Protein AF-A0A9D6RKV5-F1 (afdb_monomer_lite)

Radius of gyration: 23.24 Å; chains: 1; bounding box: 64×44×68 Å

Secondary structure (DSSP, 8-state):
---EEEEESB-SSHHHHHHHTHHHHT----SSHHHHHHT-EEEE-GGGGGGTT--HHHHHHHHHHTPPP-EETTEESSEEE--HHHHHHHHHHH-HHHHHHHHHHHHHHHHHHHHHHHHHHHHHHHHHHHHHHHHHHHSS--HHHHHH----S-SS--SS--HHHHHHHHHHHHHHHHHHHHHHHHHHHHHHHHHHHHHHHHHH-GGG-HHHHHHHHHHHHHHHH-SEEEE--S-HHHHHHHHHHTTTHHHHHHHHHHTPEEEEETHHHHHHBSEEEEEESS-BTTB--EEEEEEEE---SB-SEEEEETHHHHS-TT-HHHHHHHHHHTTTSEEEEE-BT-EEEEEESSSEEEEE--SSS-EEEE-TT--EEEE-TTPEE-

Sequence (382 aa):
MRGRILFNGNIRAESDFVFAARDRLLSSRHQDPDVREKLQVLLVTAGWMEKEHEEEHLKKALREIGIPSRMENGFERNIQNLSAYHAYLEFGRREPELATMWKAREELIEAARALYLEKNGFYAALLRRSLEGTQQRFGRVQLARVMTDVTRKFPHAPSHFDGDRLLEYFVGQDIRDTIACLIDNDDRMIELLHELDEHFVSGTGLHFHSTWLELHRDLVGRILSANSIFIFGGHLGMLLRCLNFFRLRDALLEALRRGASFYTVSAGSLLLCERIIIYNDFATEFAPRREFQLFDRGFGLVRHLQLFPHCMDRIQTDDPDNLAYLAVRFQNRTCVGLNEDSFLLMEADPELRFTSVGSRDGVYVFDPSGAKIRYDRGQTIR

pLDDT: mean 92.09, std 7.39, range [51.31, 98.75]

Foldseek 3Di:
DQAKEKEFLAAPDPLVLCVLCLVVLLQFSFQDPVLRVQSAEEEEQLLVQVCLVVCVSVVVSNVVSPRDFDDDPNDTDRHYYLCLNVLLVVCCVVPVVLVVLLVVLVVVLVVLQVVLQVVLVVLVVVLVVLQVVLCVLVNDDALLNLQPVPPPPPPDDDPDDDPNVVVNVVSSVVNVVSLVVNLVSLVVSQVVNVVSLVCSCVVPVLCVDPSLVVSLVSSLVSLQSHQEYEDEDHNLVSSLSSCVSSVCLVSNLVSSVSGRYYYYYNSRSQQQEQFRWDAACDQDPVHGGGDGGTPYGHSHVDHAEHEDRQCVRGDPLVRLNSLLSVCSSSVSHWYKYHYHQWMWMFDPPPHTWIFTQGDPAFMWTRHNRSDTDTHHHGGIDD

Structure (mmCIF, N/CA/C/O backbone):
data_AF-A0A9D6RKV5-F1
#
_entry.id   AF-A0A9D6RKV5-F1
#
loop_
_atom_site.group_PDB
_atom_site.id
_atom_site.type_symbol
_atom_site.label_atom_id
_atom_site.label_alt_id
_atom_site.label_comp_id
_atom_site.label_asym_id
_atom_site.label_entity_id
_atom_site.label_seq_id
_atom_site.pdbx_PDB_ins_code
_atom_site.Cartn_x
_atom_site.Cartn_y
_atom_site.Cartn_z
_atom_site.occupancy
_atom_site.B_iso_or_equiv
_atom_site.auth_seq_id
_atom_site.auth_comp_id
_atom_site.auth_asym_id
_atom_site.auth_atom_id
_atom_site.pdbx_PDB_model_num
ATOM 1 N N . MET A 1 1 ? -2.614 -18.846 7.913 1.00 79.81 1 MET A N 1
ATOM 2 C CA . MET A 1 1 ? -3.288 -17.700 8.582 1.00 79.81 1 MET A CA 1
ATOM 3 C C . MET A 1 1 ? -4.783 -17.894 8.385 1.00 79.81 1 MET A C 1
ATOM 5 O O . MET A 1 1 ? -5.138 -18.308 7.294 1.00 79.81 1 MET A O 1
ATOM 9 N N . ARG A 1 2 ? -5.645 -17.647 9.384 1.00 88.88 2 ARG A N 1
ATOM 10 C CA . ARG A 1 2 ? -7.095 -17.922 9.244 1.00 88.88 2 ARG A CA 1
ATOM 11 C C . ARG A 1 2 ? -7.879 -16.797 8.567 1.00 88.88 2 ARG A C 1
ATOM 13 O O . ARG A 1 2 ? -8.962 -17.028 8.031 1.00 88.88 2 ARG A O 1
ATOM 20 N N . GLY A 1 3 ? -7.355 -15.576 8.647 1.00 91.94 3 GLY A N 1
ATOM 21 C CA . GLY A 1 3 ? -7.986 -14.397 8.080 1.00 91.94 3 GLY A CA 1
ATOM 22 C C . GLY A 1 3 ? -7.909 -14.375 6.560 1.00 91.94 3 GLY A C 1
ATOM 23 O O . GLY A 1 3 ? -7.202 -15.161 5.926 1.00 91.94 3 GLY A O 1
ATOM 24 N N . ARG A 1 4 ? -8.649 -13.438 5.982 1.00 95.44 4 ARG A N 1
ATOM 25 C CA . ARG A 1 4 ? -8.699 -13.185 4.540 1.00 95.44 4 ARG A CA 1
ATOM 26 C C . ARG A 1 4 ? -8.541 -11.698 4.287 1.00 95.44 4 ARG A C 1
ATOM 28 O O . ARG A 1 4 ? -8.884 -10.895 5.153 1.00 95.44 4 ARG A O 1
ATOM 35 N N . ILE A 1 5 ? -8.069 -11.341 3.103 1.00 96.50 5 ILE A N 1
ATOM 36 C CA . ILE A 1 5 ? -7.962 -9.944 2.684 1.00 96.50 5 ILE A CA 1
ATOM 37 C C . ILE A 1 5 ? -8.684 -9.791 1.354 1.00 96.50 5 ILE A C 1
ATOM 39 O O . ILE A 1 5 ? -8.419 -10.539 0.419 1.00 96.50 5 ILE A O 1
ATOM 43 N N . LEU A 1 6 ? -9.607 -8.843 1.275 1.00 96.44 6 LEU A N 1
ATOM 44 C CA . LEU A 1 6 ? -10.267 -8.450 0.044 1.00 96.44 6 LEU A CA 1
ATOM 45 C C . LEU A 1 6 ? -9.699 -7.102 -0.395 1.00 96.44 6 LEU A C 1
ATOM 47 O O . LEU A 1 6 ? -9.974 -6.084 0.235 1.00 96.44 6 LEU A O 1
ATOM 51 N N . PHE A 1 7 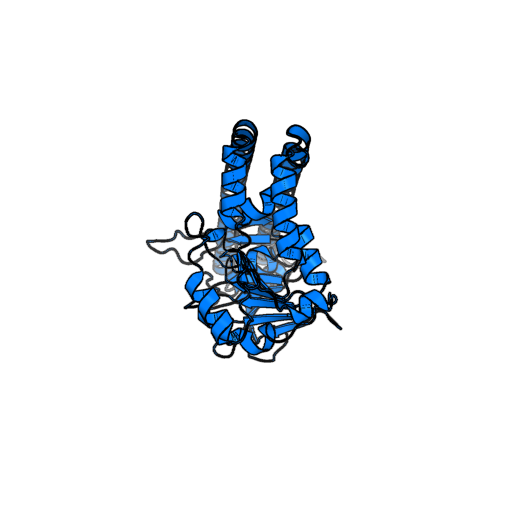? -8.905 -7.122 -1.459 1.00 96.00 7 PHE A N 1
ATOM 52 C CA . PHE A 1 7 ? -8.334 -5.933 -2.079 1.00 96.00 7 PHE A CA 1
ATOM 53 C C . PHE A 1 7 ? -9.264 -5.394 -3.148 1.00 96.00 7 PHE A C 1
ATOM 55 O O . PHE A 1 7 ? -9.815 -6.160 -3.941 1.00 96.00 7 PHE A O 1
ATOM 62 N N . ASN A 1 8 ? -9.353 -4.076 -3.226 1.00 94.19 8 ASN A N 1
ATOM 63 C CA . ASN A 1 8 ? -10.022 -3.377 -4.305 1.00 94.19 8 ASN A CA 1
ATOM 64 C C . ASN A 1 8 ? -9.138 -2.245 -4.860 1.00 94.19 8 ASN A C 1
ATOM 66 O O . ASN A 1 8 ? -8.376 -1.607 -4.119 1.00 94.19 8 ASN A O 1
ATOM 70 N N . GLY A 1 9 ? -9.216 -2.042 -6.180 1.00 84.44 9 GLY A N 1
ATOM 71 C CA . GLY A 1 9 ? -8.469 -1.005 -6.894 1.00 84.44 9 GLY A CA 1
ATOM 72 C C . GLY A 1 9 ? -9.075 0.382 -6.711 1.00 84.44 9 GLY A C 1
ATOM 73 O O . GLY A 1 9 ? -8.365 1.326 -6.375 1.00 84.44 9 GLY A O 1
ATOM 74 N N . ASN A 1 10 ? -10.388 0.486 -6.881 1.00 85.12 10 ASN A N 1
ATOM 75 C CA . ASN A 1 10 ? -11.172 1.669 -6.563 1.00 85.12 10 ASN A CA 1
ATOM 76 C C . ASN A 1 10 ? -12.647 1.307 -6.352 1.00 85.12 10 ASN A C 1
ATOM 78 O O . ASN A 1 10 ? -13.143 0.341 -6.944 1.00 85.12 10 ASN A O 1
ATOM 82 N N . ILE A 1 11 ? -13.348 2.120 -5.568 1.00 82.50 11 ILE A N 1
ATOM 83 C CA . ILE A 1 11 ? -14.803 2.071 -5.430 1.00 82.50 11 ILE A CA 1
ATOM 84 C C . ILE A 1 11 ? -15.385 3.454 -5.667 1.00 82.50 11 ILE A C 1
ATOM 86 O O . ILE A 1 11 ? -14.801 4.461 -5.272 1.00 82.50 11 ILE A O 1
ATOM 90 N N . ARG A 1 12 ? -16.552 3.491 -6.307 1.00 80.62 12 ARG A N 1
ATOM 91 C CA . ARG A 1 12 ? -17.268 4.734 -6.584 1.00 80.62 12 ARG A CA 1
ATOM 92 C C . ARG A 1 12 ? -17.861 5.360 -5.324 1.00 80.62 12 ARG A C 1
ATOM 94 O O . ARG A 1 12 ? -17.823 6.577 -5.177 1.00 80.62 12 ARG A O 1
ATOM 101 N N . ALA A 1 13 ? -18.412 4.526 -4.448 1.00 84.88 13 ALA A N 1
ATOM 102 C CA . ALA A 1 13 ? -18.870 4.907 -3.122 1.00 84.88 13 ALA A CA 1
ATOM 103 C C . ALA A 1 13 ? -18.380 3.883 -2.098 1.00 84.88 13 ALA A C 1
ATOM 105 O O . ALA A 1 13 ? -18.418 2.673 -2.335 1.00 84.88 13 ALA A O 1
ATOM 106 N N . GLU A 1 14 ? -17.959 4.352 -0.929 1.00 86.50 14 GLU A N 1
ATOM 107 C CA . GLU A 1 14 ? -17.410 3.508 0.128 1.00 86.50 14 GLU A CA 1
ATOM 108 C C . GLU A 1 14 ? -18.423 2.465 0.628 1.00 86.50 14 GLU A C 1
ATOM 110 O O . GLU A 1 14 ? -18.058 1.333 0.956 1.00 86.50 14 GLU A O 1
ATOM 115 N N . SER A 1 15 ? -19.715 2.807 0.594 1.00 87.81 15 SER A N 1
ATOM 116 C CA . SER A 1 15 ? -20.821 1.901 0.918 1.00 87.81 15 SER A CA 1
ATOM 117 C C . SER A 1 15 ? -20.961 0.729 -0.055 1.00 87.81 15 SER A C 1
ATOM 119 O O . SER A 1 15 ? -21.358 -0.357 0.368 1.00 87.81 15 SER A O 1
ATOM 121 N N . ASP A 1 16 ? -20.606 0.895 -1.333 1.00 86.00 16 ASP A N 1
ATOM 122 C CA . ASP A 1 16 ? -20.726 -0.176 -2.333 1.00 86.00 16 ASP A CA 1
ATOM 123 C C . ASP A 1 16 ? -19.835 -1.362 -1.966 1.00 86.00 16 ASP A C 1
ATOM 125 O O . ASP A 1 16 ? -20.208 -2.523 -2.162 1.00 86.00 16 ASP A O 1
ATOM 129 N N . PHE A 1 17 ? -18.689 -1.084 -1.338 1.00 89.75 17 PHE A N 1
ATOM 130 C CA . PHE A 1 17 ? -17.804 -2.131 -0.856 1.00 89.75 17 PHE A CA 1
ATOM 131 C C . PHE A 1 17 ? -18.431 -2.944 0.278 1.00 89.75 17 PHE A C 1
ATOM 133 O O . PHE A 1 17 ? -18.299 -4.168 0.302 1.00 89.75 17 PHE A O 1
ATOM 140 N N . VAL A 1 18 ? -19.160 -2.288 1.186 1.00 93.31 18 VAL A N 1
ATOM 141 C CA . VAL A 1 18 ? -19.889 -2.959 2.273 1.00 93.31 18 VAL A CA 1
ATOM 142 C C . VAL A 1 18 ? -20.924 -3.927 1.701 1.00 93.31 18 VAL A C 1
ATOM 144 O O . VAL A 1 18 ? -20.973 -5.089 2.108 1.00 93.31 18 VAL A O 1
ATOM 147 N N . PHE A 1 19 ? -21.700 -3.492 0.707 1.00 90.25 19 PHE A N 1
ATOM 148 C CA . PHE A 1 19 ? -22.698 -4.344 0.061 1.00 90.25 19 PHE A CA 1
ATOM 149 C C . PHE A 1 19 ? -22.060 -5.502 -0.716 1.00 90.25 19 PHE A C 1
ATOM 151 O O . PHE A 1 19 ? -22.499 -6.645 -0.580 1.00 90.25 19 PHE A O 1
ATOM 158 N N . ALA A 1 20 ? -20.982 -5.246 -1.464 1.00 86.06 20 ALA A N 1
ATOM 159 C CA . ALA A 1 20 ? -20.241 -6.283 -2.187 1.00 86.06 20 ALA A CA 1
ATOM 160 C C . ALA A 1 20 ? -19.607 -7.327 -1.247 1.00 86.06 20 ALA A C 1
ATOM 162 O O . ALA A 1 20 ? -19.460 -8.500 -1.601 1.00 86.06 20 ALA A O 1
ATOM 163 N N . ALA A 1 21 ? -19.251 -6.915 -0.030 1.00 91.62 21 ALA A N 1
ATOM 164 C CA . ALA A 1 21 ? -18.664 -7.764 0.995 1.00 91.62 21 ALA A CA 1
ATOM 165 C C . ALA A 1 21 ? -19.688 -8.403 1.951 1.00 91.62 21 ALA A C 1
ATOM 167 O O . ALA A 1 21 ? -19.269 -9.137 2.846 1.00 91.62 21 ALA A O 1
ATOM 168 N N . ARG A 1 22 ? -21.002 -8.187 1.774 1.00 93.25 22 ARG A N 1
ATOM 169 C CA . ARG A 1 22 ? -22.062 -8.583 2.725 1.00 93.25 22 ARG A CA 1
ATOM 170 C C . ARG A 1 22 ? -21.913 -9.994 3.292 1.00 93.25 22 ARG A C 1
ATOM 172 O O . ARG A 1 22 ? -21.760 -10.153 4.500 1.00 93.25 22 ARG A O 1
ATOM 179 N N . ASP A 1 23 ? -21.926 -11.013 2.435 1.00 92.12 23 ASP A N 1
ATOM 180 C CA . ASP A 1 23 ? -21.894 -12.414 2.886 1.00 92.12 23 ASP A CA 1
ATOM 181 C C . ASP A 1 23 ? -20.616 -12.719 3.676 1.00 92.12 23 ASP A C 1
ATOM 183 O O . ASP A 1 23 ? -20.606 -13.511 4.617 1.00 92.12 23 ASP A O 1
ATOM 187 N N . ARG A 1 24 ? -19.519 -12.041 3.320 1.00 91.81 24 ARG A N 1
ATOM 188 C CA . ARG A 1 24 ? -18.246 -12.153 4.022 1.00 91.81 24 ARG A CA 1
ATOM 189 C C . ARG A 1 24 ? -18.329 -11.462 5.377 1.00 91.81 24 ARG A C 1
ATOM 191 O O . ARG A 1 24 ? -18.003 -12.102 6.363 1.00 91.81 24 ARG A O 1
ATOM 198 N N . LEU A 1 25 ? -18.825 -10.236 5.458 1.00 94.19 25 LEU A N 1
ATOM 199 C CA . LEU A 1 25 ? -18.955 -9.487 6.713 1.00 94.19 25 LEU A CA 1
ATOM 200 C C . LEU A 1 25 ? -19.824 -10.202 7.756 1.00 94.19 25 LEU A C 1
ATOM 202 O O . LEU A 1 25 ? -19.480 -10.203 8.935 1.00 94.19 25 LEU A O 1
ATOM 206 N N . LEU A 1 26 ? -20.892 -10.869 7.314 1.00 94.19 26 LEU A N 1
ATOM 207 C CA . LEU A 1 26 ? -21.785 -11.653 8.176 1.00 94.19 26 LEU A CA 1
ATOM 208 C C . LEU A 1 26 ? -21.228 -13.044 8.536 1.00 94.19 26 LEU A C 1
ATOM 210 O O . LEU A 1 26 ? -21.791 -13.741 9.376 1.00 94.19 26 LEU A O 1
ATOM 214 N N . SER A 1 27 ? -20.119 -13.455 7.913 1.00 91.50 27 SER A N 1
ATOM 215 C CA . SER A 1 27 ? -19.431 -14.722 8.179 1.00 91.50 27 SER A CA 1
ATOM 216 C C . SER A 1 27 ? -18.102 -14.484 8.902 1.00 91.50 27 SER A C 1
ATOM 218 O O . SER A 1 27 ? -17.199 -13.819 8.389 1.00 91.50 27 SER A O 1
ATOM 220 N N . SER A 1 28 ? -17.934 -15.068 10.088 1.00 91.81 28 SER A N 1
ATOM 221 C CA . SER A 1 28 ? -16.670 -14.980 10.822 1.00 91.81 28 SER A CA 1
ATOM 222 C C . SER A 1 28 ? -15.838 -16.254 10.695 1.00 91.81 28 SER A C 1
ATOM 224 O O . SER A 1 28 ? -16.347 -17.363 10.839 1.00 91.81 28 SER A O 1
ATOM 226 N N . ARG A 1 29 ? -14.528 -16.082 10.484 1.00 91.62 29 ARG A N 1
ATOM 227 C CA . ARG A 1 29 ? -13.505 -17.136 10.624 1.00 91.62 29 ARG A CA 1
ATOM 228 C C . ARG A 1 29 ? -12.633 -16.934 11.865 1.00 91.62 29 ARG A C 1
ATOM 230 O O . ARG A 1 29 ? -11.613 -17.607 12.020 1.00 91.62 29 ARG A O 1
ATOM 237 N N . HIS A 1 30 ? -13.009 -15.995 12.734 1.00 95.31 30 HIS A N 1
ATOM 238 C CA . HIS A 1 30 ? -12.205 -15.645 13.891 1.00 95.31 30 HIS A CA 1
ATOM 239 C C . HIS A 1 30 ? -12.095 -16.836 14.852 1.00 95.31 30 HIS A C 1
ATOM 241 O O . HIS A 1 30 ? -13.052 -17.579 15.073 1.00 95.31 30 HIS A O 1
ATOM 247 N N . GLN A 1 31 ? -10.908 -17.073 15.403 1.00 94.81 31 GLN A N 1
ATOM 248 C CA . GLN A 1 31 ? -10.665 -18.224 16.270 1.00 94.81 31 GLN A CA 1
ATOM 249 C C . GLN A 1 31 ? -11.362 -18.081 17.629 1.00 94.81 31 GLN A C 1
ATOM 251 O O . GLN A 1 31 ? -11.856 -19.074 18.158 1.00 94.81 31 GLN A O 1
ATOM 256 N N . ASP A 1 32 ? -11.436 -16.851 18.140 1.00 95.75 32 ASP A N 1
ATOM 257 C CA . ASP A 1 32 ? -12.111 -16.494 19.390 1.00 95.75 32 ASP A CA 1
ATOM 258 C C . ASP A 1 32 ? -13.640 -16.434 19.186 1.00 95.75 32 ASP A C 1
ATOM 260 O O . ASP A 1 32 ? -14.084 -15.601 18.383 1.00 95.75 32 ASP A O 1
ATOM 264 N N . PRO A 1 33 ? -14.433 -17.293 19.861 1.00 94.62 33 PRO A N 1
ATOM 265 C CA . PRO A 1 33 ? -15.894 -17.293 19.778 1.00 94.62 33 PRO A CA 1
ATOM 266 C C . PRO A 1 33 ? -16.534 -15.943 20.111 1.00 94.62 33 PRO A C 1
ATOM 268 O O . PRO A 1 33 ? -17.444 -15.529 19.396 1.00 94.62 33 PRO A O 1
ATOM 271 N N . ASP A 1 34 ? -16.018 -15.220 21.106 1.00 92.56 34 ASP A N 1
ATOM 272 C CA . ASP A 1 34 ? -16.622 -13.966 21.563 1.00 92.56 34 ASP A CA 1
ATOM 273 C C . ASP A 1 34 ? -16.512 -12.878 20.488 1.00 92.56 34 ASP A C 1
ATOM 275 O O . ASP A 1 34 ? -17.419 -12.066 20.300 1.00 92.56 34 ASP A O 1
ATOM 279 N N . VAL A 1 35 ? -15.396 -12.862 19.753 1.00 93.44 35 VAL A N 1
ATOM 280 C CA . VAL A 1 35 ? -15.199 -11.956 18.611 1.00 93.44 35 VAL A CA 1
ATOM 281 C C . VAL A 1 35 ? -16.079 -12.374 17.431 1.00 93.44 35 VAL A C 1
ATOM 283 O O . VAL A 1 35 ? -16.638 -11.509 16.751 1.00 93.44 35 VAL A O 1
ATOM 286 N N . ARG A 1 36 ? -16.244 -13.688 17.194 1.00 93.50 36 ARG A N 1
ATOM 287 C CA . ARG A 1 36 ? -17.130 -14.191 16.130 1.00 93.50 36 ARG A CA 1
ATOM 288 C C . ARG A 1 36 ? -18.569 -13.739 16.336 1.00 93.50 36 ARG A C 1
ATOM 290 O O . ARG A 1 36 ? -19.191 -13.292 15.381 1.00 93.50 36 ARG A O 1
ATOM 297 N N . GLU A 1 37 ? -19.084 -13.870 17.554 1.00 91.81 37 GLU A N 1
ATOM 298 C CA . GLU A 1 37 ? -20.480 -13.560 17.878 1.00 91.81 37 GLU A CA 1
ATOM 299 C C . GLU A 1 37 ? -20.781 -12.064 17.792 1.00 91.81 37 GLU A C 1
ATOM 301 O O . GLU A 1 37 ? -21.854 -11.672 17.338 1.00 91.81 37 GLU A O 1
ATOM 306 N N . LYS A 1 38 ? -19.821 -11.215 18.178 1.00 91.94 38 LYS A N 1
ATOM 307 C CA . LYS A 1 38 ? -19.992 -9.757 18.125 1.00 91.94 38 LYS A CA 1
ATOM 308 C C . LYS A 1 38 ? -20.022 -9.226 16.693 1.00 91.94 38 LYS A C 1
ATOM 310 O O . LYS A 1 38 ? -20.705 -8.243 16.433 1.00 91.94 38 LYS A O 1
ATOM 315 N N . LEU A 1 39 ? -19.304 -9.862 15.760 1.00 94.56 39 LEU A N 1
ATOM 316 C CA . LEU A 1 39 ? -19.126 -9.364 14.388 1.00 94.56 39 LEU A CA 1
ATOM 317 C C . LEU A 1 39 ? -18.620 -7.910 14.348 1.00 94.56 39 LEU A C 1
ATOM 319 O O . LEU A 1 39 ? -18.969 -7.151 13.446 1.00 94.56 39 LEU A O 1
ATOM 323 N N . GLN A 1 40 ? -17.782 -7.531 15.317 1.00 96.31 40 GLN A N 1
ATOM 324 C CA . GLN A 1 40 ? -17.285 -6.165 15.448 1.00 96.31 40 GLN A CA 1
ATOM 325 C C . GLN A 1 40 ? -16.516 -5.736 14.191 1.00 96.31 40 GLN A C 1
ATOM 327 O O . GLN A 1 40 ? -15.645 -6.457 13.691 1.00 96.31 40 GLN A O 1
ATOM 332 N N . VAL A 1 41 ? -16.827 -4.543 13.697 1.00 97.88 41 VAL A N 1
ATOM 333 C CA . VAL A 1 41 ? -16.202 -3.921 12.535 1.00 97.88 41 VAL A CA 1
ATOM 334 C C . VAL A 1 41 ? -15.367 -2.736 12.995 1.00 97.88 41 VAL A C 1
ATOM 336 O O . VAL A 1 41 ? -15.847 -1.866 13.720 1.00 97.88 41 VAL A O 1
ATOM 339 N N . LEU A 1 42 ? -14.115 -2.698 12.555 1.00 98.38 42 LEU A N 1
ATOM 340 C CA . LEU A 1 42 ? -13.202 -1.586 12.762 1.00 98.38 42 LEU A CA 1
ATOM 341 C C . LEU A 1 42 ? -12.970 -0.859 11.440 1.00 98.38 42 LEU A C 1
ATOM 343 O O . LEU A 1 42 ? -12.601 -1.474 10.440 1.00 98.38 42 LEU A O 1
ATOM 347 N N . LEU A 1 43 ? -13.160 0.452 11.447 1.00 98.06 43 LEU A N 1
ATOM 348 C CA . LEU A 1 43 ? -12.882 1.343 10.332 1.00 98.06 43 LEU A CA 1
ATOM 349 C C . LEU A 1 43 ? -11.536 2.028 10.572 1.00 98.06 43 LEU A C 1
ATOM 351 O O . LEU A 1 43 ? -11.308 2.610 11.631 1.00 98.06 43 LEU A O 1
ATOM 355 N N . VAL A 1 44 ? -10.643 1.959 9.591 1.00 97.94 44 VAL A N 1
ATOM 356 C CA . VAL A 1 44 ? -9.371 2.683 9.575 1.00 97.94 44 VAL A CA 1
ATOM 357 C C . VAL A 1 44 ? -9.457 3.743 8.484 1.00 97.94 44 VAL A C 1
ATOM 359 O O . VAL A 1 44 ? -9.284 3.448 7.299 1.00 97.94 44 VAL A O 1
ATOM 362 N N . THR A 1 45 ? -9.744 4.978 8.895 1.00 96.88 45 THR A N 1
ATOM 363 C CA . THR A 1 45 ? -9.952 6.138 8.010 1.00 96.88 45 THR A CA 1
ATOM 364 C C . THR A 1 45 ? -8.975 7.280 8.302 1.00 96.88 45 THR A C 1
ATOM 366 O O . THR A 1 45 ? -9.218 8.416 7.916 1.00 96.88 45 THR A O 1
ATOM 369 N N . ALA A 1 46 ? -7.821 7.004 8.921 1.00 97.00 46 ALA A N 1
ATOM 370 C CA . ALA A 1 46 ? -6.803 8.022 9.224 1.00 97.00 46 ALA A CA 1
ATOM 371 C C . ALA A 1 46 ? -6.324 8.811 7.985 1.00 97.00 46 ALA A C 1
ATOM 373 O O . ALA A 1 46 ? -5.885 9.954 8.094 1.00 97.00 46 ALA A O 1
ATOM 374 N N . GLY A 1 47 ? -6.454 8.233 6.784 1.00 95.25 47 GLY A N 1
ATOM 375 C CA . GLY A 1 47 ? -6.212 8.930 5.518 1.00 95.25 47 GLY A CA 1
ATOM 376 C C . GLY A 1 47 ? -7.210 10.056 5.206 1.00 95.25 47 GLY A C 1
ATOM 377 O O . GLY A 1 47 ? -6.943 10.851 4.310 1.00 95.25 47 GLY A O 1
ATOM 378 N N . TRP A 1 48 ? -8.337 10.141 5.916 1.00 95.88 48 TRP A N 1
ATOM 379 C CA . TRP A 1 48 ? -9.327 11.220 5.811 1.00 95.88 48 TRP A CA 1
ATOM 380 C C . TRP A 1 48 ? -8.999 12.404 6.734 1.00 95.88 48 TRP A C 1
ATOM 382 O O . TRP A 1 48 ? -9.645 13.443 6.642 1.00 95.88 48 TRP A O 1
ATOM 392 N N . MET A 1 49 ? -7.962 12.276 7.573 1.00 96.81 49 MET A N 1
ATOM 393 C CA . MET A 1 49 ? -7.416 13.354 8.404 1.00 96.81 49 MET A CA 1
ATOM 394 C C . MET A 1 49 ? -8.480 13.973 9.323 1.00 96.81 49 MET A C 1
ATOM 396 O O . MET A 1 49 ? -9.110 13.254 10.094 1.00 96.81 49 MET A O 1
ATOM 400 N N . GLU A 1 50 ? -8.734 15.279 9.245 1.00 96.38 50 GLU A N 1
ATOM 401 C CA . GLU A 1 50 ? -9.753 15.968 10.049 1.00 96.38 50 GLU A CA 1
ATOM 402 C C . GLU A 1 50 ? -11.159 15.383 9.839 1.00 96.38 50 GLU A C 1
ATOM 404 O O . GLU A 1 50 ? -12.020 15.494 10.710 1.00 96.38 50 GLU A O 1
ATOM 409 N N . LYS A 1 51 ? -11.378 14.716 8.702 1.00 96.38 51 LYS A N 1
ATOM 410 C CA . LYS A 1 51 ? -12.620 14.031 8.344 1.00 96.38 51 LYS A CA 1
ATOM 411 C C . LYS A 1 51 ? -12.629 12.554 8.726 1.00 96.38 51 LYS A C 1
ATOM 413 O O . LYS A 1 51 ? -13.500 11.825 8.264 1.00 96.38 51 LYS A O 1
ATOM 418 N N . GLU A 1 52 ? -11.688 12.087 9.553 1.00 95.50 52 GLU A N 1
ATOM 419 C CA . GLU A 1 52 ? -11.603 10.684 9.995 1.00 95.50 52 GLU A CA 1
ATOM 420 C C . GLU A 1 52 ? -12.950 10.166 10.509 1.00 95.50 52 GLU A C 1
ATOM 422 O O . GLU A 1 52 ? -13.248 9.007 10.255 1.00 95.50 52 GLU A O 1
ATOM 427 N N . HIS A 1 53 ? -13.772 11.029 11.131 1.00 95.88 53 HIS A N 1
ATOM 428 C CA . HIS A 1 53 ? -15.092 10.696 11.685 1.00 95.88 53 HIS A CA 1
ATOM 429 C C . HIS A 1 53 ? -16.291 10.878 10.735 1.00 95.88 53 HIS A C 1
ATOM 431 O O . HIS A 1 53 ? -17.429 10.634 11.138 1.00 95.88 53 HIS A O 1
ATOM 437 N N . GLU A 1 54 ? -16.085 11.264 9.470 1.00 95.25 54 GLU A N 1
ATOM 438 C CA . GLU A 1 54 ? -17.153 11.397 8.457 1.00 95.25 54 GLU A CA 1
ATOM 439 C C . GLU A 1 54 ? -17.630 10.026 7.903 1.00 95.25 54 GLU A C 1
ATOM 441 O O . GLU A 1 54 ? -18.000 9.885 6.740 1.00 95.25 54 GLU A O 1
ATOM 446 N N . GLU A 1 55 ? -17.660 8.979 8.736 1.00 94.06 55 GLU A N 1
ATOM 447 C CA . GLU A 1 55 ? -17.959 7.591 8.342 1.00 94.06 55 GLU A CA 1
ATOM 448 C C . GLU A 1 55 ? -19.430 7.162 8.494 1.00 94.06 55 GLU A C 1
ATOM 450 O O . GLU A 1 55 ? -19.746 5.975 8.398 1.00 94.06 55 GLU A O 1
ATOM 455 N N . GLU A 1 56 ? -20.355 8.078 8.791 1.00 94.50 56 GLU A N 1
ATOM 456 C CA . GLU A 1 56 ? -21.734 7.691 9.140 1.00 94.50 56 GLU A CA 1
ATOM 457 C C . GLU A 1 56 ? -22.437 6.929 8.005 1.00 94.50 56 GLU A C 1
ATOM 459 O O . GLU A 1 56 ? -23.206 5.996 8.245 1.00 94.50 56 GLU A O 1
ATOM 464 N N . HIS A 1 57 ? -22.113 7.261 6.756 1.00 94.44 57 HIS A N 1
ATOM 465 C CA . HIS A 1 57 ? -22.597 6.548 5.577 1.00 94.44 57 HIS A CA 1
ATOM 466 C C . HIS A 1 57 ? -22.157 5.068 5.565 1.00 94.44 57 HIS A C 1
ATOM 468 O O . HIS A 1 57 ? -22.957 4.193 5.228 1.00 94.44 57 HIS A O 1
ATOM 474 N N . LEU A 1 58 ? -20.932 4.763 6.013 1.00 95.19 58 LEU A N 1
ATOM 475 C CA . LEU A 1 58 ? -20.430 3.395 6.177 1.00 95.19 58 LEU A CA 1
ATOM 476 C C . LEU A 1 58 ? -21.120 2.674 7.329 1.00 95.19 58 LEU A C 1
ATOM 478 O O . LEU A 1 58 ? -21.558 1.535 7.168 1.00 95.19 58 LEU A O 1
ATOM 482 N N . LYS A 1 59 ? -21.255 3.337 8.484 1.00 95.56 59 LYS A N 1
ATOM 483 C CA . LYS A 1 59 ? -21.963 2.770 9.641 1.00 95.56 59 LYS A CA 1
ATOM 484 C C . LYS A 1 59 ? -23.401 2.414 9.279 1.00 95.56 59 LYS A C 1
ATOM 486 O O . LYS A 1 59 ? -23.879 1.341 9.642 1.00 95.56 59 LYS A O 1
ATOM 491 N N . LYS A 1 60 ? -24.076 3.276 8.514 1.00 95.38 60 LYS A N 1
ATOM 492 C CA . LYS A 1 60 ? -25.419 3.019 7.994 1.00 95.38 60 LYS A CA 1
ATOM 493 C C . LYS A 1 60 ? -25.450 1.790 7.086 1.00 95.38 60 LYS A C 1
ATOM 495 O O . LYS A 1 60 ? -26.241 0.892 7.358 1.00 95.38 60 LYS A O 1
ATOM 500 N N . ALA A 1 61 ? -24.566 1.709 6.092 1.00 96.56 61 ALA A N 1
ATOM 501 C CA . ALA A 1 61 ? -24.492 0.554 5.195 1.00 96.56 61 ALA A CA 1
ATOM 502 C C . ALA A 1 61 ? -24.217 -0.759 5.956 1.00 96.56 61 ALA A C 1
ATOM 504 O O . ALA A 1 61 ? -24.846 -1.780 5.689 1.00 96.56 61 ALA A O 1
ATOM 505 N N . LEU A 1 62 ? -23.328 -0.733 6.956 1.00 96.94 62 LEU A N 1
ATOM 506 C CA . LEU A 1 62 ? -23.021 -1.895 7.799 1.00 96.94 62 LEU A CA 1
ATOM 507 C C . LEU A 1 62 ? -24.244 -2.365 8.600 1.00 96.94 62 LEU A C 1
ATOM 509 O O . LEU A 1 62 ? -24.517 -3.564 8.661 1.00 96.94 62 LEU A O 1
ATOM 513 N N . ARG A 1 63 ? -25.023 -1.435 9.163 1.00 95.88 63 ARG A N 1
ATOM 514 C CA . ARG A 1 63 ? -26.289 -1.765 9.836 1.00 95.88 63 ARG A CA 1
ATOM 515 C C . ARG A 1 63 ? -27.323 -2.326 8.859 1.00 95.88 63 ARG A C 1
ATOM 517 O O . ARG A 1 63 ? -27.982 -3.308 9.180 1.00 95.88 63 ARG A O 1
ATOM 524 N N . GLU A 1 64 ? -27.435 -1.748 7.663 1.00 96.81 64 GLU A N 1
ATOM 525 C CA . GLU A 1 64 ? -28.373 -2.197 6.622 1.00 96.81 64 GLU A CA 1
ATOM 526 C C . GLU A 1 64 ? -28.099 -3.634 6.158 1.00 96.81 64 GLU A C 1
ATOM 528 O O . GLU A 1 64 ? -29.040 -4.388 5.913 1.00 96.81 64 GLU A O 1
ATOM 533 N N . ILE A 1 65 ? -26.831 -4.058 6.088 1.00 96.00 65 ILE A N 1
ATOM 534 C CA . ILE A 1 65 ? -26.504 -5.451 5.747 1.00 96.00 65 ILE A CA 1
ATOM 535 C C . ILE A 1 65 ? -26.704 -6.432 6.909 1.00 96.00 65 ILE A C 1
ATOM 537 O O . ILE A 1 65 ? -26.675 -7.638 6.664 1.00 96.00 65 ILE A O 1
ATOM 541 N N . GLY A 1 66 ? -26.925 -5.943 8.135 1.00 94.75 66 GLY A N 1
ATOM 542 C CA . GLY A 1 66 ? -27.215 -6.754 9.318 1.00 94.75 66 GLY A CA 1
ATOM 543 C C . GLY A 1 66 ? -26.099 -6.836 10.363 1.00 94.75 66 GLY A C 1
ATOM 544 O O . GLY A 1 66 ? -26.177 -7.699 11.236 1.00 94.75 66 GLY A O 1
ATOM 545 N N . ILE A 1 67 ? -25.070 -5.978 10.316 1.00 95.50 67 ILE A N 1
ATOM 546 C CA . ILE A 1 67 ? -24.102 -5.887 11.421 1.00 95.50 67 ILE A CA 1
ATOM 547 C C . ILE A 1 67 ? -24.817 -5.308 12.652 1.00 95.50 67 ILE A C 1
ATOM 549 O O . ILE A 1 67 ? -25.412 -4.230 12.549 1.00 95.50 67 ILE A O 1
ATOM 553 N N . PRO A 1 68 ? -24.771 -5.985 13.817 1.00 91.06 68 PRO A N 1
ATOM 554 C CA . PRO A 1 68 ? -25.429 -5.495 15.021 1.00 91.06 68 PRO A CA 1
ATOM 555 C C . PRO A 1 68 ? -24.897 -4.118 15.416 1.00 91.06 68 PRO A C 1
ATOM 557 O O . PRO A 1 68 ? -23.689 -3.898 15.407 1.00 91.06 68 PRO A O 1
ATOM 560 N N . SER A 1 69 ? -25.787 -3.209 15.800 1.00 90.12 69 SER A N 1
ATOM 561 C CA . SER A 1 69 ? -25.422 -1.941 16.436 1.00 90.12 69 SER A CA 1
ATOM 562 C C . SER A 1 69 ? -25.540 -2.107 17.946 1.00 90.12 69 SER A C 1
ATOM 564 O O . SER A 1 69 ? -26.559 -2.598 18.439 1.00 90.12 69 SER A O 1
ATOM 566 N N . ARG A 1 70 ? -24.497 -1.730 18.689 1.00 88.81 70 ARG A N 1
ATOM 567 C CA . ARG A 1 70 ? -24.487 -1.781 20.155 1.00 88.81 70 ARG A CA 1
ATOM 568 C C . ARG A 1 70 ? -24.016 -0.442 20.688 1.00 88.81 70 ARG A C 1
ATOM 570 O O . ARG A 1 70 ? -22.825 -0.154 20.708 1.00 88.81 70 ARG A O 1
ATOM 577 N N . MET A 1 71 ? -24.964 0.350 21.165 1.00 88.31 71 MET A N 1
ATOM 578 C CA . MET A 1 71 ? -24.678 1.641 21.777 1.00 88.31 71 MET A CA 1
ATOM 579 C C . MET A 1 71 ? -24.396 1.469 23.271 1.00 88.31 71 MET A C 1
ATOM 581 O O . MET A 1 71 ? -25.209 0.902 23.997 1.00 88.31 71 MET A O 1
ATOM 585 N N . GLU A 1 72 ? -23.273 1.997 23.748 1.00 88.06 72 GLU A N 1
ATOM 586 C CA . GLU A 1 72 ? -22.948 2.089 25.173 1.00 88.06 72 GLU A CA 1
ATOM 587 C C . GLU A 1 72 ? -22.475 3.500 25.499 1.00 88.06 72 GLU A C 1
ATOM 589 O O . GLU A 1 72 ? -21.550 4.013 24.871 1.00 88.06 72 GLU A O 1
ATOM 594 N N . ASN A 1 73 ? -23.106 4.137 26.489 1.00 87.12 73 ASN A N 1
ATOM 595 C CA . ASN A 1 73 ? -22.814 5.519 26.890 1.00 87.12 73 ASN A CA 1
ATOM 596 C C . ASN A 1 73 ? -22.842 6.519 25.715 1.00 87.12 73 ASN A C 1
ATOM 598 O O . ASN A 1 73 ? -22.065 7.467 25.686 1.00 87.12 73 ASN A O 1
ATOM 602 N N . GLY A 1 74 ? -23.718 6.289 24.730 1.00 80.31 74 GLY A N 1
ATOM 603 C CA . GLY A 1 74 ? -23.831 7.129 23.533 1.00 80.31 74 GLY A CA 1
ATOM 604 C C . GLY A 1 74 ? -22.823 6.818 22.421 1.00 80.31 74 GLY A C 1
ATOM 605 O O . GLY A 1 74 ? -22.878 7.465 21.380 1.00 80.31 74 GLY A O 1
ATOM 606 N N . PHE A 1 75 ? -21.957 5.814 22.587 1.00 83.62 75 PHE A N 1
ATOM 607 C CA . PHE A 1 75 ? -20.969 5.415 21.584 1.00 83.62 75 PHE A CA 1
ATOM 608 C C . PHE A 1 75 ? -21.298 4.058 20.968 1.00 83.62 75 PHE A C 1
ATOM 610 O O . PHE A 1 75 ? -21.641 3.109 21.672 1.00 83.62 75 PHE A O 1
ATOM 617 N N . GLU A 1 76 ? -21.142 3.957 19.650 1.00 89.00 76 GLU A N 1
ATOM 618 C CA . GLU A 1 76 ? -21.226 2.688 18.929 1.00 89.00 76 GLU A CA 1
ATOM 619 C C . GLU A 1 76 ? -20.018 1.811 19.282 1.00 89.00 76 GLU A C 1
ATOM 621 O O . GLU A 1 76 ? -18.863 2.202 19.100 1.00 89.00 76 GLU A O 1
ATOM 626 N N . ARG A 1 77 ? -20.289 0.617 19.809 1.00 89.88 77 ARG A N 1
ATOM 627 C CA . ARG A 1 77 ? -19.273 -0.348 20.237 1.00 89.88 77 ARG A CA 1
ATOM 628 C C . ARG A 1 77 ? -18.996 -1.411 19.200 1.00 89.88 77 ARG A C 1
ATOM 630 O O . ARG A 1 77 ? -17.914 -1.986 19.239 1.00 89.88 77 ARG A O 1
ATOM 637 N N . ASN A 1 78 ? -19.935 -1.701 18.307 1.00 92.62 78 ASN A N 1
ATOM 638 C CA . ASN A 1 78 ? -19.751 -2.791 17.361 1.00 92.62 78 ASN A CA 1
ATOM 639 C C . ASN A 1 78 ? -19.200 -2.323 16.013 1.00 92.62 78 ASN A C 1
ATOM 641 O O . ASN A 1 78 ? -18.546 -3.094 15.324 1.00 92.62 78 ASN A O 1
ATOM 645 N N . ILE A 1 79 ? -19.417 -1.056 15.654 1.00 96.00 79 ILE A N 1
ATOM 646 C CA . ILE A 1 79 ? -18.844 -0.420 14.463 1.00 96.00 79 ILE A CA 1
ATOM 647 C C . ILE A 1 79 ? -17.986 0.763 14.916 1.00 96.00 79 ILE A C 1
ATOM 649 O O . ILE A 1 79 ? -18.474 1.878 15.110 1.00 96.00 79 ILE A O 1
ATOM 653 N N . GLN A 1 80 ? -16.702 0.501 15.126 1.00 95.94 80 GLN A N 1
ATOM 654 C CA . GLN A 1 80 ? -15.763 1.454 15.712 1.00 95.94 80 GLN A CA 1
ATOM 655 C C . GLN A 1 80 ? -14.863 2.074 14.649 1.00 95.94 80 GLN A C 1
ATOM 657 O O . GLN A 1 80 ? -14.520 1.424 13.666 1.00 95.94 80 GLN A O 1
ATOM 662 N N . ASN A 1 81 ? -14.410 3.301 14.893 1.00 97.06 81 ASN A N 1
ATOM 663 C CA . ASN A 1 81 ? -13.263 3.863 14.192 1.00 97.06 81 ASN A CA 1
ATOM 664 C C . ASN A 1 81 ? -11.994 3.644 15.028 1.00 97.06 81 ASN A C 1
ATOM 666 O O . ASN A 1 81 ? -12.008 3.770 16.259 1.00 97.06 81 ASN A O 1
ATOM 670 N N . LEU A 1 82 ? -10.890 3.310 14.365 1.00 98.00 82 LEU A N 1
ATOM 671 C CA . LEU A 1 82 ? -9.583 3.238 15.002 1.00 98.00 82 LEU A CA 1
ATOM 672 C C . LEU A 1 82 ? -9.153 4.609 15.548 1.00 98.00 82 LEU A C 1
ATOM 674 O O . LEU A 1 82 ? -8.534 4.663 16.603 1.00 98.00 82 LEU A O 1
ATOM 678 N N . SER A 1 83 ? -9.540 5.699 14.887 1.00 97.56 83 SER A N 1
ATOM 679 C CA . SER A 1 83 ? -9.239 7.083 15.263 1.00 97.56 83 SER A CA 1
ATOM 680 C C . SER A 1 83 ? -7.735 7.356 15.395 1.00 97.56 83 SER A C 1
ATOM 682 O O . SER A 1 83 ? -7.297 8.065 16.303 1.00 97.56 83 SER A O 1
ATOM 684 N N . ALA A 1 84 ? -6.920 6.747 14.526 1.00 98.06 84 ALA A N 1
ATOM 685 C CA . ALA A 1 84 ? -5.464 6.810 14.623 1.00 98.06 84 ALA A CA 1
ATOM 686 C C . ALA A 1 84 ? -4.922 8.215 14.315 1.00 98.06 84 ALA A C 1
ATOM 688 O O . ALA A 1 84 ? -3.918 8.614 14.907 1.00 98.06 84 ALA A O 1
ATOM 689 N N . TYR A 1 85 ? -5.581 8.981 13.438 1.00 98.31 85 TYR A N 1
ATOM 690 C CA . TYR A 1 85 ? -5.205 10.376 13.192 1.00 98.31 85 TYR A CA 1
ATOM 691 C C . TYR A 1 85 ? -5.477 11.242 14.426 1.00 98.31 85 TYR A C 1
ATOM 693 O O . TYR A 1 85 ? -4.596 11.976 14.877 1.00 98.31 85 TYR A O 1
ATOM 701 N N . HIS A 1 86 ? -6.647 11.098 15.050 1.00 98.25 86 HIS A N 1
ATOM 702 C CA . HIS A 1 86 ? -6.963 11.834 16.276 1.00 98.25 86 HIS A CA 1
ATOM 703 C C . HIS A 1 86 ? -6.073 11.434 17.460 1.00 98.25 86 HIS A C 1
ATOM 705 O O . HIS A 1 86 ? -5.641 12.316 18.202 1.00 98.25 86 HIS A O 1
ATOM 711 N N . ALA A 1 87 ? -5.740 10.146 17.605 1.00 98.38 87 ALA A N 1
ATOM 712 C CA . ALA A 1 87 ? -4.777 9.680 18.605 1.00 98.38 87 ALA A CA 1
ATOM 713 C C . ALA A 1 87 ? -3.383 10.288 18.368 1.00 98.38 87 ALA A C 1
ATOM 715 O O . ALA A 1 87 ? -2.721 10.721 19.310 1.00 98.38 87 ALA A O 1
ATOM 716 N N . TYR A 1 88 ? -2.951 10.386 17.108 1.00 98.00 88 TYR A N 1
ATOM 717 C CA . TYR A 1 88 ? -1.689 11.033 16.742 1.00 98.00 88 TYR A CA 1
ATOM 718 C C . TYR A 1 88 ? -1.687 12.531 17.097 1.00 98.00 88 TYR A C 1
ATOM 720 O O . TYR A 1 88 ? -0.728 13.027 17.692 1.00 98.00 88 TYR A O 1
ATOM 728 N N . LEU A 1 89 ? -2.777 13.254 16.815 1.00 97.88 89 LEU A N 1
ATOM 729 C CA . LEU A 1 89 ? -2.919 14.656 17.223 1.00 97.88 89 LEU A CA 1
ATOM 730 C C . LEU A 1 89 ? -2.972 14.826 18.746 1.00 97.88 89 LEU A C 1
ATOM 732 O O . LEU A 1 89 ? -2.435 15.797 19.277 1.00 97.88 89 LEU A O 1
ATOM 736 N N . GLU A 1 90 ? -3.636 13.912 19.454 1.00 98.19 90 GLU A N 1
ATOM 737 C CA . GLU A 1 90 ? -3.693 13.927 20.914 1.00 98.19 90 GLU A CA 1
ATOM 738 C C . GLU A 1 90 ? -2.305 13.753 21.524 1.00 98.19 90 GLU A C 1
ATOM 740 O O . GLU A 1 90 ? -1.923 14.550 22.383 1.00 98.19 90 GLU A O 1
ATOM 745 N N . PHE A 1 91 ? -1.533 12.782 21.028 1.00 98.25 91 PHE A N 1
ATOM 746 C CA . PHE A 1 91 ? -0.136 12.623 21.411 1.00 98.25 91 PHE A CA 1
ATOM 747 C C . PHE A 1 91 ? 0.632 13.930 21.196 1.00 98.25 91 PHE A C 1
ATOM 749 O O . PHE A 1 91 ? 1.284 14.415 22.116 1.00 98.25 91 PHE A O 1
ATOM 756 N N . GLY A 1 92 ? 0.490 14.552 20.020 1.00 97.31 92 GLY A N 1
ATOM 757 C CA . GLY A 1 92 ? 1.182 15.800 19.696 1.00 97.31 92 GLY A CA 1
ATOM 758 C C . GLY A 1 92 ? 0.863 16.965 20.638 1.00 97.31 92 GLY A C 1
ATOM 759 O O . GLY A 1 92 ? 1.736 17.780 20.924 1.00 97.31 92 GLY A O 1
ATOM 760 N N . ARG A 1 93 ? -0.368 17.031 21.162 1.00 97.94 93 ARG A N 1
ATOM 761 C CA . ARG A 1 93 ? -0.764 18.035 22.166 1.00 97.94 93 ARG A CA 1
ATOM 762 C C . ARG A 1 93 ? -0.198 17.742 23.555 1.00 97.94 93 ARG A C 1
ATOM 764 O O . ARG A 1 93 ? 0.099 18.681 24.286 1.00 97.94 93 ARG A O 1
ATOM 771 N N . ARG A 1 94 ? -0.100 16.464 23.930 1.00 98.25 94 ARG A N 1
ATOM 772 C CA . ARG A 1 94 ? 0.358 16.020 25.258 1.00 98.25 94 ARG A CA 1
ATOM 773 C C . ARG A 1 94 ? 1.885 15.984 25.373 1.00 98.25 94 ARG A C 1
ATOM 775 O O . ARG A 1 94 ? 2.405 16.249 26.447 1.00 98.25 94 ARG A O 1
ATOM 782 N N . GLU A 1 95 ? 2.582 15.698 24.276 1.00 97.50 95 GLU A N 1
ATOM 783 C CA . GLU A 1 95 ? 4.036 15.491 24.215 1.00 97.50 95 GLU A CA 1
ATOM 784 C C . GLU A 1 95 ? 4.676 16.367 23.104 1.00 97.50 95 GLU A C 1
ATOM 786 O O . GLU A 1 95 ? 5.219 15.845 22.122 1.00 97.50 95 GLU A O 1
ATOM 791 N N . PRO A 1 96 ? 4.605 17.711 23.197 1.00 96.81 96 PRO A N 1
ATOM 792 C CA . PRO A 1 96 ? 4.963 18.617 22.096 1.00 96.81 96 PRO A CA 1
ATOM 793 C C . PRO A 1 96 ? 6.443 18.561 21.681 1.00 96.81 96 PRO A C 1
ATOM 795 O O . PRO A 1 96 ? 6.768 18.737 20.503 1.00 96.81 96 PRO A O 1
ATOM 798 N N . GLU A 1 97 ? 7.350 18.294 22.622 1.00 96.31 97 GLU A N 1
ATOM 799 C CA . GLU A 1 97 ? 8.783 18.157 22.335 1.00 96.31 97 GLU A CA 1
ATOM 800 C C . GLU A 1 97 ? 9.052 16.927 21.458 1.00 96.31 97 GLU A C 1
ATOM 802 O O . GLU A 1 97 ? 9.656 17.043 20.390 1.00 96.31 97 GLU A O 1
ATOM 807 N N . LEU A 1 98 ? 8.504 15.765 21.830 1.00 95.88 98 LEU A N 1
ATOM 808 C CA . LEU A 1 98 ? 8.609 14.544 21.026 1.00 95.88 98 LEU A CA 1
ATOM 809 C C . LEU A 1 98 ? 7.912 14.671 19.676 1.00 95.88 98 LEU A C 1
ATOM 811 O O . LEU A 1 98 ? 8.420 14.169 18.675 1.00 95.88 98 LEU A O 1
ATOM 815 N N . ALA A 1 99 ? 6.773 15.360 19.621 1.00 94.81 99 ALA A N 1
ATOM 816 C CA . ALA A 1 99 ? 6.085 15.631 18.365 1.00 94.81 99 ALA A CA 1
ATOM 817 C C . ALA A 1 99 ? 6.950 16.469 17.410 1.00 94.81 99 ALA A C 1
ATOM 819 O O . ALA A 1 99 ? 6.978 16.214 16.204 1.00 94.81 99 ALA A O 1
ATOM 820 N N . THR A 1 100 ? 7.705 17.429 17.951 1.00 95.88 100 THR A N 1
ATOM 821 C CA . THR A 1 100 ? 8.665 18.234 17.183 1.00 95.88 100 THR A CA 1
ATOM 822 C C . THR A 1 100 ? 9.811 17.370 16.660 1.00 95.88 100 THR A C 1
ATOM 824 O O . THR A 1 100 ? 10.148 17.451 15.479 1.00 95.88 100 THR A O 1
ATOM 827 N N . MET A 1 101 ? 10.364 16.487 17.495 1.00 95.75 101 MET A N 1
ATOM 828 C CA . MET A 1 101 ? 11.405 15.543 17.073 1.00 95.75 101 MET A CA 1
ATOM 829 C C . MET A 1 101 ? 10.897 14.582 15.990 1.00 95.75 101 MET A C 1
ATOM 831 O O . MET A 1 101 ? 11.586 14.357 14.995 1.00 95.75 101 MET A O 1
ATOM 835 N N . TRP A 1 102 ? 9.678 14.053 16.141 1.00 94.31 102 TRP A N 1
ATOM 836 C CA . TRP A 1 102 ? 9.038 13.199 15.137 1.00 94.31 102 TRP A CA 1
ATOM 837 C C . TRP A 1 102 ? 8.876 13.932 13.804 1.00 94.31 102 TRP A C 1
ATOM 839 O O . TRP A 1 102 ? 9.201 13.392 12.750 1.00 94.31 102 TRP A O 1
ATOM 849 N N . LYS A 1 103 ? 8.438 15.195 13.835 1.00 92.81 103 LYS A N 1
ATOM 850 C CA . LYS A 1 103 ? 8.330 16.017 12.627 1.00 92.81 103 LYS A CA 1
ATOM 851 C C . LYS A 1 103 ? 9.688 16.219 11.944 1.00 92.81 103 LYS A C 1
ATOM 853 O O . LYS A 1 103 ? 9.766 16.063 10.731 1.00 92.81 103 LYS A O 1
ATOM 858 N N . ALA A 1 104 ? 10.750 16.496 12.701 1.00 94.00 104 ALA A N 1
ATOM 859 C CA . ALA A 1 104 ? 12.098 16.631 12.144 1.00 94.00 104 ALA A CA 1
ATOM 860 C C . ALA A 1 104 ? 12.588 15.327 11.482 1.00 94.00 104 ALA A C 1
ATOM 862 O O . ALA A 1 104 ? 13.201 15.353 10.415 1.00 94.00 104 ALA A O 1
ATOM 863 N N . ARG A 1 105 ? 12.267 14.167 12.073 1.00 93.94 105 ARG A N 1
ATOM 864 C CA . ARG A 1 105 ? 12.537 12.852 11.469 1.00 93.94 105 ARG A CA 1
ATOM 865 C C . ARG A 1 105 ? 11.803 12.667 10.140 1.00 93.94 105 ARG A C 1
ATOM 867 O O . ARG A 1 105 ? 12.364 12.132 9.191 1.00 93.94 105 ARG A O 1
ATOM 874 N N . GLU A 1 106 ? 10.564 13.128 10.059 1.00 92.44 106 GLU A N 1
ATOM 875 C CA . GLU A 1 106 ? 9.752 13.052 8.843 1.00 92.44 106 GLU A CA 1
ATOM 876 C C . GLU A 1 106 ? 10.275 13.982 7.742 1.00 92.44 106 GLU A C 1
ATOM 878 O O . GLU A 1 106 ? 10.331 13.587 6.583 1.00 92.44 106 GLU A O 1
ATOM 883 N N . GLU A 1 107 ? 10.749 15.178 8.095 1.00 93.88 107 GLU A N 1
ATOM 884 C CA . GLU A 1 107 ? 11.431 16.079 7.155 1.00 93.88 107 GLU A CA 1
ATOM 885 C C . GLU A 1 107 ? 12.706 15.439 6.575 1.00 93.88 107 GLU A C 1
ATOM 887 O O . GLU A 1 107 ? 12.978 15.571 5.380 1.00 93.88 107 GLU A O 1
ATOM 892 N N . LEU A 1 108 ? 13.449 14.674 7.383 1.00 94.50 108 LEU A N 1
ATOM 893 C CA . LEU A 1 108 ? 14.623 13.929 6.923 1.00 94.50 108 LEU A CA 1
ATOM 894 C C . LEU A 1 108 ? 14.261 12.795 5.949 1.00 94.50 108 LEU A C 1
ATOM 896 O O . LEU A 1 108 ? 14.969 12.592 4.961 1.00 94.50 108 LEU A O 1
ATOM 900 N N . ILE A 1 109 ? 13.149 12.089 6.177 1.00 93.56 109 ILE A N 1
ATOM 901 C CA . ILE A 1 109 ? 12.632 11.100 5.215 1.00 93.56 109 ILE A CA 1
ATOM 902 C C . ILE A 1 109 ? 12.284 11.762 3.889 1.00 93.56 109 ILE A C 1
ATOM 904 O O . ILE A 1 109 ? 12.647 11.236 2.839 1.00 93.56 109 ILE A O 1
ATOM 908 N N . GLU A 1 110 ? 11.578 12.895 3.915 1.00 93.25 110 GLU A N 1
ATOM 909 C CA . GLU A 1 110 ? 11.209 13.599 2.686 1.00 93.25 110 GLU A CA 1
ATOM 910 C C . GLU A 1 110 ? 12.455 14.054 1.914 1.00 93.25 110 GLU A C 1
ATOM 912 O O . GLU A 1 110 ? 12.508 13.908 0.692 1.00 93.25 110 GLU A O 1
ATOM 917 N N . ALA A 1 111 ? 13.497 14.520 2.612 1.00 94.56 111 ALA A N 1
ATOM 918 C CA . ALA A 1 111 ? 14.777 14.863 1.996 1.00 94.56 111 ALA A CA 1
ATOM 919 C C . ALA A 1 111 ? 15.477 13.640 1.373 1.00 94.56 111 ALA A C 1
ATOM 921 O O . ALA A 1 111 ? 15.924 13.700 0.226 1.00 94.56 111 ALA A O 1
ATOM 922 N N . ALA A 1 112 ? 15.530 12.509 2.085 1.00 94.31 112 ALA A N 1
ATOM 923 C CA . ALA A 1 112 ? 16.078 11.259 1.556 1.00 94.31 112 ALA A CA 1
ATOM 924 C C . ALA A 1 112 ? 15.296 10.772 0.325 1.00 94.31 112 ALA A C 1
ATOM 926 O O . ALA A 1 112 ? 15.887 10.378 -0.683 1.00 94.31 112 ALA A O 1
ATOM 927 N N . ARG A 1 113 ? 13.962 10.870 0.373 1.00 93.56 113 ARG A N 1
ATOM 928 C CA . ARG A 1 113 ? 13.085 10.529 -0.747 1.00 93.56 113 ARG A CA 1
ATOM 929 C C . ARG A 1 113 ? 13.352 11.439 -1.940 1.00 93.56 113 ARG A C 1
ATOM 931 O O . ARG A 1 113 ? 13.455 10.929 -3.046 1.00 93.56 113 ARG A O 1
ATOM 938 N N . ALA A 1 114 ? 13.522 12.745 -1.746 1.00 93.19 114 ALA A N 1
ATOM 939 C CA . ALA A 1 114 ? 13.839 13.669 -2.835 1.00 93.19 114 ALA A CA 1
ATOM 940 C C . ALA A 1 114 ? 15.131 13.276 -3.579 1.00 93.19 114 ALA A C 1
ATOM 942 O O . ALA A 1 114 ? 15.132 13.223 -4.809 1.00 93.19 114 ALA A O 1
ATOM 943 N N . LEU A 1 115 ? 16.191 12.907 -2.850 1.00 93.88 115 LEU A N 1
ATOM 944 C CA . LEU A 1 115 ? 17.446 12.420 -3.442 1.00 93.88 115 LEU A CA 1
ATOM 945 C C . LEU A 1 115 ? 17.259 11.092 -4.190 1.00 93.88 115 LEU A C 1
ATOM 947 O O . LEU A 1 115 ? 17.767 10.911 -5.299 1.00 93.88 115 LEU A O 1
ATOM 951 N N . TYR A 1 116 ? 16.504 10.163 -3.601 1.00 95.19 116 TYR A N 1
ATOM 952 C CA . TYR A 1 116 ? 16.129 8.908 -4.250 1.00 95.19 116 TYR A CA 1
ATOM 953 C C . TYR A 1 116 ? 15.365 9.158 -5.562 1.00 95.19 116 TYR A C 1
ATOM 955 O O . TYR A 1 116 ? 15.666 8.537 -6.582 1.00 95.19 116 TYR A O 1
ATOM 963 N N . LEU A 1 117 ? 14.414 10.097 -5.559 1.00 92.62 117 LEU A N 1
ATOM 964 C CA . LEU A 1 117 ? 13.603 10.453 -6.722 1.00 92.62 117 LEU A CA 1
ATOM 965 C C . LEU A 1 117 ? 14.441 11.045 -7.853 1.00 92.62 117 LEU A C 1
ATOM 967 O O . LEU A 1 117 ? 14.249 10.666 -9.007 1.00 92.62 117 LEU A O 1
ATOM 971 N N . GLU A 1 118 ? 15.378 11.936 -7.531 1.00 92.62 118 GLU A N 1
ATOM 972 C CA . GLU A 1 118 ? 16.308 12.509 -8.505 1.00 92.62 118 GLU A CA 1
ATOM 973 C C . GLU A 1 118 ? 17.159 11.413 -9.160 1.00 92.62 118 GLU A C 1
ATOM 975 O O . GLU A 1 118 ? 17.194 11.282 -10.389 1.00 92.62 118 GLU A O 1
ATOM 980 N N . LYS A 1 119 ? 17.775 10.558 -8.336 1.00 93.94 119 LYS A N 1
ATOM 981 C CA . LYS A 1 119 ? 18.631 9.465 -8.802 1.00 93.94 119 LYS A CA 1
ATOM 982 C C . LYS A 1 119 ? 17.864 8.467 -9.672 1.00 93.94 119 LYS A C 1
ATOM 984 O O . LYS A 1 119 ? 18.318 8.121 -10.762 1.00 93.94 119 LYS A O 1
ATOM 989 N N . ASN A 1 120 ? 16.693 8.014 -9.227 1.00 94.25 120 ASN A N 1
ATOM 990 C CA . ASN A 1 120 ? 15.891 7.062 -9.995 1.00 94.25 120 ASN A CA 1
ATOM 991 C C . ASN A 1 120 ? 15.272 7.691 -11.245 1.00 94.25 120 ASN A C 1
ATOM 993 O O . ASN A 1 120 ? 15.161 7.013 -12.264 1.00 94.25 120 ASN A O 1
ATOM 997 N N . GLY A 1 121 ? 14.940 8.984 -11.210 1.00 92.19 121 GLY A N 1
ATOM 998 C CA . GLY A 1 121 ? 14.528 9.730 -12.396 1.00 92.19 121 GLY A CA 1
ATOM 999 C C . GLY A 1 121 ? 15.599 9.707 -13.489 1.00 92.19 121 GLY A C 1
ATOM 1000 O O . GLY A 1 121 ? 15.280 9.453 -14.652 1.00 92.19 121 GLY A O 1
ATOM 1001 N N . PHE A 1 122 ? 16.873 9.882 -13.116 1.00 94.25 122 PHE A N 1
ATOM 1002 C CA . PHE A 1 122 ? 18.000 9.764 -14.044 1.00 94.25 122 PHE A CA 1
ATOM 1003 C C . PHE A 1 122 ? 18.097 8.364 -14.669 1.00 94.25 122 PHE A C 1
ATOM 1005 O O . PHE A 1 122 ? 18.109 8.247 -15.896 1.00 94.25 122 PHE A O 1
ATOM 1012 N N . TYR A 1 123 ? 18.117 7.299 -13.859 1.00 95.81 123 TYR A N 1
ATOM 1013 C CA . TYR A 1 123 ? 18.247 5.929 -14.378 1.00 95.81 123 TYR A CA 1
ATOM 1014 C C . TYR A 1 123 ? 17.041 5.492 -15.216 1.00 95.81 123 TYR A C 1
ATOM 1016 O O . TYR A 1 123 ? 17.220 4.847 -16.245 1.00 95.81 123 TYR A O 1
ATOM 1024 N N . ALA A 1 124 ? 15.819 5.880 -14.844 1.00 93.62 124 ALA A N 1
ATOM 1025 C CA . ALA A 1 124 ? 14.630 5.587 -15.642 1.00 93.62 124 ALA A CA 1
ATOM 1026 C C . ALA A 1 124 ? 14.664 6.305 -17.004 1.00 93.62 124 ALA A C 1
ATOM 1028 O O . ALA A 1 124 ? 14.319 5.719 -18.032 1.00 93.62 124 ALA A O 1
ATOM 1029 N N . ALA A 1 125 ? 15.119 7.562 -17.041 1.00 93.06 125 ALA A N 1
ATOM 1030 C CA . ALA A 1 125 ? 15.293 8.296 -18.292 1.00 93.06 125 ALA A CA 1
ATOM 1031 C C . ALA A 1 125 ? 16.417 7.711 -19.165 1.00 93.06 125 ALA A C 1
ATOM 1033 O O . ALA A 1 125 ? 16.280 7.669 -20.390 1.00 93.06 125 ALA A O 1
ATOM 1034 N N . LEU A 1 126 ? 17.513 7.251 -18.550 1.00 95.25 126 LEU A N 1
ATOM 1035 C CA . LEU A 1 126 ? 18.596 6.550 -19.239 1.00 95.25 126 LEU A CA 1
ATOM 1036 C C . LEU A 1 126 ? 18.093 5.238 -19.850 1.00 95.25 126 LEU A C 1
ATOM 1038 O O . LEU A 1 126 ? 18.272 5.030 -21.045 1.00 95.25 126 LEU A O 1
ATOM 1042 N N . LEU A 1 127 ? 17.381 4.420 -19.070 1.00 95.19 127 LEU A N 1
ATOM 1043 C CA . LEU A 1 127 ? 16.785 3.160 -19.516 1.00 95.19 127 LEU A CA 1
ATOM 1044 C C . LEU A 1 127 ? 15.913 3.349 -20.761 1.00 95.19 127 LEU A C 1
ATOM 1046 O O . LEU A 1 127 ? 16.120 2.667 -21.765 1.00 95.19 127 LEU A O 1
ATOM 1050 N N . ARG A 1 128 ? 14.960 4.291 -20.709 1.00 93.06 128 ARG A N 1
ATOM 1051 C CA . ARG A 1 128 ? 14.055 4.576 -21.836 1.00 93.06 128 ARG A CA 1
ATOM 1052 C C . ARG A 1 128 ? 14.830 4.979 -23.086 1.00 93.06 128 ARG A C 1
ATOM 1054 O O . ARG A 1 128 ? 14.589 4.433 -24.156 1.00 93.06 128 ARG A O 1
ATOM 1061 N N . ARG A 1 129 ? 15.819 5.864 -22.940 1.00 94.44 129 ARG A N 1
ATOM 1062 C CA . ARG A 1 129 ? 16.662 6.321 -24.051 1.00 94.44 129 ARG A CA 1
ATOM 1063 C C . ARG A 1 129 ? 17.504 5.193 -24.648 1.00 94.44 129 ARG A C 1
ATOM 1065 O O . ARG A 1 129 ? 17.604 5.101 -25.869 1.00 94.44 129 ARG A O 1
ATOM 1072 N N . SER A 1 130 ? 18.104 4.344 -23.811 1.00 93.88 130 SER A N 1
ATOM 1073 C CA . SER A 1 130 ? 18.891 3.191 -24.263 1.00 93.88 130 SER A CA 1
ATOM 1074 C C . SER A 1 130 ? 18.009 2.186 -25.010 1.00 93.88 130 SER A C 1
ATOM 1076 O O . SER A 1 130 ? 18.405 1.689 -26.067 1.00 93.88 130 SER A O 1
ATOM 1078 N N . LEU A 1 131 ? 16.788 1.932 -24.526 1.00 93.62 131 LEU A N 1
ATOM 1079 C CA . LEU A 1 131 ? 15.828 1.057 -25.200 1.00 93.62 131 LEU A CA 1
ATOM 1080 C C . LEU A 1 131 ? 15.368 1.639 -26.545 1.00 93.62 131 LEU A C 1
ATOM 1082 O O . LEU A 1 131 ? 15.460 0.954 -27.562 1.00 93.62 131 LEU A O 1
ATOM 1086 N N . GLU A 1 132 ? 14.958 2.908 -26.583 1.00 92.94 132 GLU A N 1
ATOM 1087 C CA . GLU A 1 132 ? 14.564 3.602 -27.818 1.00 92.94 132 GLU A CA 1
ATOM 1088 C C . GLU A 1 132 ? 15.701 3.609 -28.853 1.00 92.94 132 GLU A C 1
ATOM 1090 O O . GLU A 1 132 ? 15.486 3.295 -30.025 1.00 92.94 132 GLU A O 1
ATOM 1095 N N . GLY A 1 133 ? 16.935 3.906 -28.429 1.00 91.81 133 GLY A N 1
ATOM 1096 C CA . GLY A 1 133 ? 18.110 3.884 -29.304 1.00 91.81 133 GLY A CA 1
ATOM 1097 C C . GLY A 1 133 ? 18.412 2.487 -29.857 1.00 91.81 133 GLY A C 1
ATOM 1098 O O . GLY A 1 133 ? 18.736 2.339 -31.037 1.00 91.81 133 GLY A O 1
ATOM 1099 N N . THR A 1 134 ? 18.237 1.450 -29.033 1.00 90.88 134 THR A N 1
ATOM 1100 C CA . THR A 1 134 ? 18.343 0.045 -29.463 1.00 90.88 134 THR A CA 1
ATOM 1101 C C . THR A 1 134 ? 17.290 -0.274 -30.520 1.00 90.88 134 THR A C 1
ATOM 1103 O O . THR A 1 134 ? 17.616 -0.851 -31.557 1.00 90.88 134 THR A O 1
ATOM 1106 N N . GLN A 1 135 ? 16.043 0.149 -30.293 1.00 91.44 135 GLN A N 1
ATOM 1107 C CA . GLN A 1 135 ? 14.927 -0.089 -31.206 1.00 91.44 135 GLN A CA 1
ATOM 1108 C C . GLN A 1 135 ? 15.114 0.599 -32.564 1.00 91.44 135 GLN A C 1
ATOM 1110 O O . GLN A 1 135 ? 14.803 0.027 -33.609 1.00 91.44 135 GLN A O 1
ATOM 1115 N N . GLN A 1 136 ? 15.656 1.818 -32.563 1.00 91.38 136 GLN A N 1
ATOM 1116 C CA . GLN A 1 136 ? 15.951 2.559 -33.789 1.00 91.38 136 GLN A CA 1
ATOM 1117 C C . GLN A 1 136 ? 17.071 1.908 -34.608 1.00 91.38 136 GLN A C 1
ATOM 1119 O O . GLN A 1 136 ? 17.009 1.914 -35.836 1.00 91.38 136 GLN A O 1
ATOM 1124 N N . ARG A 1 137 ? 18.090 1.340 -33.948 1.00 90.25 137 ARG A N 1
ATOM 1125 C CA . ARG A 1 137 ? 19.260 0.764 -34.624 1.00 90.25 137 ARG A CA 1
ATOM 1126 C C . ARG A 1 137 ? 19.051 -0.675 -35.092 1.00 90.25 137 ARG A C 1
ATOM 1128 O O . ARG A 1 137 ? 19.427 -1.004 -36.212 1.00 90.25 137 ARG A O 1
ATOM 1135 N N . PHE A 1 138 ? 18.494 -1.529 -34.237 1.00 87.62 138 PHE A N 1
ATOM 1136 C CA . PHE A 1 138 ? 18.422 -2.978 -34.463 1.00 87.62 138 PHE A CA 1
ATOM 1137 C C . PHE A 1 138 ? 17.008 -3.464 -34.823 1.00 87.62 138 PHE A C 1
ATOM 1139 O O . PHE A 1 138 ? 16.759 -4.667 -34.918 1.00 87.62 138 PHE A O 1
ATOM 1146 N N . GLY A 1 139 ? 16.071 -2.537 -35.044 1.00 85.56 139 GLY A N 1
ATOM 1147 C CA . GLY A 1 139 ? 14.653 -2.835 -35.230 1.00 85.56 139 GLY A CA 1
ATOM 1148 C C . GLY A 1 139 ? 13.935 -3.052 -33.898 1.00 85.56 139 GLY A C 1
ATOM 1149 O O . GLY A 1 139 ? 14.508 -2.871 -32.831 1.00 85.56 139 GLY A O 1
ATOM 1150 N N . ARG A 1 140 ? 12.652 -3.428 -33.939 1.00 80.12 140 ARG A N 1
ATOM 1151 C CA . ARG A 1 140 ? 11.791 -3.511 -32.745 1.00 80.12 140 ARG A CA 1
ATOM 1152 C C . ARG A 1 140 ? 12.266 -4.595 -31.761 1.00 80.12 140 ARG A C 1
ATOM 1154 O O . ARG A 1 140 ? 11.815 -5.738 -31.813 1.00 80.12 140 ARG A O 1
ATOM 1161 N N . VAL A 1 141 ? 13.165 -4.218 -30.857 1.00 86.50 141 VAL A N 1
ATOM 1162 C CA . VAL A 1 141 ? 13.625 -5.011 -29.715 1.00 86.50 141 VAL A CA 1
ATOM 1163 C C . VAL A 1 141 ? 12.751 -4.675 -28.509 1.00 86.50 141 VAL A C 1
ATOM 1165 O O . VAL A 1 141 ? 12.657 -3.516 -28.116 1.00 86.50 141 VAL A O 1
ATOM 1168 N N . GLN A 1 142 ? 12.105 -5.686 -27.933 1.00 91.69 142 GLN A N 1
ATOM 1169 C CA . GLN A 1 142 ? 11.326 -5.537 -26.701 1.00 91.69 142 GLN A CA 1
ATOM 1170 C C . GLN A 1 142 ? 12.226 -5.694 -25.475 1.00 91.69 142 GLN A C 1
ATOM 1172 O O . GLN A 1 142 ? 13.140 -6.527 -25.478 1.00 91.69 142 GLN A O 1
ATOM 1177 N N . LEU A 1 143 ? 11.926 -4.966 -24.402 1.00 93.75 143 LEU A N 1
ATOM 1178 C CA . LEU A 1 143 ? 12.655 -5.034 -23.140 1.00 93.75 143 LEU A CA 1
ATOM 1179 C C . LEU A 1 143 ? 12.681 -6.461 -22.581 1.00 93.75 143 LEU A C 1
ATOM 1181 O O . LEU A 1 143 ? 13.740 -6.947 -22.196 1.00 93.75 143 LEU A O 1
ATOM 1185 N N . ALA A 1 144 ? 11.554 -7.174 -22.622 1.00 93.38 144 ALA A N 1
ATOM 1186 C CA . ALA A 1 144 ? 11.462 -8.574 -22.198 1.00 93.38 144 ALA A CA 1
ATOM 1187 C C . ALA A 1 144 ? 12.519 -9.479 -22.862 1.00 93.38 144 ALA A C 1
ATOM 1189 O O . ALA A 1 144 ? 13.110 -10.359 -22.227 1.00 93.38 144 ALA A O 1
ATOM 1190 N N . ARG A 1 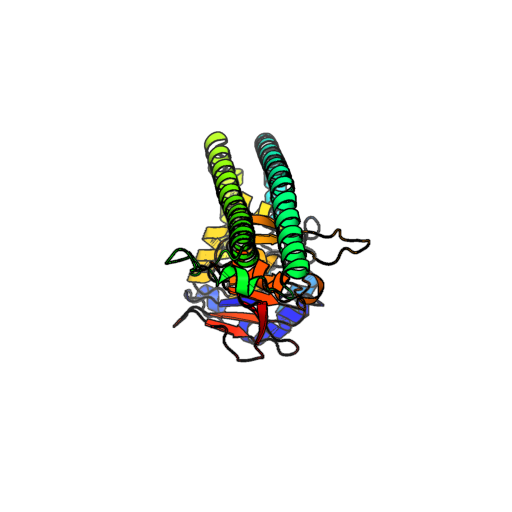145 ? 12.809 -9.236 -24.146 1.00 90.44 145 ARG A N 1
ATOM 1191 C CA . ARG A 1 145 ? 13.854 -9.957 -24.876 1.00 90.44 145 ARG A CA 1
ATOM 1192 C C . ARG A 1 145 ? 15.246 -9.568 -24.382 1.00 90.44 145 ARG A C 1
ATOM 1194 O O . ARG A 1 145 ? 16.068 -10.449 -24.159 1.00 90.44 145 ARG A O 1
ATOM 1201 N N . VAL A 1 146 ? 15.503 -8.279 -24.158 1.00 90.69 146 VAL A N 1
ATOM 1202 C CA . VAL A 1 146 ? 16.782 -7.798 -23.599 1.00 90.69 146 VAL A CA 1
ATOM 1203 C C . VAL A 1 146 ? 17.059 -8.415 -22.225 1.00 90.69 146 VAL A C 1
ATOM 1205 O O . VAL A 1 146 ? 18.196 -8.787 -21.929 1.00 90.69 146 VAL A O 1
ATOM 1208 N N . MET A 1 147 ? 16.022 -8.577 -21.402 1.00 91.56 147 MET A N 1
ATOM 1209 C CA . MET A 1 147 ? 16.144 -9.163 -20.066 1.00 91.56 147 MET A CA 1
ATOM 1210 C C . MET A 1 147 ? 16.432 -10.669 -20.083 1.00 91.56 147 MET A C 1
ATOM 1212 O O . MET A 1 147 ? 17.084 -11.169 -19.170 1.00 91.56 147 MET A O 1
ATOM 1216 N N . THR A 1 148 ? 15.981 -11.395 -21.111 1.00 86.12 148 THR A N 1
ATOM 1217 C CA . THR A 1 148 ? 16.129 -12.860 -21.210 1.00 86.12 148 THR A CA 1
ATOM 1218 C C . THR A 1 148 ? 17.341 -13.310 -22.030 1.00 86.12 148 THR A C 1
ATOM 1220 O O . THR A 1 148 ? 17.856 -14.405 -21.802 1.00 86.12 148 THR A O 1
ATOM 1223 N N . ASP A 1 149 ? 17.856 -12.476 -22.938 1.00 77.25 149 ASP A N 1
ATOM 1224 C CA . ASP A 1 149 ? 19.002 -12.788 -23.810 1.00 77.25 149 ASP A CA 1
ATOM 1225 C C . ASP A 1 149 ? 20.359 -12.627 -23.078 1.00 77.25 149 ASP A C 1
ATOM 1227 O O . ASP A 1 149 ? 21.261 -11.900 -23.500 1.00 77.25 149 ASP A O 1
ATOM 1231 N N . VAL A 1 150 ? 20.500 -13.292 -21.922 1.00 62.47 150 VAL A N 1
ATOM 1232 C CA . VAL A 1 150 ? 21.693 -13.250 -21.046 1.00 62.47 150 VAL A CA 1
ATOM 1233 C C . VAL A 1 150 ? 22.823 -14.151 -21.576 1.00 62.47 150 VAL A C 1
ATOM 1235 O O . VAL A 1 150 ? 23.987 -14.020 -21.200 1.00 62.47 150 VAL A O 1
ATOM 1238 N N . THR A 1 151 ? 22.497 -15.088 -22.471 1.00 51.31 151 THR A N 1
ATOM 1239 C CA . THR A 1 151 ? 23.365 -16.207 -22.872 1.00 51.31 151 THR A CA 1
ATOM 1240 C C . THR A 1 151 ? 24.179 -15.972 -24.141 1.00 51.31 151 THR A C 1
ATOM 1242 O O . THR A 1 151 ? 25.012 -16.808 -24.484 1.00 51.31 151 THR A O 1
ATOM 1245 N N . ARG A 1 152 ? 24.063 -14.819 -24.808 1.00 53.78 152 ARG A N 1
ATOM 1246 C CA . ARG A 1 152 ? 24.927 -14.472 -25.955 1.00 53.78 152 ARG A CA 1
ATOM 1247 C C . ARG A 1 152 ? 26.320 -13.966 -25.557 1.00 53.78 152 ARG A C 1
ATOM 1249 O O . ARG A 1 152 ? 26.918 -13.189 -26.297 1.00 53.78 152 ARG A O 1
ATOM 1256 N N . LYS A 1 153 ? 26.897 -14.436 -24.443 1.00 55.72 153 LYS A N 1
ATOM 1257 C CA . LYS A 1 153 ? 28.359 -14.364 -24.285 1.00 55.72 153 LYS A CA 1
ATOM 1258 C C . LYS A 1 153 ? 28.957 -15.148 -25.444 1.00 55.72 153 LYS A C 1
ATOM 1260 O O . LYS A 1 153 ? 28.714 -16.343 -25.530 1.00 55.72 153 LYS A O 1
ATOM 1265 N N . PHE A 1 154 ? 29.674 -14.474 -26.342 1.00 62.44 154 PHE A N 1
ATOM 1266 C CA . PHE A 1 154 ? 30.353 -15.078 -27.489 1.00 62.44 154 PHE A CA 1
ATOM 1267 C C . PHE A 1 154 ? 31.192 -16.279 -27.008 1.00 62.44 154 PHE A C 1
ATOM 1269 O O . PHE A 1 154 ? 32.255 -16.059 -26.429 1.00 62.44 154 PHE A O 1
ATOM 1276 N N . PRO A 1 155 ? 30.742 -17.540 -27.190 1.00 58.09 155 PRO A N 1
ATOM 1277 C CA . PRO A 1 155 ? 31.448 -18.697 -26.629 1.00 58.09 155 PRO A CA 1
ATOM 1278 C C . PRO A 1 155 ? 32.796 -18.899 -27.327 1.00 58.09 155 PRO A C 1
ATOM 1280 O O . PRO A 1 155 ? 33.747 -19.418 -26.748 1.00 58.09 155 PRO A O 1
ATOM 1283 N N . HIS A 1 156 ? 32.868 -18.438 -28.577 1.00 61.78 156 HIS A N 1
ATOM 1284 C CA . HIS A 1 156 ? 34.039 -18.430 -29.434 1.00 61.78 156 HIS A CA 1
ATOM 1285 C C . HIS A 1 156 ? 34.123 -17.080 -30.149 1.00 61.78 156 HIS A C 1
ATOM 1287 O O . HIS A 1 156 ? 33.089 -16.472 -30.447 1.00 61.78 156 HIS A O 1
ATOM 1293 N N . ALA A 1 157 ? 35.345 -16.625 -30.441 1.00 61.41 157 ALA A N 1
ATOM 1294 C CA . ALA A 1 157 ? 35.550 -15.502 -31.346 1.00 61.41 157 ALA A CA 1
ATOM 1295 C C . ALA A 1 157 ? 34.874 -15.846 -32.688 1.00 61.41 157 ALA A C 1
ATOM 1297 O O . ALA A 1 157 ? 35.185 -16.896 -33.258 1.00 61.41 157 ALA A O 1
ATOM 1298 N N . PRO A 1 158 ? 33.905 -15.045 -33.164 1.00 64.31 158 PRO A N 1
ATOM 1299 C CA . PRO A 1 158 ? 33.229 -15.337 -34.419 1.00 64.31 158 PRO A CA 1
ATOM 1300 C C . PRO A 1 158 ? 34.248 -15.356 -35.566 1.00 64.31 158 PRO A C 1
ATOM 1302 O O . PRO A 1 158 ? 35.227 -14.611 -35.551 1.00 64.31 158 PRO A O 1
ATOM 1305 N N . SER A 1 159 ? 34.019 -16.200 -36.575 1.00 70.06 159 SER A N 1
ATOM 1306 C CA . SER A 1 159 ? 34.892 -16.300 -37.756 1.00 70.06 159 SER A CA 1
ATOM 1307 C C . SER A 1 159 ? 34.958 -15.002 -38.574 1.00 70.06 159 SER A C 1
ATOM 1309 O O . SER A 1 159 ? 35.864 -14.838 -39.389 1.00 70.06 159 SER A O 1
ATOM 1311 N N . HIS A 1 160 ? 34.029 -14.070 -38.332 1.00 76.44 160 HIS A N 1
ATOM 1312 C CA . HIS A 1 160 ? 33.983 -12.729 -38.908 1.00 76.44 160 HIS A CA 1
ATOM 1313 C C . HIS A 1 160 ? 33.637 -11.693 -37.832 1.00 76.44 160 HIS A C 1
ATOM 1315 O O . HIS A 1 160 ? 32.887 -11.984 -36.900 1.00 76.44 160 HIS A O 1
ATOM 1321 N N . PHE A 1 161 ? 34.172 -10.476 -37.967 1.00 81.06 161 PHE A N 1
ATOM 1322 C CA . PHE A 1 161 ? 33.806 -9.356 -37.103 1.00 81.06 161 PHE A CA 1
ATOM 1323 C C . PHE A 1 161 ? 32.345 -8.958 -37.344 1.00 81.06 161 PHE A C 1
ATOM 1325 O O . PHE A 1 161 ? 31.980 -8.578 -38.454 1.00 81.06 161 PHE A O 1
ATOM 1332 N N . ASP A 1 162 ? 31.537 -9.030 -36.289 1.00 81.19 162 ASP A N 1
ATOM 1333 C CA . ASP A 1 162 ? 30.132 -8.625 -36.272 1.00 81.19 162 ASP A CA 1
ATOM 1334 C C . ASP A 1 162 ? 29.952 -7.521 -35.220 1.00 81.19 162 ASP A C 1
ATOM 1336 O O . ASP A 1 162 ? 29.655 -7.770 -34.046 1.00 81.19 162 ASP A O 1
ATOM 1340 N N . GLY A 1 163 ? 30.247 -6.287 -35.635 1.00 82.69 163 GLY A N 1
ATOM 1341 C CA . GLY A 1 163 ? 30.207 -5.114 -34.762 1.00 82.69 163 GLY A CA 1
ATOM 1342 C C . GLY A 1 163 ? 28.801 -4.778 -34.264 1.00 82.69 163 GLY A C 1
ATOM 1343 O O . GLY A 1 163 ? 28.655 -4.332 -33.127 1.00 82.69 163 GLY A O 1
ATOM 1344 N N . ASP A 1 164 ? 27.770 -5.039 -35.070 1.00 84.12 164 ASP A N 1
ATOM 1345 C CA . ASP A 1 164 ? 26.382 -4.779 -34.686 1.00 84.12 164 ASP A CA 1
ATOM 1346 C C . ASP A 1 164 ? 25.922 -5.739 -33.592 1.00 84.12 164 ASP A C 1
ATOM 1348 O O . ASP A 1 164 ? 25.328 -5.294 -32.613 1.00 84.12 164 ASP A O 1
ATOM 1352 N N . ARG A 1 165 ? 26.282 -7.024 -33.671 1.00 81.38 165 ARG A N 1
ATOM 1353 C CA . ARG A 1 165 ? 25.985 -7.987 -32.602 1.00 81.38 165 ARG A CA 1
ATOM 1354 C C . ARG A 1 165 ? 26.746 -7.697 -31.307 1.00 81.38 165 ARG A C 1
ATOM 1356 O O . ARG A 1 165 ? 26.200 -7.892 -30.221 1.00 81.38 165 ARG A O 1
ATOM 1363 N N . LEU A 1 166 ? 28.003 -7.252 -31.397 1.00 82.62 166 LEU A N 1
ATOM 1364 C CA . LEU A 1 166 ? 28.778 -6.823 -30.223 1.00 82.62 166 LEU A CA 1
ATOM 1365 C C . LEU A 1 166 ? 28.130 -5.611 -29.546 1.00 82.62 166 LEU A C 1
ATOM 1367 O O . LEU A 1 166 ? 28.017 -5.580 -28.320 1.00 82.62 166 LEU A O 1
ATOM 1371 N N . LEU A 1 167 ? 27.679 -4.642 -30.342 1.00 86.25 167 LEU A N 1
ATOM 1372 C CA . LEU A 1 167 ? 26.997 -3.457 -29.842 1.00 86.25 167 LEU A CA 1
ATOM 1373 C C . LEU A 1 167 ? 25.610 -3.789 -29.267 1.00 86.25 167 LEU A C 1
ATOM 1375 O O . LEU A 1 167 ? 25.291 -3.297 -28.191 1.00 86.25 167 LEU A O 1
ATOM 1379 N N . GLU A 1 168 ? 24.818 -4.652 -29.915 1.00 86.62 168 GLU A N 1
ATOM 1380 C CA . GLU A 1 168 ? 23.527 -5.143 -29.394 1.00 86.62 168 GLU A CA 1
ATOM 1381 C C . GLU A 1 168 ? 23.713 -5.807 -28.020 1.00 86.62 168 GLU A C 1
ATOM 1383 O O . GLU A 1 168 ? 22.987 -5.504 -27.073 1.00 86.62 168 GLU A O 1
ATOM 1388 N N . TYR A 1 169 ? 24.735 -6.660 -27.876 1.00 85.56 169 TYR A N 1
ATOM 1389 C CA . TYR A 1 169 ? 25.076 -7.283 -26.596 1.00 85.56 169 TYR A CA 1
ATOM 1390 C C . TYR A 1 169 ? 25.479 -6.249 -25.533 1.00 85.56 169 TYR A C 1
ATOM 1392 O O . TYR A 1 169 ? 25.008 -6.328 -24.398 1.00 85.56 169 TYR A O 1
ATOM 1400 N N . PHE A 1 170 ? 26.333 -5.284 -25.893 1.00 88.19 170 PHE A N 1
ATOM 1401 C CA . PHE A 1 170 ? 26.788 -4.233 -24.982 1.00 88.19 170 PHE A CA 1
ATOM 1402 C C . PHE A 1 170 ? 25.626 -3.368 -24.482 1.00 88.19 170 PHE A C 1
ATOM 1404 O O . PHE A 1 170 ? 25.472 -3.194 -23.277 1.00 88.19 170 PHE A O 1
ATOM 1411 N N . VAL A 1 171 ? 24.770 -2.879 -25.384 1.00 90.00 171 VAL A N 1
ATOM 1412 C CA . VAL A 1 171 ? 23.615 -2.050 -25.006 1.00 90.00 171 VAL A CA 1
ATOM 1413 C C . VAL A 1 171 ? 22.592 -2.863 -24.211 1.00 90.00 171 VAL A C 1
ATOM 1415 O O . VAL A 1 171 ? 22.028 -2.368 -23.238 1.00 90.00 171 VAL A O 1
ATOM 1418 N N . GLY A 1 172 ? 22.392 -4.139 -24.555 1.00 91.19 172 GLY A N 1
ATOM 1419 C CA . GLY A 1 172 ? 21.551 -5.029 -23.760 1.00 91.19 172 GLY A CA 1
ATOM 1420 C C . GLY A 1 172 ? 22.071 -5.223 -22.331 1.00 91.19 172 GLY A C 1
ATOM 1421 O O . GLY A 1 172 ? 21.276 -5.296 -21.396 1.00 91.19 172 GLY A O 1
ATOM 1422 N N . GLN A 1 173 ? 23.394 -5.273 -22.142 1.00 90.88 173 GLN A N 1
ATOM 1423 C CA . GLN A 1 173 ? 24.007 -5.312 -20.814 1.00 90.88 173 GLN A CA 1
ATOM 1424 C C . GLN A 1 173 ? 23.798 -3.998 -20.052 1.00 90.88 173 GLN A C 1
ATOM 1426 O O . GLN A 1 173 ? 23.367 -4.046 -18.906 1.00 90.88 173 GLN A O 1
ATOM 1431 N N . ASP A 1 174 ? 24.007 -2.851 -20.699 1.00 93.00 174 ASP A N 1
ATOM 1432 C CA . ASP A 1 174 ? 23.786 -1.522 -20.108 1.00 93.00 174 ASP A CA 1
ATOM 1433 C C . ASP A 1 174 ? 22.334 -1.320 -19.630 1.00 93.00 174 ASP A C 1
ATOM 1435 O O . ASP A 1 174 ? 22.092 -0.837 -18.523 1.00 93.00 174 ASP A O 1
ATOM 1439 N N . ILE A 1 175 ? 21.352 -1.777 -20.416 1.00 95.06 175 ILE A N 1
ATOM 1440 C CA . ILE A 1 175 ? 19.928 -1.772 -20.040 1.00 95.06 175 ILE A CA 1
ATOM 1441 C C . ILE A 1 175 ? 19.685 -2.604 -18.771 1.00 95.06 175 ILE A C 1
ATOM 1443 O O . ILE A 1 175 ? 18.998 -2.148 -17.852 1.00 95.06 175 ILE A O 1
ATOM 1447 N N . ARG A 1 176 ? 20.255 -3.814 -18.697 1.00 94.62 176 ARG A N 1
ATOM 1448 C CA . ARG A 1 176 ? 20.121 -4.692 -17.522 1.00 94.62 176 ARG A CA 1
ATOM 1449 C C . ARG A 1 176 ? 20.785 -4.090 -16.288 1.00 94.62 176 ARG A C 1
ATOM 1451 O O . ARG A 1 176 ? 20.171 -4.088 -15.224 1.00 94.62 176 ARG A O 1
ATOM 1458 N N . ASP A 1 177 ? 21.988 -3.547 -16.439 1.00 95.44 177 ASP A N 1
ATOM 1459 C CA . ASP A 1 177 ? 22.732 -2.908 -15.351 1.00 95.44 177 ASP A CA 1
ATOM 1460 C C . ASP A 1 177 ? 21.996 -1.654 -14.847 1.00 95.44 177 ASP A C 1
ATOM 1462 O O . ASP A 1 177 ? 21.918 -1.414 -13.642 1.00 95.44 177 ASP A O 1
ATOM 1466 N N . THR A 1 178 ? 21.362 -0.897 -15.746 1.00 96.75 178 THR A N 1
ATOM 1467 C CA . THR A 1 178 ? 20.520 0.258 -15.397 1.00 96.75 178 THR A CA 1
ATOM 1468 C C . THR A 1 178 ? 19.291 -0.154 -14.580 1.00 96.75 178 THR A C 1
ATOM 1470 O O . THR A 1 178 ? 18.976 0.489 -13.577 1.00 96.75 178 THR A O 1
ATOM 1473 N N . ILE A 1 179 ? 18.604 -1.238 -14.960 1.00 95.81 179 ILE A N 1
ATOM 1474 C CA . ILE A 1 179 ? 17.478 -1.773 -14.176 1.00 95.81 179 ILE A CA 1
ATOM 1475 C C . ILE A 1 179 ? 17.954 -2.295 -12.819 1.00 95.81 179 ILE A C 1
ATOM 1477 O O . ILE A 1 179 ? 17.314 -2.006 -11.810 1.00 95.81 179 ILE A O 1
ATOM 1481 N N . ALA A 1 180 ? 19.082 -3.006 -12.767 1.00 95.62 180 ALA A N 1
ATOM 1482 C CA . ALA A 1 180 ? 19.671 -3.450 -11.506 1.00 95.62 180 ALA A CA 1
ATOM 1483 C C . ALA A 1 180 ? 19.962 -2.258 -10.579 1.00 95.62 180 ALA A C 1
ATOM 1485 O O . ALA A 1 180 ? 19.584 -2.287 -9.414 1.00 95.62 180 ALA A O 1
ATOM 1486 N N . CYS A 1 181 ? 20.504 -1.157 -11.112 1.00 96.69 181 CYS A N 1
ATOM 1487 C CA . CYS A 1 181 ? 20.710 0.073 -10.344 1.00 96.69 181 CYS A CA 1
ATOM 1488 C C . CYS A 1 181 ? 19.402 0.660 -9.782 1.00 96.69 181 CYS A C 1
ATOM 1490 O O . CYS A 1 181 ? 19.403 1.177 -8.665 1.00 96.69 181 CYS A O 1
ATOM 1492 N N . LEU A 1 182 ? 18.292 0.606 -10.531 1.00 95.62 182 LEU A N 1
ATOM 1493 C CA . LEU A 1 182 ? 16.979 1.049 -10.039 1.00 95.62 182 LEU A CA 1
ATOM 1494 C C . LEU A 1 182 ? 16.491 0.179 -8.874 1.00 95.62 182 LEU A C 1
ATOM 1496 O O . LEU A 1 182 ? 16.021 0.721 -7.875 1.00 95.62 182 LEU A O 1
ATOM 1500 N N . ILE A 1 183 ? 16.628 -1.145 -8.994 1.00 95.19 183 ILE A N 1
ATOM 1501 C CA . ILE A 1 183 ? 16.249 -2.111 -7.951 1.00 95.19 183 ILE A CA 1
ATOM 1502 C C . ILE A 1 183 ? 17.105 -1.901 -6.697 1.00 95.19 183 ILE A C 1
ATOM 1504 O O . ILE A 1 183 ? 16.562 -1.742 -5.607 1.00 95.19 183 ILE A O 1
ATOM 1508 N N . ASP A 1 184 ? 18.425 -1.796 -6.854 1.00 95.69 184 ASP A N 1
ATOM 1509 C CA . ASP A 1 184 ? 19.356 -1.555 -5.748 1.00 95.69 184 ASP A CA 1
ATOM 1510 C C . ASP A 1 184 ? 19.058 -0.233 -5.026 1.00 95.69 184 ASP A C 1
ATOM 1512 O O . ASP A 1 184 ? 19.199 -0.132 -3.807 1.00 95.69 184 ASP A O 1
ATOM 1516 N N . ASN A 1 185 ? 18.646 0.808 -5.757 1.00 95.56 185 ASN A N 1
ATOM 1517 C CA . ASN A 1 185 ? 18.246 2.073 -5.144 1.00 95.56 185 ASN A CA 1
ATOM 1518 C C . ASN A 1 185 ? 16.941 1.940 -4.347 1.00 95.56 185 ASN A C 1
ATOM 1520 O O . ASN A 1 185 ? 16.819 2.580 -3.303 1.00 95.56 185 ASN A O 1
ATOM 1524 N N . ASP A 1 186 ? 15.983 1.131 -4.817 1.00 94.81 186 ASP A N 1
ATOM 1525 C CA . ASP A 1 186 ? 14.761 0.827 -4.065 1.00 94.81 186 ASP A CA 1
ATOM 1526 C C . ASP A 1 186 ? 15.111 0.109 -2.750 1.00 94.81 186 ASP A C 1
ATOM 1528 O O . ASP A 1 186 ? 14.618 0.491 -1.689 1.00 94.81 186 ASP A O 1
ATOM 1532 N N . ASP A 1 187 ? 16.004 -0.880 -2.799 1.00 94.19 187 ASP A N 1
ATOM 1533 C CA . ASP A 1 187 ? 16.422 -1.649 -1.623 1.00 94.19 187 ASP A CA 1
ATOM 1534 C C . ASP A 1 187 ? 17.199 -0.784 -0.613 1.00 94.19 187 ASP A C 1
ATOM 1536 O O . ASP A 1 187 ? 16.853 -0.758 0.569 1.00 94.19 187 ASP A O 1
ATOM 1540 N N . ARG A 1 188 ? 18.153 0.036 -1.073 1.00 94.88 188 ARG A N 1
ATOM 1541 C CA . ARG A 1 188 ? 18.885 0.981 -0.204 1.00 94.88 188 ARG A CA 1
ATOM 1542 C C . ARG A 1 188 ? 17.976 2.011 0.457 1.00 94.88 188 ARG A C 1
ATOM 1544 O O . ARG A 1 188 ? 18.211 2.399 1.598 1.00 94.88 188 ARG A O 1
ATOM 1551 N N . MET A 1 189 ? 16.945 2.481 -0.246 1.00 94.94 189 MET A N 1
ATOM 1552 C CA . MET A 1 189 ? 15.978 3.415 0.333 1.00 94.94 189 MET A CA 1
ATOM 1553 C C . MET A 1 189 ? 15.169 2.743 1.453 1.00 94.94 189 MET A C 1
ATOM 1555 O O . MET A 1 189 ? 14.933 3.356 2.490 1.00 94.94 189 MET A O 1
ATOM 1559 N N . ILE A 1 190 ? 14.780 1.474 1.286 1.00 93.31 190 ILE A N 1
ATOM 1560 C CA . ILE A 1 190 ? 14.105 0.687 2.333 1.00 93.31 190 ILE A CA 1
ATOM 1561 C C . ILE A 1 190 ? 14.989 0.538 3.571 1.00 93.31 190 ILE A C 1
ATOM 1563 O O . ILE A 1 190 ? 14.497 0.715 4.688 1.00 93.31 190 ILE A O 1
ATOM 1567 N N . GLU A 1 191 ? 16.266 0.215 3.375 1.00 94.31 191 GLU A N 1
ATOM 1568 C CA . GLU A 1 191 ? 17.251 0.086 4.452 1.00 94.31 191 GLU A CA 1
ATOM 1569 C C . GLU A 1 191 ? 17.431 1.413 5.194 1.00 94.31 191 GLU A C 1
ATOM 1571 O O . GLU A 1 191 ? 17.266 1.460 6.411 1.00 94.31 191 GLU A O 1
ATOM 1576 N N . LEU A 1 192 ? 17.622 2.519 4.471 1.00 94.75 192 LEU A N 1
ATOM 1577 C CA . LEU A 1 192 ? 17.752 3.848 5.070 1.00 94.75 192 LEU A CA 1
ATOM 1578 C C . LEU A 1 192 ? 16.518 4.237 5.899 1.00 94.75 192 LEU A C 1
ATOM 1580 O O . LEU A 1 192 ? 16.648 4.733 7.017 1.00 94.75 192 LEU A O 1
ATOM 1584 N N . LEU A 1 193 ? 15.307 4.007 5.378 1.00 92.94 193 LEU A N 1
ATOM 1585 C CA . LEU A 1 193 ? 14.068 4.274 6.117 1.00 92.94 193 LEU A CA 1
ATOM 1586 C C . LEU A 1 193 ? 13.986 3.443 7.403 1.00 92.94 193 LEU A C 1
ATOM 1588 O O . LEU A 1 193 ? 13.533 3.944 8.434 1.00 92.94 193 LEU A O 1
ATOM 1592 N N . HIS A 1 194 ? 14.444 2.190 7.347 1.00 91.56 194 HIS A N 1
ATOM 1593 C CA . HIS A 1 194 ? 14.511 1.315 8.509 1.00 91.56 194 HIS A CA 1
ATOM 1594 C C . HIS A 1 194 ? 15.468 1.832 9.575 1.00 91.56 194 HIS A C 1
ATOM 1596 O O . HIS A 1 194 ? 15.070 1.928 10.735 1.00 91.56 194 HIS A O 1
ATOM 1602 N N . GLU A 1 195 ? 16.689 2.176 9.178 1.00 93.12 195 GLU A N 1
ATOM 1603 C CA . GLU A 1 195 ? 17.717 2.693 10.075 1.00 93.12 195 GLU A CA 1
ATOM 1604 C C . GLU A 1 195 ? 17.257 4.005 10.718 1.00 93.12 195 GLU A C 1
ATOM 1606 O O . GLU A 1 195 ? 17.366 4.171 11.931 1.00 93.12 195 GLU A O 1
ATOM 1611 N N . LEU A 1 196 ? 16.653 4.912 9.941 1.00 92.75 196 LEU A N 1
ATOM 1612 C CA . LEU A 1 196 ? 16.091 6.163 10.456 1.00 9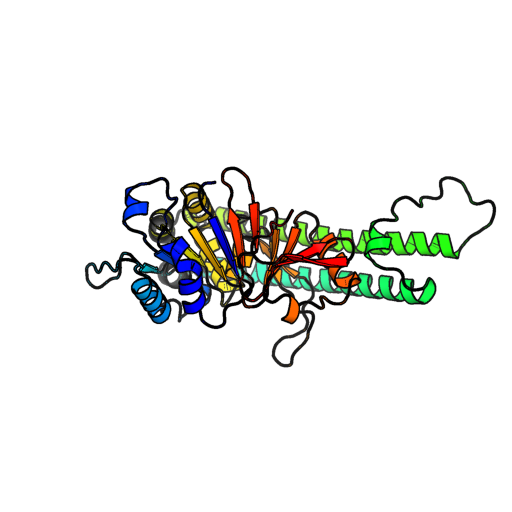2.75 196 LEU A CA 1
ATOM 1613 C C . LEU A 1 196 ? 15.011 5.927 11.521 1.00 92.75 196 LEU A C 1
ATOM 1615 O O . LEU A 1 196 ? 14.999 6.626 12.535 1.00 92.75 196 LEU A O 1
ATOM 1619 N N . ASP A 1 197 ? 14.108 4.962 11.305 1.00 90.50 197 ASP A N 1
ATOM 1620 C CA . ASP A 1 197 ? 13.109 4.562 12.308 1.00 90.50 197 ASP A CA 1
ATOM 1621 C C . ASP A 1 197 ? 13.778 4.044 13.590 1.00 90.50 197 ASP A C 1
ATOM 1623 O O . ASP A 1 197 ? 13.453 4.491 14.693 1.00 90.50 197 ASP A O 1
ATOM 1627 N N . GLU A 1 198 ? 14.723 3.110 13.464 1.00 91.00 198 GLU A N 1
ATOM 1628 C CA . GLU A 1 198 ? 15.382 2.481 14.613 1.00 91.00 198 GLU A CA 1
ATOM 1629 C C . GLU A 1 198 ? 16.225 3.466 15.423 1.00 91.00 198 GLU A C 1
ATOM 1631 O O . GLU A 1 198 ? 16.131 3.495 16.656 1.00 91.00 198 GLU A O 1
ATOM 1636 N N . HIS A 1 199 ? 17.007 4.309 14.748 1.00 94.12 199 HIS A N 1
ATOM 1637 C CA . HIS A 1 199 ? 17.795 5.358 15.385 1.00 94.12 199 HIS A CA 1
ATOM 1638 C C . HIS A 1 199 ? 16.910 6.382 16.094 1.00 94.12 199 HIS A C 1
ATOM 1640 O O . HIS A 1 199 ? 17.206 6.754 17.232 1.00 94.12 199 HIS A O 1
ATOM 1646 N N . PHE A 1 200 ? 15.808 6.810 15.469 1.00 94.31 200 PHE A N 1
ATOM 1647 C CA . PHE A 1 200 ? 14.880 7.749 16.092 1.00 94.31 200 PHE A CA 1
ATOM 1648 C C . PHE A 1 200 ? 14.264 7.163 17.364 1.00 94.31 200 PHE A C 1
ATOM 1650 O O . PHE A 1 200 ? 14.289 7.786 18.426 1.00 94.31 200 PHE A O 1
ATOM 1657 N N . VAL A 1 201 ? 13.734 5.944 17.280 1.00 92.00 201 VAL A N 1
ATOM 1658 C CA . VAL A 1 201 ? 13.089 5.269 18.411 1.00 92.00 201 VAL A CA 1
ATOM 1659 C C . VAL A 1 201 ? 14.072 5.053 19.556 1.00 92.00 201 VAL A C 1
ATOM 1661 O O . VAL A 1 201 ? 13.733 5.307 20.711 1.00 92.00 201 VAL A O 1
ATOM 1664 N N . SER A 1 202 ? 15.290 4.614 19.238 1.00 93.25 202 SER A N 1
ATOM 1665 C CA . SER A 1 202 ? 16.327 4.350 20.237 1.00 93.25 202 SER A CA 1
ATOM 1666 C C . SER A 1 202 ? 16.839 5.638 20.886 1.00 93.25 202 SER A C 1
ATOM 1668 O O . SER A 1 202 ? 17.090 5.654 22.087 1.00 93.25 202 SER A O 1
ATOM 1670 N N . GLY A 1 203 ? 16.967 6.723 20.115 1.00 94.94 203 GLY A N 1
ATOM 1671 C CA . GLY A 1 203 ? 17.448 8.016 20.605 1.00 94.94 203 GLY A CA 1
ATOM 1672 C C . GLY A 1 203 ? 16.413 8.815 21.399 1.00 94.94 203 GLY A C 1
ATOM 1673 O O . GLY A 1 203 ? 16.784 9.566 22.294 1.00 94.94 203 GLY A O 1
ATOM 1674 N N . THR A 1 204 ? 15.123 8.661 21.091 1.00 95.81 204 THR A N 1
ATOM 1675 C CA . THR A 1 204 ? 14.038 9.402 21.763 1.00 95.81 204 THR A CA 1
ATOM 1676 C C . THR A 1 204 ? 13.366 8.626 22.886 1.00 95.81 204 THR A C 1
ATOM 1678 O O . THR A 1 204 ? 12.720 9.224 23.739 1.00 95.81 204 THR A O 1
ATOM 1681 N N . GLY A 1 205 ? 13.457 7.294 22.875 1.00 95.12 205 GLY A N 1
ATOM 1682 C CA . GLY A 1 205 ? 12.686 6.460 23.789 1.00 95.12 205 GLY A CA 1
ATOM 1683 C C . GLY A 1 205 ? 11.170 6.579 23.588 1.00 95.12 205 GLY A C 1
ATOM 1684 O O . GLY A 1 205 ? 10.427 6.259 24.513 1.00 95.12 205 GLY A O 1
ATOM 1685 N N . LEU A 1 206 ? 10.699 7.010 22.404 1.00 94.44 206 LEU A N 1
ATOM 1686 C CA . LEU A 1 206 ? 9.282 7.285 22.105 1.00 94.44 206 LEU A CA 1
ATOM 1687 C C . LEU A 1 206 ? 8.332 6.204 22.646 1.00 94.44 206 LEU A C 1
ATOM 1689 O O . LEU A 1 206 ? 7.336 6.508 23.297 1.00 94.44 206 LEU A O 1
ATOM 1693 N N . HIS A 1 207 ? 8.658 4.931 22.420 1.00 93.44 207 HIS A N 1
ATOM 1694 C CA . HIS A 1 207 ? 7.797 3.806 22.800 1.00 93.44 207 HIS A CA 1
ATOM 1695 C C . HIS A 1 207 ? 7.739 3.523 24.309 1.00 93.44 207 HIS A C 1
ATOM 1697 O O . HIS A 1 207 ? 6.979 2.657 24.734 1.00 93.44 207 HIS A O 1
ATOM 1703 N N . PHE A 1 208 ? 8.532 4.223 25.119 1.00 95.25 208 PHE A N 1
ATOM 1704 C CA . PHE A 1 208 ? 8.506 4.132 26.578 1.00 95.25 208 PHE A CA 1
ATOM 1705 C C . PHE A 1 208 ? 7.710 5.274 27.225 1.00 95.25 208 PHE A C 1
ATOM 1707 O O . PHE A 1 208 ? 7.444 5.217 28.425 1.00 95.25 208 PHE A O 1
ATOM 1714 N N . HIS A 1 209 ? 7.286 6.287 26.456 1.00 96.38 209 HIS A N 1
ATOM 1715 C CA . HIS A 1 209 ? 6.445 7.362 26.979 1.00 96.38 209 HIS A CA 1
ATOM 1716 C C . HIS A 1 209 ? 5.050 6.850 27.351 1.00 96.38 209 HIS A C 1
ATOM 1718 O O . HIS A 1 209 ? 4.401 6.131 26.589 1.00 96.38 209 HIS A O 1
ATOM 1724 N N . SER A 1 210 ? 4.562 7.263 28.523 1.00 97.31 210 SER A N 1
ATOM 1725 C CA . SER A 1 210 ? 3.274 6.824 29.076 1.00 97.31 210 SER A CA 1
ATOM 1726 C C . SER A 1 210 ? 2.099 7.169 28.161 1.00 97.31 210 SER A C 1
ATOM 1728 O O . SER A 1 210 ? 1.261 6.306 27.908 1.00 97.31 210 SER A O 1
ATOM 1730 N N . THR A 1 211 ? 2.079 8.384 27.604 1.00 97.75 211 THR A N 1
ATOM 1731 C CA . THR A 1 211 ? 1.060 8.828 26.643 1.00 97.75 211 THR A CA 1
ATOM 1732 C C . THR A 1 211 ? 1.052 7.957 25.383 1.00 97.75 211 THR A C 1
ATOM 1734 O O . THR A 1 211 ? -0.015 7.563 24.914 1.00 97.75 211 THR A O 1
ATOM 1737 N N . TRP A 1 212 ? 2.228 7.602 24.850 1.00 97.88 212 TRP A N 1
ATOM 1738 C CA . TRP A 1 212 ? 2.316 6.713 23.688 1.00 97.88 212 TRP A CA 1
ATOM 1739 C C . TRP A 1 212 ? 1.787 5.316 24.024 1.00 97.88 212 TRP A C 1
ATOM 1741 O O . TRP A 1 212 ? 0.962 4.783 23.291 1.00 97.88 212 TRP A O 1
ATOM 1751 N N . LEU A 1 213 ? 2.214 4.742 25.155 1.00 98.25 213 LEU A N 1
ATOM 1752 C CA . LEU A 1 213 ? 1.807 3.406 25.604 1.00 98.25 213 LEU A CA 1
ATOM 1753 C C . LEU A 1 213 ? 0.300 3.296 25.858 1.00 98.25 213 LEU A C 1
ATOM 1755 O O . LEU A 1 213 ? -0.295 2.256 25.568 1.00 98.25 213 LEU A O 1
ATOM 1759 N N . GLU A 1 214 ? -0.304 4.343 26.418 1.00 98.38 214 GLU A N 1
ATOM 1760 C CA . GLU A 1 214 ? -1.743 4.449 26.654 1.00 98.38 214 GLU A CA 1
ATOM 1761 C C . GLU A 1 214 ? -2.518 4.394 25.331 1.00 98.38 214 GLU A C 1
ATOM 1763 O O . GLU A 1 214 ? -3.319 3.478 25.126 1.00 98.38 214 GLU A O 1
ATOM 1768 N N . LEU A 1 215 ? -2.218 5.318 24.411 1.00 98.44 215 LEU A N 1
ATOM 1769 C CA . LEU A 1 215 ? -2.875 5.412 23.105 1.00 98.44 215 LEU A CA 1
ATOM 1770 C C . LEU A 1 215 ? -2.630 4.154 22.264 1.00 98.44 215 LEU A C 1
ATOM 1772 O O . LEU A 1 215 ? -3.563 3.578 21.711 1.00 98.44 215 LEU A O 1
ATOM 1776 N N . HIS A 1 216 ? -1.390 3.666 22.230 1.00 98.50 216 HIS A N 1
ATOM 1777 C CA . HIS A 1 216 ? -1.025 2.425 21.555 1.00 98.50 216 HIS A CA 1
ATOM 1778 C C . HIS A 1 216 ? -1.866 1.243 22.048 1.00 98.50 216 HIS A C 1
ATOM 1780 O O . HIS A 1 216 ? -2.396 0.476 21.245 1.00 98.50 216 HIS A O 1
ATOM 1786 N N . ARG A 1 217 ? -2.008 1.077 23.369 1.00 98.56 217 ARG A N 1
ATOM 1787 C CA . ARG A 1 217 ? -2.767 -0.038 23.952 1.00 98.56 217 ARG A CA 1
ATOM 1788 C C . ARG A 1 217 ? -4.236 0.003 23.547 1.00 98.56 217 ARG A C 1
ATOM 1790 O O . ARG A 1 217 ? -4.793 -1.048 23.238 1.00 98.56 217 ARG A O 1
ATOM 1797 N N . ASP A 1 218 ? -4.841 1.185 23.545 1.00 98.12 218 ASP A N 1
ATOM 1798 C CA . ASP A 1 218 ? -6.224 1.364 23.106 1.00 98.12 218 ASP A CA 1
ATOM 1799 C C . ASP A 1 218 ? -6.390 1.002 21.619 1.00 98.12 218 ASP A C 1
ATOM 1801 O O . ASP A 1 218 ? -7.213 0.150 21.277 1.00 98.12 218 ASP A O 1
ATOM 1805 N N . LEU A 1 219 ? -5.529 1.535 20.745 1.00 98.69 219 LEU A N 1
ATOM 1806 C CA . LEU A 1 219 ? -5.537 1.235 19.307 1.00 98.69 219 LEU A CA 1
ATOM 1807 C C . LEU A 1 219 ? -5.362 -0.267 19.028 1.00 98.69 219 LEU A C 1
ATOM 1809 O O . LEU A 1 219 ? -6.121 -0.859 18.257 1.00 98.69 219 LEU A O 1
ATOM 1813 N N . VAL A 1 220 ? -4.402 -0.913 19.697 1.00 98.75 220 VAL A N 1
ATOM 1814 C CA . VAL A 1 220 ? -4.180 -2.363 19.593 1.00 98.75 220 VAL A CA 1
ATOM 1815 C C . VAL A 1 220 ? -5.391 -3.150 20.096 1.00 98.75 220 VAL A C 1
ATOM 1817 O O . VAL A 1 220 ? -5.788 -4.126 19.459 1.00 98.75 220 VAL A O 1
ATOM 1820 N N . GLY A 1 221 ? -6.015 -2.730 21.199 1.00 97.94 221 GLY A N 1
ATOM 1821 C CA . GLY A 1 221 ? -7.223 -3.363 21.729 1.00 97.94 221 GLY A CA 1
ATOM 1822 C C . GLY A 1 221 ? -8.387 -3.344 20.733 1.00 97.94 221 GLY A C 1
ATOM 1823 O O . GLY A 1 221 ? -9.058 -4.362 20.539 1.00 97.94 221 GLY A O 1
ATOM 1824 N N . ARG A 1 222 ? -8.588 -2.221 20.035 1.00 97.88 222 ARG A N 1
ATOM 1825 C CA . ARG A 1 222 ? -9.608 -2.095 18.979 1.00 97.88 222 ARG A CA 1
ATOM 1826 C C . ARG A 1 222 ? -9.310 -2.997 17.780 1.00 97.88 222 ARG A C 1
ATOM 1828 O O . ARG A 1 222 ? -10.215 -3.659 17.284 1.00 97.88 222 ARG A O 1
ATOM 1835 N N . ILE A 1 223 ? -8.047 -3.083 17.354 1.00 98.50 223 ILE A N 1
ATOM 1836 C CA . ILE A 1 223 ? -7.622 -3.972 16.256 1.00 98.50 223 ILE A CA 1
ATOM 1837 C C . ILE A 1 223 ? -7.860 -5.442 16.610 1.00 98.50 223 ILE A C 1
ATOM 1839 O O . ILE A 1 223 ? -8.447 -6.180 15.823 1.00 98.50 223 ILE A O 1
ATOM 1843 N N . LEU A 1 224 ? -7.427 -5.875 17.795 1.00 97.94 224 LEU A N 1
ATOM 1844 C CA . LEU A 1 224 ? -7.485 -7.284 18.191 1.00 97.94 224 LEU A CA 1
ATOM 1845 C C . LEU A 1 224 ? -8.890 -7.768 18.575 1.00 97.94 224 LEU A C 1
ATOM 1847 O O . LEU A 1 224 ? -9.106 -8.978 18.630 1.00 97.94 224 LEU A O 1
ATOM 1851 N N . SER A 1 225 ? -9.826 -6.855 18.846 1.00 96.38 225 SER A N 1
ATOM 1852 C CA . SER A 1 225 ? -11.241 -7.174 19.095 1.00 96.38 225 SER A CA 1
ATOM 1853 C C . SER A 1 225 ? -12.094 -7.195 17.823 1.00 96.38 225 SER A C 1
ATOM 1855 O O . SER A 1 225 ? -13.246 -7.624 17.868 1.00 96.38 225 SER A O 1
ATOM 1857 N N . ALA A 1 226 ? -11.549 -6.759 16.685 1.00 97.38 226 ALA A N 1
ATOM 1858 C CA . ALA A 1 226 ? -12.290 -6.669 15.438 1.00 97.38 226 ALA A CA 1
ATOM 1859 C C . ALA A 1 226 ? -12.418 -8.030 14.737 1.00 97.38 226 ALA A C 1
ATOM 1861 O O . ALA A 1 226 ? -11.445 -8.750 14.515 1.00 97.38 226 ALA A O 1
ATOM 1862 N N . ASN A 1 227 ? -13.633 -8.338 14.288 1.00 96.62 227 ASN A N 1
ATOM 1863 C CA . ASN A 1 227 ? -13.888 -9.430 13.355 1.00 96.62 227 ASN A CA 1
ATOM 1864 C C . ASN A 1 227 ? -13.553 -9.021 11.910 1.00 96.62 227 ASN A C 1
ATOM 1866 O O . ASN A 1 227 ? -13.065 -9.824 11.111 1.00 96.62 227 ASN A O 1
ATOM 1870 N N . SER A 1 228 ? -13.855 -7.773 11.559 1.00 97.69 228 SER A N 1
ATOM 1871 C CA . SER A 1 228 ? -13.631 -7.213 10.228 1.00 97.69 228 SER A CA 1
ATOM 1872 C C . SER A 1 228 ? -12.950 -5.856 10.333 1.00 97.69 228 SER A C 1
ATOM 1874 O O . SER A 1 228 ? -13.353 -5.031 11.146 1.00 97.69 228 SER A O 1
ATOM 1876 N N . ILE A 1 229 ? -11.930 -5.622 9.513 1.00 98.25 229 ILE A N 1
ATOM 1877 C CA . ILE A 1 229 ? -11.139 -4.392 9.506 1.00 98.25 229 ILE A CA 1
ATOM 1878 C C . ILE A 1 229 ? -11.198 -3.794 8.105 1.00 98.25 229 ILE A C 1
ATOM 1880 O O . ILE A 1 229 ? -10.729 -4.403 7.144 1.00 98.25 229 ILE A O 1
ATOM 1884 N N . PHE A 1 230 ? -11.762 -2.600 7.987 1.00 97.88 230 PHE A N 1
ATOM 1885 C CA . PHE A 1 230 ? -11.701 -1.818 6.762 1.00 97.88 230 PHE A CA 1
ATOM 1886 C C . PHE A 1 230 ? -10.510 -0.873 6.806 1.00 97.88 230 PHE A C 1
ATOM 1888 O O . PHE A 1 230 ? -10.337 -0.155 7.786 1.00 97.88 230 PHE A O 1
ATOM 1895 N N . ILE A 1 231 ? -9.720 -0.838 5.735 1.00 97.00 231 ILE A N 1
ATOM 1896 C CA . ILE A 1 231 ? -8.645 0.142 5.553 1.00 97.00 231 ILE A CA 1
ATOM 1897 C C . ILE A 1 231 ? -8.926 0.902 4.266 1.00 97.00 231 ILE A C 1
ATOM 1899 O O . ILE A 1 231 ? -8.711 0.394 3.161 1.00 97.00 231 ILE A O 1
ATOM 1903 N N . PHE A 1 232 ? -9.443 2.115 4.425 1.00 92.62 232 PHE A N 1
ATOM 1904 C CA . PHE A 1 232 ? -9.823 2.957 3.302 1.00 92.62 232 PHE A CA 1
ATOM 1905 C C . PHE A 1 232 ? -8.633 3.736 2.748 1.00 92.62 232 PHE A C 1
ATOM 1907 O O . PHE A 1 232 ? -7.608 3.929 3.407 1.00 92.62 232 PHE A O 1
ATOM 1914 N N . GLY A 1 233 ? -8.789 4.175 1.499 1.00 87.69 233 GLY A N 1
ATOM 1915 C CA . GLY A 1 233 ? -7.872 5.116 0.876 1.00 87.69 233 GLY A CA 1
ATOM 1916 C C . GLY A 1 233 ? -8.015 6.539 1.431 1.00 87.69 233 GLY A C 1
ATOM 1917 O O . GLY A 1 233 ? -8.714 6.789 2.409 1.00 87.69 233 GLY A O 1
ATOM 1918 N N . GLY A 1 234 ? -7.329 7.483 0.789 1.00 90.06 234 GLY A N 1
ATOM 1919 C CA . GLY A 1 234 ? -7.259 8.886 1.197 1.00 90.06 234 GLY A CA 1
ATOM 1920 C C . GLY A 1 234 ? -5.826 9.395 1.085 1.00 90.06 234 GLY A C 1
ATOM 1921 O O . GLY A 1 234 ? -5.081 8.985 0.191 1.00 90.06 234 GLY A O 1
ATOM 1922 N N . HIS A 1 235 ? -5.408 10.246 2.018 1.00 93.19 235 HIS A N 1
ATOM 1923 C CA . HIS A 1 235 ? -4.035 10.723 2.099 1.00 93.19 235 HIS A CA 1
ATOM 1924 C C . HIS A 1 235 ? -3.086 9.604 2.575 1.00 93.19 235 HIS A C 1
ATOM 1926 O O . HIS A 1 235 ? -2.847 9.433 3.772 1.00 93.19 235 HIS A O 1
ATOM 1932 N N . LEU A 1 236 ? -2.517 8.851 1.624 1.00 92.44 236 LEU A N 1
ATOM 1933 C CA . LEU A 1 236 ? -1.624 7.702 1.860 1.00 92.44 236 LEU A CA 1
ATOM 1934 C C . LEU A 1 236 ? -0.516 7.997 2.882 1.00 92.44 236 LEU A C 1
ATOM 1936 O O . LEU A 1 236 ? -0.319 7.218 3.809 1.00 92.44 236 LEU A O 1
ATOM 1940 N N . GLY A 1 237 ? 0.163 9.142 2.757 1.00 93.12 237 GLY A N 1
ATOM 1941 C CA . GLY A 1 237 ? 1.235 9.516 3.682 1.00 93.12 237 GLY A CA 1
ATOM 1942 C C . GLY A 1 237 ? 0.759 9.747 5.119 1.00 93.12 237 GLY A C 1
ATOM 1943 O O . GLY A 1 237 ? 1.520 9.512 6.048 1.00 93.12 237 GLY A O 1
ATOM 1944 N N . MET A 1 238 ? -0.499 10.158 5.325 1.00 95.25 238 MET A N 1
ATOM 1945 C CA . MET A 1 238 ? -1.040 10.376 6.673 1.00 95.25 238 MET A CA 1
ATOM 1946 C C . MET A 1 238 ? -1.513 9.056 7.274 1.00 95.25 238 MET A C 1
ATOM 1948 O O . MET A 1 238 ? -1.179 8.748 8.413 1.00 95.25 238 MET A O 1
ATOM 1952 N N . LEU A 1 239 ? -2.208 8.237 6.477 1.00 96.19 239 LEU A N 1
ATOM 1953 C CA . LEU A 1 239 ? -2.579 6.878 6.864 1.00 96.19 239 LEU A CA 1
ATOM 1954 C C . LEU A 1 239 ? -1.347 6.085 7.322 1.00 96.19 239 LEU A C 1
ATOM 1956 O O . LEU A 1 239 ? -1.339 5.541 8.423 1.00 96.19 239 LEU A O 1
ATOM 1960 N N . LEU A 1 240 ? -0.293 6.061 6.501 1.00 95.12 240 LEU A N 1
ATOM 1961 C CA . LEU A 1 240 ? 0.942 5.359 6.829 1.00 95.12 240 LEU A CA 1
ATOM 1962 C C . LEU A 1 240 ? 1.603 5.938 8.085 1.00 95.12 240 LEU A C 1
ATOM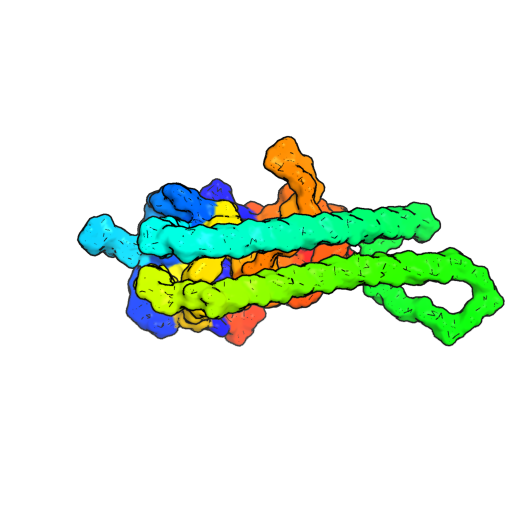 1964 O O . LEU A 1 240 ? 1.941 5.180 8.990 1.00 95.12 240 LEU A O 1
ATOM 1968 N N . ARG A 1 241 ? 1.731 7.269 8.171 1.00 94.38 241 ARG A N 1
ATOM 1969 C CA . ARG A 1 241 ? 2.318 7.967 9.324 1.00 94.38 241 ARG A CA 1
ATOM 1970 C C . ARG A 1 241 ? 1.634 7.586 10.630 1.00 94.38 241 ARG A C 1
ATOM 1972 O O . ARG A 1 241 ? 2.319 7.183 11.562 1.00 94.38 241 ARG A O 1
ATOM 1979 N N . CYS A 1 242 ? 0.307 7.685 10.705 1.00 96.69 242 CYS A N 1
ATOM 1980 C CA . CYS A 1 242 ? -0.429 7.390 11.934 1.00 96.69 242 CYS A CA 1
ATOM 1981 C C . CYS A 1 242 ? -0.256 5.927 12.359 1.00 96.69 242 CYS A C 1
ATOM 1983 O O . CYS A 1 242 ? -0.026 5.645 13.533 1.00 96.69 242 CYS A O 1
ATOM 1985 N N . LEU A 1 243 ? -0.322 4.987 11.413 1.00 97.00 243 LEU A N 1
ATOM 1986 C CA . LEU A 1 243 ? -0.197 3.568 11.735 1.00 97.00 243 LEU A CA 1
ATOM 1987 C C . LEU A 1 243 ? 1.251 3.162 12.086 1.00 97.00 243 LEU A C 1
ATOM 1989 O O . LEU A 1 243 ? 1.437 2.311 12.958 1.00 97.00 243 LEU A O 1
ATOM 1993 N N . ASN A 1 244 ? 2.263 3.777 11.457 1.00 94.44 244 ASN A N 1
ATOM 1994 C CA . ASN A 1 244 ? 3.682 3.577 11.783 1.00 94.44 244 ASN A CA 1
ATOM 1995 C C . ASN A 1 244 ? 4.059 4.198 13.126 1.00 94.44 244 ASN A C 1
ATOM 1997 O O . ASN A 1 244 ? 4.734 3.545 13.920 1.00 94.44 244 ASN A O 1
ATOM 2001 N N . PHE A 1 245 ? 3.580 5.412 13.410 1.00 95.44 245 PHE A N 1
ATOM 2002 C CA . PHE A 1 245 ? 3.831 6.103 14.675 1.00 95.44 245 PHE A CA 1
ATOM 2003 C C . PHE A 1 245 ? 3.428 5.245 15.880 1.00 95.44 245 PHE A C 1
ATOM 2005 O O . PHE A 1 245 ? 4.158 5.162 16.864 1.00 95.44 245 PHE A O 1
ATOM 2012 N N . PHE A 1 246 ? 2.294 4.546 15.779 1.00 97.12 246 PHE A N 1
ATOM 2013 C CA . PHE A 1 246 ? 1.816 3.607 16.796 1.00 97.12 246 PHE A CA 1
ATOM 2014 C C . PHE A 1 246 ? 2.200 2.144 16.517 1.00 97.12 246 PHE A C 1
ATOM 2016 O O . PHE A 1 246 ? 1.610 1.249 17.103 1.00 97.12 246 PHE A O 1
ATOM 2023 N N . ARG A 1 247 ? 3.146 1.851 15.616 1.00 95.69 247 ARG A N 1
ATOM 2024 C CA . ARG A 1 247 ? 3.638 0.485 15.325 1.00 95.69 247 ARG A CA 1
ATOM 2025 C C . ARG A 1 247 ? 2.545 -0.586 15.175 1.00 95.69 247 ARG A C 1
ATOM 2027 O O . ARG A 1 247 ? 2.707 -1.734 15.589 1.00 95.69 247 ARG A O 1
ATOM 2034 N N . LEU A 1 248 ? 1.435 -0.245 14.523 1.00 97.75 248 LEU A N 1
ATOM 2035 C CA . LEU A 1 248 ? 0.234 -1.092 14.514 1.00 97.75 248 LEU A CA 1
ATOM 2036 C C . LEU A 1 248 ? 0.333 -2.313 13.589 1.00 97.75 248 LEU A C 1
ATOM 2038 O O . LEU A 1 248 ? -0.559 -3.163 13.593 1.00 97.75 248 LEU A O 1
ATOM 2042 N N . ARG A 1 249 ? 1.425 -2.441 12.826 1.00 96.56 249 ARG A N 1
ATOM 2043 C CA . ARG A 1 249 ? 1.701 -3.582 11.943 1.00 96.56 249 ARG A CA 1
ATOM 2044 C C . ARG A 1 249 ? 1.512 -4.927 12.644 1.00 96.56 249 ARG A C 1
ATOM 2046 O O . ARG A 1 249 ? 0.830 -5.796 12.104 1.00 96.56 249 ARG A O 1
ATOM 2053 N N . ASP A 1 250 ? 2.108 -5.107 13.821 1.00 97.06 250 ASP A N 1
ATOM 2054 C CA . ASP A 1 250 ? 2.111 -6.410 14.495 1.00 97.06 250 ASP A CA 1
ATOM 2055 C C . ASP A 1 250 ? 0.716 -6.768 15.028 1.00 97.06 250 ASP A C 1
ATOM 2057 O O . ASP A 1 250 ? 0.299 -7.923 14.946 1.00 97.06 250 ASP A O 1
ATOM 2061 N N . ALA A 1 251 ? -0.057 -5.773 15.476 1.00 98.25 251 ALA A N 1
ATOM 2062 C CA . ALA A 1 251 ? -1.451 -5.964 15.866 1.00 98.25 251 ALA A CA 1
ATOM 2063 C C . ALA A 1 251 ? -2.338 -6.347 14.671 1.00 98.25 251 ALA A C 1
ATOM 2065 O O . ALA A 1 251 ? -3.169 -7.246 14.789 1.00 98.25 251 ALA A O 1
ATOM 2066 N N . LEU A 1 252 ? -2.142 -5.715 13.508 1.00 98.06 252 LEU A N 1
ATOM 2067 C CA . LEU A 1 252 ? -2.880 -6.048 12.283 1.00 98.06 252 LEU A CA 1
ATOM 2068 C C . LEU A 1 252 ? -2.524 -7.453 11.780 1.00 98.06 252 LEU A C 1
ATOM 2070 O O . LEU A 1 252 ? -3.413 -8.227 11.422 1.00 98.06 252 LEU A O 1
ATOM 2074 N N . LEU A 1 253 ? -1.238 -7.814 11.797 1.00 96.88 253 LEU A N 1
ATOM 2075 C CA . LEU A 1 253 ? -0.791 -9.161 11.448 1.00 96.88 253 LEU A CA 1
ATOM 2076 C C . LEU A 1 253 ? -1.389 -10.207 12.397 1.00 96.88 253 LEU A C 1
ATOM 2078 O O . LEU A 1 253 ? -1.865 -11.251 11.947 1.00 96.88 253 LEU A O 1
ATOM 2082 N N . GLU A 1 254 ? -1.407 -9.923 13.699 1.00 97.56 254 GLU A N 1
ATOM 2083 C CA . GLU A 1 254 ? -2.005 -10.812 14.690 1.00 97.56 254 GLU A CA 1
ATOM 2084 C C . GLU A 1 254 ? -3.522 -10.941 14.496 1.00 97.56 254 GLU A C 1
ATOM 2086 O O . GLU A 1 254 ? -4.035 -12.060 14.512 1.00 97.56 254 GLU A O 1
ATOM 2091 N N . ALA A 1 255 ? -4.246 -9.850 14.229 1.00 97.50 255 ALA A N 1
ATOM 2092 C CA . ALA A 1 255 ? -5.674 -9.901 13.909 1.00 97.50 255 ALA A CA 1
ATOM 2093 C C . ALA A 1 255 ? -5.947 -10.789 12.679 1.00 97.50 255 ALA A C 1
ATOM 2095 O O . ALA A 1 255 ? -6.808 -11.675 12.719 1.00 97.50 255 ALA A O 1
ATOM 2096 N N . LEU A 1 256 ? -5.157 -10.635 11.608 1.00 96.00 256 LEU A N 1
ATOM 2097 C CA . LEU A 1 256 ? -5.245 -11.490 10.420 1.00 96.00 256 LEU A CA 1
ATOM 2098 C C . LEU A 1 256 ? -4.956 -12.961 10.761 1.00 96.00 256 LEU A C 1
ATOM 2100 O O . LEU A 1 256 ? -5.670 -13.864 10.314 1.00 96.00 256 LEU A O 1
ATOM 2104 N N . ARG A 1 257 ? -3.936 -13.229 11.588 1.00 95.31 257 ARG A N 1
ATOM 2105 C CA . ARG A 1 257 ? -3.595 -14.586 12.038 1.00 95.31 257 ARG A CA 1
ATOM 2106 C C . ARG A 1 257 ? -4.759 -15.233 12.787 1.00 95.31 257 ARG A C 1
ATOM 2108 O O . ARG A 1 257 ? -5.064 -16.395 12.509 1.00 95.31 257 ARG A O 1
ATOM 2115 N N . ARG A 1 258 ? -5.423 -14.474 13.668 1.00 95.75 258 ARG A N 1
ATOM 2116 C CA . ARG A 1 258 ? -6.572 -14.904 14.484 1.00 95.75 258 ARG A CA 1
ATOM 2117 C C . ARG A 1 258 ? -7.859 -15.110 13.692 1.00 95.75 258 ARG A C 1
ATOM 2119 O O . ARG A 1 258 ? -8.769 -15.748 14.212 1.00 95.75 258 ARG A O 1
ATOM 2126 N N . GLY A 1 259 ? -7.940 -14.641 12.449 1.00 95.50 259 GLY A N 1
ATOM 2127 C CA . GLY A 1 259 ? -9.097 -14.867 11.581 1.00 95.50 259 GLY A CA 1
ATOM 2128 C C . GLY A 1 259 ? -9.908 -13.622 11.238 1.00 95.50 259 GLY A C 1
ATOM 2129 O O . GLY A 1 259 ? -10.975 -13.767 10.639 1.00 95.50 259 GLY A O 1
ATOM 2130 N N . ALA A 1 260 ? -9.427 -12.420 11.578 1.00 96.56 260 ALA A N 1
ATOM 2131 C CA . ALA A 1 260 ? -10.063 -11.184 11.138 1.00 96.56 260 ALA A CA 1
ATOM 2132 C C . ALA A 1 260 ? -10.023 -11.063 9.604 1.00 96.56 260 ALA A C 1
ATOM 2134 O O . ALA A 1 260 ? -9.057 -11.468 8.948 1.00 96.56 260 ALA A O 1
ATOM 2135 N N . SER A 1 261 ? -11.093 -10.519 9.024 1.00 96.56 261 SER A N 1
ATOM 2136 C CA . SER A 1 261 ? -11.174 -10.230 7.588 1.00 96.56 261 SER A CA 1
ATOM 2137 C C . SER A 1 261 ? -10.798 -8.780 7.315 1.00 96.56 261 SER A C 1
ATOM 2139 O O . SER A 1 261 ? -11.339 -7.883 7.951 1.00 96.56 261 SER A O 1
ATOM 2141 N N . PHE A 1 262 ? -9.919 -8.547 6.350 1.00 97.44 262 PHE A N 1
ATOM 2142 C CA . PHE A 1 262 ? -9.513 -7.209 5.937 1.00 97.44 262 PHE A CA 1
ATOM 2143 C C . PHE A 1 262 ? -10.204 -6.832 4.633 1.00 97.44 262 PHE A C 1
ATOM 2145 O O . PHE A 1 262 ? -10.278 -7.644 3.711 1.00 97.44 262 PHE A O 1
ATOM 2152 N N . TYR A 1 263 ? -10.669 -5.595 4.552 1.00 96.88 263 TYR A N 1
ATOM 2153 C CA . TYR A 1 263 ? -11.325 -5.023 3.384 1.00 96.88 263 TYR A CA 1
ATOM 2154 C C . TYR A 1 263 ? -10.592 -3.735 3.038 1.00 96.88 263 TYR A C 1
ATOM 2156 O O . TYR A 1 263 ? -10.637 -2.770 3.800 1.00 96.88 263 TYR A O 1
ATOM 2164 N N . THR A 1 264 ? -9.855 -3.730 1.933 1.00 95.81 264 THR A N 1
ATOM 2165 C CA . THR A 1 264 ? -8.935 -2.638 1.613 1.00 95.81 264 THR A CA 1
ATOM 2166 C C . THR A 1 264 ? -9.218 -2.021 0.256 1.00 95.81 264 THR A C 1
ATOM 2168 O O . THR A 1 264 ? -9.612 -2.701 -0.691 1.00 95.81 264 THR A O 1
ATOM 2171 N N . VAL A 1 265 ? -9.036 -0.703 0.183 1.00 92.62 265 VAL A N 1
ATOM 2172 C CA . VAL A 1 265 ? -9.338 0.101 -1.006 1.00 92.62 265 VAL A CA 1
ATOM 2173 C C . VAL A 1 265 ? -8.137 0.970 -1.340 1.00 92.62 265 VAL A C 1
ATOM 2175 O O . VAL A 1 265 ? -7.634 1.689 -0.473 1.00 92.62 265 VAL A O 1
ATOM 2178 N N . SER A 1 266 ? -7.710 0.953 -2.604 1.00 90.31 266 SER A N 1
ATOM 2179 C CA . SER A 1 266 ? -6.709 1.878 -3.148 1.00 90.31 266 SER A CA 1
ATOM 2180 C C . SER A 1 266 ? -5.445 1.968 -2.266 1.00 90.31 266 SER A C 1
ATOM 2182 O O . SER A 1 266 ? -4.741 0.969 -2.103 1.00 90.31 266 SER A O 1
ATOM 2184 N N . ALA A 1 267 ? -5.156 3.119 -1.647 1.00 88.12 267 ALA A N 1
ATOM 2185 C CA . ALA A 1 267 ? -4.014 3.300 -0.742 1.00 88.12 267 ALA A CA 1
ATOM 2186 C C . ALA A 1 267 ? -3.984 2.304 0.439 1.00 88.12 267 ALA A C 1
ATOM 2188 O O . ALA A 1 267 ? -2.904 1.859 0.829 1.00 88.12 267 ALA A O 1
ATOM 2189 N N . GLY A 1 268 ? -5.143 1.889 0.964 1.00 92.12 268 GLY A N 1
ATOM 2190 C CA . GLY A 1 268 ? -5.225 0.853 1.997 1.00 92.12 268 GLY A CA 1
ATOM 2191 C C . GLY A 1 268 ? -4.758 -0.522 1.506 1.00 92.12 268 GLY A C 1
ATOM 2192 O O . GLY A 1 268 ? -4.180 -1.287 2.274 1.00 92.12 268 GLY A O 1
ATOM 2193 N N . SER A 1 269 ? -4.942 -0.829 0.218 1.00 94.12 269 SER A N 1
ATOM 2194 C CA . SER A 1 269 ? -4.440 -2.060 -0.410 1.00 94.12 269 SER A CA 1
ATOM 2195 C C . SER A 1 269 ? -2.914 -2.040 -0.539 1.00 94.12 269 SER A C 1
ATOM 2197 O O . SER A 1 269 ? -2.254 -3.035 -0.232 1.00 94.12 269 SER A O 1
ATOM 2199 N N . LEU A 1 270 ? -2.346 -0.894 -0.936 1.00 94.19 270 LEU A N 1
ATOM 2200 C CA . LEU A 1 270 ? -0.894 -0.697 -1.036 1.00 94.19 270 LEU A CA 1
ATOM 2201 C C . LEU A 1 270 ? -0.203 -0.849 0.321 1.00 94.19 270 LEU A C 1
ATOM 2203 O O . LEU A 1 270 ? 0.839 -1.492 0.407 1.00 94.19 270 LEU A O 1
ATOM 2207 N N . LEU A 1 271 ? -0.812 -0.309 1.382 1.00 94.88 271 LEU A N 1
ATOM 2208 C CA . LEU A 1 271 ? -0.296 -0.385 2.750 1.00 94.88 271 LEU A CA 1
ATOM 2209 C C . LEU A 1 271 ? -0.027 -1.830 3.196 1.00 94.88 271 LEU A C 1
ATOM 2211 O O . LEU A 1 271 ? 0.926 -2.079 3.926 1.00 94.88 271 LEU A O 1
ATOM 2215 N N . LEU A 1 272 ? -0.856 -2.790 2.778 1.00 95.12 272 LEU A N 1
ATOM 2216 C CA . LEU A 1 272 ? -0.712 -4.187 3.198 1.00 95.12 272 LEU A CA 1
ATOM 2217 C C . LEU A 1 272 ? 0.388 -4.947 2.450 1.00 95.12 272 LEU A C 1
ATOM 2219 O O . LEU A 1 272 ? 0.810 -6.012 2.916 1.00 95.12 272 LEU A O 1
ATOM 2223 N N . CYS A 1 273 ? 0.854 -4.411 1.322 1.00 94.88 273 CYS A N 1
ATOM 2224 C CA . CYS A 1 273 ? 1.989 -4.954 0.587 1.00 94.88 273 CYS A CA 1
ATOM 2225 C C . CYS A 1 273 ? 3.297 -4.685 1.344 1.00 94.88 273 CYS A C 1
ATOM 2227 O O . CYS A 1 273 ? 3.331 -4.000 2.364 1.00 94.88 273 CYS A O 1
ATOM 2229 N N . GLU A 1 274 ? 4.402 -5.241 0.864 1.00 93.06 274 GLU A N 1
ATOM 2230 C CA . GLU A 1 274 ? 5.719 -4.983 1.456 1.00 93.06 274 GLU A CA 1
ATOM 2231 C C . GLU A 1 274 ? 6.295 -3.625 1.038 1.00 93.06 274 GLU A C 1
ATOM 2233 O O . GLU A 1 274 ? 6.962 -2.960 1.828 1.00 93.06 274 GLU A O 1
ATOM 2238 N N . ARG A 1 275 ? 6.005 -3.187 -0.191 1.00 93.62 275 ARG A N 1
ATOM 2239 C CA . ARG A 1 275 ? 6.456 -1.906 -0.739 1.00 93.62 275 ARG A CA 1
ATOM 2240 C C . ARG A 1 275 ? 5.268 -1.089 -1.216 1.00 93.62 275 ARG A C 1
ATOM 2242 O O . ARG A 1 275 ? 4.364 -1.604 -1.879 1.00 93.62 275 ARG A O 1
ATOM 2249 N N . ILE A 1 276 ? 5.300 0.199 -0.897 1.00 94.69 276 ILE A N 1
ATOM 2250 C CA . ILE A 1 276 ? 4.316 1.169 -1.360 1.00 94.69 276 ILE A CA 1
ATOM 2251 C C . ILE A 1 276 ? 4.927 1.885 -2.557 1.00 94.69 276 ILE A C 1
ATOM 2253 O O . ILE A 1 276 ? 5.854 2.679 -2.405 1.00 94.69 276 ILE A O 1
ATOM 2257 N N . ILE A 1 277 ? 4.411 1.586 -3.747 1.00 93.56 277 ILE A N 1
ATOM 2258 C CA . ILE A 1 277 ? 4.855 2.203 -4.997 1.00 93.56 277 ILE A CA 1
ATOM 2259 C C . ILE A 1 277 ? 3.826 3.251 -5.413 1.00 93.56 277 ILE A C 1
ATOM 2261 O O . ILE A 1 277 ? 2.637 2.949 -5.520 1.00 93.56 277 ILE A O 1
ATOM 2265 N N . ILE A 1 278 ? 4.282 4.479 -5.649 1.00 91.56 278 ILE A N 1
ATOM 2266 C CA . ILE A 1 278 ? 3.487 5.544 -6.266 1.00 91.56 278 ILE A CA 1
ATOM 2267 C C . ILE A 1 278 ? 3.905 5.699 -7.726 1.00 91.56 278 ILE A C 1
ATOM 2269 O O . ILE A 1 278 ? 5.071 5.522 -8.068 1.00 91.56 278 ILE A O 1
ATOM 2273 N N . TYR A 1 279 ? 2.940 5.981 -8.591 1.00 91.69 279 TYR A N 1
ATOM 2274 C CA . TYR A 1 279 ? 3.134 5.993 -10.038 1.00 91.69 279 TYR A CA 1
ATOM 2275 C C . TYR A 1 279 ? 2.012 6.781 -10.706 1.00 91.69 279 TYR A C 1
ATOM 2277 O O . TYR A 1 279 ? 0.896 6.860 -10.178 1.00 91.69 279 TYR A O 1
ATOM 2285 N N . ASN A 1 280 ? 2.328 7.374 -11.854 1.00 89.81 280 ASN A N 1
ATOM 2286 C CA . ASN A 1 280 ? 1.362 7.959 -12.768 1.00 89.81 280 ASN A CA 1
ATOM 2287 C C . ASN A 1 280 ? 2.017 8.202 -14.138 1.00 89.81 280 ASN A C 1
ATOM 2289 O O . ASN A 1 280 ? 2.706 9.204 -14.321 1.00 89.81 280 ASN A O 1
ATOM 2293 N N . ASP A 1 281 ? 1.795 7.325 -15.110 1.00 85.50 281 ASP A N 1
ATOM 2294 C CA . ASP A 1 281 ? 2.325 7.497 -16.467 1.00 85.50 281 ASP A CA 1
ATOM 2295 C C . ASP A 1 281 ? 1.671 8.670 -17.209 1.00 85.50 281 ASP A C 1
ATOM 2297 O O . ASP A 1 281 ? 2.312 9.316 -18.044 1.00 85.50 281 ASP A O 1
ATOM 2301 N N . PHE A 1 282 ? 0.421 8.992 -16.872 1.00 84.50 282 PHE A N 1
ATOM 2302 C CA . PHE A 1 282 ? -0.360 10.021 -17.542 1.00 84.50 282 PHE A CA 1
ATOM 2303 C C . PHE A 1 282 ? -0.298 11.334 -16.756 1.00 84.50 282 PHE A C 1
ATOM 2305 O O . PHE A 1 282 ? -0.986 11.522 -15.750 1.00 84.50 282 PHE A O 1
ATOM 2312 N N . ALA A 1 283 ? 0.525 12.279 -17.217 1.00 73.25 283 ALA A N 1
ATOM 2313 C CA . ALA A 1 283 ? 0.409 13.651 -16.732 1.00 73.25 283 ALA A CA 1
ATOM 2314 C C . ALA A 1 283 ? -0.992 14.184 -17.061 1.00 73.25 283 ALA A C 1
ATOM 2316 O O . ALA A 1 283 ? -1.429 14.139 -18.208 1.00 73.25 283 ALA A O 1
ATOM 2317 N N . THR A 1 284 ? -1.665 14.733 -16.060 1.00 72.50 284 THR A N 1
ATOM 2318 C CA . THR A 1 284 ? -2.865 15.552 -16.229 1.00 72.50 284 THR A CA 1
ATOM 2319 C C . THR A 1 284 ? -2.593 16.940 -15.664 1.00 72.50 284 THR A C 1
ATOM 2321 O O . THR A 1 284 ? -1.606 17.148 -14.958 1.00 72.50 284 THR A O 1
ATOM 2324 N N . GLU A 1 285 ? -3.481 17.895 -15.933 1.00 67.56 285 GLU A N 1
ATOM 2325 C CA . GLU A 1 285 ? -3.410 19.239 -15.342 1.00 67.56 285 GLU A CA 1
ATOM 2326 C C . GLU A 1 285 ? -3.363 19.201 -13.801 1.00 67.56 285 GLU A C 1
ATOM 2328 O O . GLU A 1 285 ? -2.705 20.026 -13.172 1.00 67.56 285 GLU A O 1
ATOM 2333 N N . PHE A 1 286 ? -3.996 18.192 -13.191 1.00 65.50 286 PHE A N 1
ATOM 2334 C CA . PHE A 1 286 ? -4.122 18.050 -11.737 1.00 65.50 286 PHE A CA 1
ATOM 2335 C C . PHE A 1 286 ? -3.111 17.079 -11.112 1.00 65.50 286 PHE A C 1
ATOM 2337 O O . PHE A 1 286 ? -2.991 17.024 -9.887 1.00 65.50 286 PHE A O 1
ATOM 2344 N N . ALA A 1 287 ? -2.387 16.299 -11.920 1.00 69.12 287 ALA A N 1
ATOM 2345 C CA . ALA A 1 287 ? -1.424 15.320 -11.431 1.00 69.12 287 ALA A CA 1
ATOM 2346 C C . ALA A 1 287 ? -0.222 15.203 -12.380 1.00 69.12 287 ALA A C 1
ATOM 2348 O O . ALA A 1 287 ? -0.390 14.774 -13.523 1.00 69.12 287 ALA A O 1
ATOM 2349 N N . PRO A 1 288 ? 1.007 15.513 -11.924 1.00 72.31 288 PRO A N 1
ATOM 2350 C CA . PRO A 1 288 ? 2.189 15.371 -12.764 1.00 72.31 288 PRO A CA 1
ATOM 2351 C C . PRO A 1 288 ? 2.436 13.901 -13.118 1.00 72.31 288 PRO A C 1
ATOM 2353 O O . PRO A 1 288 ? 2.044 12.993 -12.372 1.00 72.31 288 PRO A O 1
ATOM 2356 N N . ARG A 1 289 ? 3.142 13.671 -14.231 1.00 79.69 289 ARG A N 1
ATOM 2357 C CA . ARG A 1 289 ? 3.707 12.352 -14.535 1.00 79.69 289 ARG A CA 1
ATOM 2358 C C . ARG A 1 289 ? 4.660 11.960 -13.410 1.00 79.69 289 ARG A C 1
ATOM 2360 O O . ARG A 1 289 ? 5.496 12.759 -12.989 1.00 79.69 289 ARG A O 1
ATOM 2367 N N . ARG A 1 290 ? 4.530 10.733 -12.923 1.00 81.38 290 ARG A N 1
ATOM 2368 C CA . ARG A 1 290 ? 5.375 10.145 -11.890 1.00 81.38 290 ARG A CA 1
ATOM 2369 C C . ARG A 1 290 ? 5.874 8.802 -12.377 1.00 81.38 290 ARG A C 1
ATOM 2371 O O . ARG A 1 290 ? 5.083 7.922 -12.702 1.00 81.38 290 ARG A O 1
ATOM 2378 N N . GLU A 1 291 ? 7.192 8.669 -12.377 1.00 88.12 291 GLU A N 1
ATOM 2379 C CA . GLU A 1 291 ? 7.853 7.380 -12.526 1.00 88.12 291 GLU A CA 1
ATOM 2380 C C . GLU A 1 291 ? 7.371 6.406 -11.439 1.00 88.12 291 GLU A C 1
ATOM 2382 O O . GLU A 1 291 ? 6.870 6.842 -10.399 1.00 88.12 291 GLU A O 1
ATOM 2387 N N . PHE A 1 292 ? 7.550 5.098 -11.637 1.00 91.06 292 PHE A N 1
ATOM 2388 C CA . PHE A 1 292 ? 7.347 4.141 -10.551 1.00 91.06 292 PHE A CA 1
ATOM 2389 C C . PHE A 1 292 ? 8.355 4.433 -9.440 1.00 91.06 292 PHE A C 1
ATOM 2391 O O . PHE A 1 292 ? 9.569 4.355 -9.634 1.00 91.06 292 PHE A O 1
ATOM 2398 N N . GLN A 1 293 ? 7.863 4.828 -8.276 1.00 90.19 293 GLN A N 1
ATOM 2399 C CA . GLN A 1 293 ? 8.693 5.323 -7.187 1.00 90.19 293 GLN A CA 1
ATOM 2400 C C . GLN A 1 293 ? 8.324 4.596 -5.909 1.00 90.19 293 GLN A C 1
ATOM 2402 O O . GLN A 1 293 ? 7.150 4.526 -5.539 1.00 90.19 293 GLN A O 1
ATOM 2407 N N . LEU A 1 294 ? 9.334 4.087 -5.212 1.00 92.75 294 LEU A N 1
ATOM 2408 C CA . LEU A 1 294 ? 9.166 3.646 -3.843 1.00 92.75 294 LEU A CA 1
ATOM 2409 C C . LEU A 1 294 ? 8.839 4.868 -2.981 1.00 92.75 294 LEU A C 1
ATOM 2411 O O . LEU A 1 294 ? 9.640 5.791 -2.846 1.00 92.75 294 LEU A O 1
ATOM 2415 N N . PHE A 1 295 ? 7.645 4.870 -2.404 1.00 92.12 295 PHE A N 1
ATOM 2416 C CA . PHE A 1 295 ? 7.234 5.887 -1.450 1.00 92.12 295 PHE A CA 1
ATOM 2417 C C . PHE A 1 295 ? 7.724 5.533 -0.046 1.00 92.12 295 PHE A C 1
ATOM 2419 O O . PHE A 1 295 ? 8.349 6.358 0.619 1.00 92.12 295 PHE A O 1
ATOM 2426 N N . ASP A 1 296 ? 7.442 4.304 0.388 1.00 92.88 296 ASP A N 1
ATOM 2427 C CA . ASP A 1 296 ? 7.800 3.795 1.710 1.00 92.88 296 ASP A CA 1
ATOM 2428 C C . ASP A 1 296 ? 7.653 2.260 1.763 1.00 92.88 296 ASP A C 1
ATOM 2430 O O . ASP A 1 296 ? 7.212 1.607 0.807 1.00 92.88 296 ASP A O 1
ATOM 2434 N N . ARG A 1 297 ? 7.980 1.686 2.917 1.00 92.31 297 ARG A N 1
ATOM 2435 C CA . ARG A 1 297 ? 7.700 0.305 3.296 1.00 92.31 297 ARG A CA 1
ATOM 2436 C C . ARG A 1 297 ? 6.231 0.178 3.689 1.00 92.31 297 ARG A C 1
ATOM 2438 O O . ARG A 1 297 ? 5.713 0.942 4.501 1.00 92.31 297 ARG A O 1
ATOM 2445 N N . GLY A 1 298 ? 5.559 -0.813 3.120 1.00 93.50 298 GLY A N 1
ATOM 2446 C CA . GLY A 1 298 ? 4.253 -1.231 3.610 1.00 93.50 298 GLY A CA 1
ATOM 2447 C C . GLY A 1 298 ? 4.390 -2.172 4.807 1.00 93.50 298 GLY A C 1
ATOM 2448 O O . GLY A 1 298 ? 5.478 -2.440 5.319 1.00 93.50 298 GLY A O 1
ATOM 2449 N N . PHE A 1 299 ? 3.269 -2.703 5.277 1.00 94.75 299 PHE A N 1
ATOM 2450 C CA . PHE A 1 299 ? 3.227 -3.546 6.471 1.00 94.75 299 PHE A CA 1
ATOM 2451 C C . PHE A 1 299 ? 3.628 -4.994 6.182 1.00 94.75 299 PHE A C 1
ATOM 2453 O O . PHE A 1 299 ? 3.896 -5.760 7.112 1.00 94.75 299 PHE A O 1
ATOM 2460 N N . GLY A 1 300 ? 3.717 -5.384 4.907 1.00 93.69 300 GLY A N 1
ATOM 2461 C CA . GLY A 1 300 ? 4.191 -6.706 4.504 1.00 93.69 300 GLY A CA 1
ATOM 2462 C C . GLY A 1 300 ? 3.313 -7.845 5.023 1.00 93.69 300 GLY A C 1
ATOM 2463 O O . GLY A 1 300 ? 3.829 -8.936 5.290 1.00 93.69 300 GLY A O 1
ATOM 2464 N N . LEU A 1 301 ? 2.006 -7.587 5.183 1.00 94.25 301 LEU A N 1
ATOM 2465 C CA . LEU A 1 301 ? 0.990 -8.618 5.433 1.00 94.25 301 LEU A CA 1
ATOM 2466 C C . LEU A 1 301 ? 0.826 -9.502 4.190 1.00 94.25 301 LEU A C 1
ATOM 2468 O O . LEU A 1 301 ? 0.555 -10.695 4.313 1.00 94.25 301 LEU A O 1
ATOM 2472 N N . VAL A 1 302 ? 1.054 -8.929 3.005 1.00 93.00 302 VAL A N 1
ATOM 2473 C CA . VAL A 1 302 ? 1.155 -9.642 1.732 1.00 93.00 302 VAL A CA 1
ATOM 2474 C C . VAL A 1 302 ? 2.514 -9.369 1.108 1.00 93.00 302 VAL A C 1
ATOM 2476 O O . VAL A 1 302 ? 2.829 -8.242 0.740 1.00 93.00 302 VAL A O 1
ATOM 2479 N N . ARG A 1 303 ? 3.329 -10.420 0.996 1.00 92.31 303 ARG A N 1
ATOM 2480 C CA . ARG A 1 303 ? 4.702 -10.327 0.467 1.00 92.31 303 ARG A CA 1
ATOM 2481 C C . ARG A 1 303 ? 4.836 -10.812 -0.971 1.00 92.31 303 ARG A C 1
ATOM 2483 O O . ARG A 1 303 ? 5.787 -10.451 -1.644 1.00 92.31 303 ARG A O 1
ATOM 2490 N N . HIS A 1 304 ? 3.875 -11.604 -1.442 1.00 92.44 304 HIS A N 1
ATOM 2491 C CA . HIS A 1 304 ? 3.926 -12.237 -2.762 1.00 92.44 304 HIS A CA 1
ATOM 2492 C C . HIS A 1 304 ? 3.399 -11.347 -3.890 1.00 92.44 304 HIS A C 1
ATOM 2494 O O . HIS A 1 304 ? 3.654 -11.643 -5.051 1.00 92.44 304 HIS A O 1
ATOM 2500 N N . LEU A 1 305 ? 2.668 -10.275 -3.566 1.00 94.88 305 LEU A N 1
ATOM 2501 C CA . LEU A 1 305 ? 2.057 -9.383 -4.547 1.00 94.88 305 LEU A CA 1
ATOM 2502 C C . LEU A 1 305 ? 2.620 -7.966 -4.443 1.00 94.88 305 LEU A C 1
ATOM 2504 O O . LEU A 1 305 ? 2.870 -7.469 -3.345 1.00 94.88 305 LEU A O 1
ATOM 2508 N N . GLN A 1 306 ? 2.731 -7.305 -5.592 1.00 95.88 306 GLN A N 1
ATOM 2509 C CA . GLN A 1 306 ? 2.796 -5.853 -5.693 1.00 95.88 306 GLN A CA 1
ATOM 2510 C C . GLN A 1 306 ? 1.503 -5.371 -6.348 1.00 95.88 306 GLN A C 1
ATOM 2512 O O . GLN A 1 306 ? 1.256 -5.653 -7.519 1.00 95.88 306 GLN A O 1
ATOM 2517 N N . LEU A 1 307 ? 0.663 -4.672 -5.587 1.00 96.00 307 LEU A N 1
ATOM 2518 C CA . LEU A 1 307 ? -0.611 -4.170 -6.095 1.00 96.00 307 LEU A CA 1
ATOM 2519 C C . LEU A 1 307 ? -0.435 -2.820 -6.794 1.00 96.00 307 LEU A C 1
ATOM 2521 O O . LEU A 1 307 ? 0.320 -1.968 -6.325 1.00 96.00 307 LEU A O 1
ATOM 2525 N N . PHE A 1 308 ? -1.201 -2.623 -7.865 1.00 95.31 308 PHE A N 1
ATOM 2526 C CA . PHE A 1 308 ? -1.310 -1.384 -8.626 1.00 95.31 308 PHE A CA 1
ATOM 2527 C C . PHE A 1 308 ? -2.792 -0.990 -8.785 1.00 95.31 308 PHE A C 1
ATOM 2529 O O . PHE A 1 308 ? -3.427 -1.332 -9.786 1.00 95.31 308 PHE A O 1
ATOM 2536 N N . PRO A 1 309 ? -3.386 -0.299 -7.796 1.00 93.81 309 PRO A N 1
ATOM 2537 C CA . PRO A 1 309 ? -4.722 0.281 -7.911 1.00 93.81 309 PRO A CA 1
ATOM 2538 C C . PRO A 1 309 ? -4.851 1.300 -9.059 1.00 93.81 309 PRO A C 1
ATOM 2540 O O . PRO A 1 309 ? -3.900 2.017 -9.374 1.00 93.81 309 PRO A O 1
ATOM 2543 N N . HIS A 1 310 ? -6.044 1.417 -9.644 1.00 90.69 310 HIS A N 1
ATOM 2544 C CA . HIS A 1 310 ? -6.331 2.260 -10.813 1.00 90.69 310 HIS A CA 1
ATOM 2545 C C . HIS A 1 310 ? -5.372 2.004 -11.987 1.00 90.69 310 HIS A C 1
ATOM 2547 O O . HIS A 1 310 ? -4.842 2.944 -12.581 1.00 90.69 310 HIS A O 1
ATOM 2553 N N . CYS A 1 311 ? -5.067 0.735 -12.275 1.00 92.31 311 CYS A N 1
ATOM 2554 C CA . CYS A 1 311 ? -3.969 0.421 -13.189 1.00 92.31 311 CYS A CA 1
ATOM 2555 C C . CYS A 1 311 ? -4.172 0.992 -14.599 1.00 92.31 311 CYS A C 1
ATOM 2557 O O . CYS A 1 311 ? -3.232 1.561 -15.139 1.00 92.31 311 CYS A O 1
ATOM 2559 N N . MET A 1 312 ? -5.379 0.935 -15.166 1.00 91.94 312 MET A N 1
ATOM 2560 C CA . MET A 1 312 ? -5.628 1.456 -16.518 1.00 91.94 312 MET A CA 1
ATOM 2561 C C . MET A 1 312 ? -5.605 2.990 -16.584 1.00 91.94 312 MET A C 1
ATOM 2563 O O . MET A 1 312 ? -5.275 3.544 -17.627 1.00 91.94 312 MET A O 1
ATOM 2567 N N . ASP A 1 313 ? -5.896 3.671 -15.472 1.00 90.19 313 ASP A N 1
ATOM 2568 C CA . ASP A 1 313 ? -5.941 5.140 -15.408 1.00 90.19 313 ASP A CA 1
ATOM 2569 C C . ASP A 1 313 ? -4.579 5.770 -15.098 1.00 90.19 313 ASP A C 1
ATOM 2571 O O . ASP A 1 313 ? -4.412 6.980 -15.232 1.00 90.19 313 ASP A O 1
ATOM 2575 N N . ARG A 1 314 ? -3.619 4.979 -14.600 1.00 90.94 314 ARG A N 1
ATOM 2576 C CA . ARG A 1 314 ? -2.328 5.475 -14.086 1.00 90.94 314 ARG A CA 1
ATOM 2577 C C . ARG A 1 314 ? -1.111 4.802 -14.699 1.00 90.94 314 ARG A C 1
ATOM 2579 O O . ARG A 1 314 ? -0.005 5.286 -14.476 1.00 90.94 314 ARG A O 1
ATOM 2586 N N . ILE A 1 315 ? -1.282 3.693 -15.411 1.00 93.88 315 ILE A N 1
ATOM 2587 C CA . ILE A 1 315 ? -0.195 2.947 -16.047 1.00 93.88 315 ILE A CA 1
ATOM 2588 C C . ILE A 1 315 ? -0.503 2.835 -17.535 1.00 93.88 315 ILE A C 1
ATOM 2590 O O . ILE A 1 315 ? -1.620 2.494 -17.924 1.00 93.88 315 ILE A O 1
ATOM 2594 N N . GLN A 1 316 ? 0.500 3.060 -18.380 1.00 93.69 316 GLN A N 1
ATOM 2595 C CA . GLN A 1 316 ? 0.399 2.791 -19.810 1.00 93.69 316 GLN A CA 1
ATOM 2596 C C . GLN A 1 316 ? 0.433 1.273 -20.052 1.00 93.69 316 GLN A C 1
ATOM 2598 O O . GLN A 1 316 ? 1.456 0.703 -20.422 1.00 93.69 316 GLN A O 1
ATOM 2603 N N . THR A 1 317 ? -0.693 0.600 -19.800 1.00 94.25 317 THR A N 1
ATOM 2604 C CA . THR A 1 317 ? -0.793 -0.873 -19.819 1.00 94.25 317 THR A CA 1
ATOM 2605 C C . THR A 1 317 ? -0.891 -1.491 -21.218 1.00 94.25 317 THR A C 1
ATOM 2607 O O . THR A 1 317 ? -1.015 -2.711 -21.340 1.00 94.25 317 THR A O 1
ATOM 2610 N N . ASP A 1 318 ? -0.900 -0.676 -22.270 1.00 94.00 318 ASP A N 1
ATOM 2611 C CA . ASP A 1 318 ? -0.868 -1.137 -23.664 1.00 94.00 318 ASP A CA 1
ATOM 2612 C C . ASP A 1 318 ? 0.552 -1.131 -24.247 1.00 94.00 318 ASP A C 1
ATOM 2614 O O . ASP A 1 318 ? 0.753 -1.567 -25.379 1.00 94.00 318 ASP A O 1
ATOM 2618 N N . ASP A 1 319 ? 1.538 -0.662 -23.475 1.00 94.44 319 ASP A N 1
ATOM 2619 C CA . ASP A 1 319 ? 2.955 -0.743 -23.811 1.00 94.44 319 ASP A CA 1
ATOM 2620 C C . ASP A 1 319 ? 3.600 -1.971 -23.132 1.00 94.44 319 ASP A C 1
ATOM 2622 O O . ASP A 1 319 ? 3.799 -1.964 -21.911 1.00 94.44 319 ASP A O 1
ATOM 2626 N N . PRO A 1 320 ? 3.949 -3.030 -23.894 1.00 95.31 320 PRO A N 1
ATOM 2627 C CA . PRO A 1 320 ? 4.589 -4.222 -23.344 1.00 95.31 320 PRO A CA 1
ATOM 2628 C C . PRO A 1 320 ? 5.942 -3.934 -22.690 1.00 95.31 320 PRO A C 1
ATOM 2630 O O . PRO A 1 320 ? 6.298 -4.614 -21.730 1.00 95.31 320 PRO A O 1
ATOM 2633 N N . ASP A 1 321 ? 6.693 -2.936 -23.167 1.00 95.25 321 ASP A N 1
ATOM 2634 C CA . ASP A 1 321 ? 8.002 -2.608 -22.598 1.00 95.25 321 ASP A CA 1
ATOM 2635 C C . ASP A 1 321 ? 7.842 -1.961 -21.218 1.00 95.25 321 ASP A C 1
ATOM 2637 O O . ASP A 1 321 ? 8.588 -2.285 -20.293 1.00 95.25 321 ASP A O 1
ATOM 2641 N N . ASN A 1 322 ? 6.815 -1.124 -21.042 1.00 94.88 322 ASN A N 1
ATOM 2642 C CA . ASN A 1 322 ? 6.468 -0.545 -19.745 1.00 94.88 322 ASN A CA 1
ATOM 2643 C C . ASN A 1 322 ? 6.005 -1.619 -18.742 1.00 94.88 322 ASN A C 1
ATOM 2645 O O . ASN A 1 322 ? 6.429 -1.616 -17.585 1.00 94.88 322 ASN A O 1
ATOM 2649 N N . LEU A 1 323 ? 5.189 -2.583 -19.189 1.00 95.81 323 LEU A N 1
ATOM 2650 C CA . LEU A 1 323 ? 4.761 -3.707 -18.350 1.00 95.81 323 LEU A CA 1
ATOM 2651 C C . LEU A 1 323 ? 5.924 -4.634 -17.976 1.00 95.81 323 LEU A C 1
ATOM 2653 O O . LEU A 1 323 ? 6.037 -5.028 -16.815 1.00 95.81 323 LEU A O 1
ATOM 2657 N N . ALA A 1 324 ? 6.811 -4.939 -18.929 1.00 95.88 324 ALA A N 1
ATOM 2658 C CA . ALA A 1 324 ? 8.006 -5.736 -18.677 1.00 95.88 324 ALA A CA 1
ATOM 2659 C C . ALA A 1 324 ? 8.936 -5.026 -17.685 1.00 95.88 324 ALA A C 1
ATOM 2661 O O . ALA A 1 324 ? 9.417 -5.648 -16.741 1.00 95.88 324 ALA A O 1
ATOM 2662 N N . TYR A 1 325 ? 9.146 -3.718 -17.849 1.00 95.31 325 TYR A N 1
ATOM 2663 C CA . TYR A 1 325 ? 9.941 -2.903 -16.931 1.00 95.31 325 TYR A CA 1
ATOM 2664 C C . TYR A 1 325 ? 9.393 -2.961 -15.503 1.00 95.31 325 TYR A C 1
ATOM 2666 O O . TYR A 1 325 ? 10.143 -3.255 -14.570 1.00 95.31 325 TYR A O 1
ATOM 2674 N N . LEU A 1 326 ? 8.087 -2.743 -15.338 1.00 94.19 326 LEU A N 1
ATOM 2675 C CA . LEU A 1 326 ? 7.405 -2.828 -14.050 1.00 94.19 326 LEU A CA 1
ATOM 2676 C C . LEU A 1 326 ? 7.589 -4.219 -13.423 1.00 94.19 326 LEU A C 1
ATOM 2678 O O . LEU A 1 326 ? 8.023 -4.326 -12.275 1.00 94.19 326 LEU A O 1
ATOM 2682 N N . ALA A 1 327 ? 7.309 -5.283 -14.178 1.00 95.00 327 ALA A N 1
ATOM 2683 C CA . ALA A 1 327 ? 7.394 -6.653 -13.682 1.00 95.00 327 ALA A CA 1
ATOM 2684 C C . ALA A 1 327 ? 8.829 -7.068 -13.321 1.00 95.00 327 ALA A C 1
ATOM 2686 O O . ALA A 1 327 ? 9.035 -7.756 -12.327 1.00 95.00 327 ALA A O 1
ATOM 2687 N N . VAL A 1 328 ? 9.828 -6.625 -14.086 1.00 94.88 328 VAL A N 1
ATOM 2688 C CA . VAL A 1 328 ? 11.247 -6.907 -13.822 1.00 94.88 328 VAL A CA 1
ATOM 2689 C C . VAL A 1 328 ? 11.743 -6.124 -12.609 1.00 94.88 328 VAL A C 1
ATOM 2691 O O . VAL A 1 328 ? 12.393 -6.692 -11.733 1.00 94.88 328 VAL A O 1
ATOM 2694 N N . ARG A 1 329 ? 11.417 -4.832 -12.506 1.00 94.06 329 ARG A N 1
ATOM 2695 C CA . ARG A 1 329 ? 11.832 -4.006 -11.364 1.00 94.06 329 ARG A CA 1
ATOM 2696 C C . ARG A 1 329 ? 11.263 -4.529 -10.044 1.00 94.06 329 ARG A C 1
ATOM 2698 O O . ARG A 1 329 ? 11.934 -4.488 -9.016 1.00 94.06 329 ARG A O 1
ATOM 2705 N N . PHE A 1 330 ? 10.047 -5.068 -10.069 1.00 93.12 330 PHE A N 1
ATOM 2706 C CA . PHE A 1 330 ? 9.378 -5.615 -8.887 1.00 93.12 330 PHE A CA 1
ATOM 2707 C C . PHE A 1 330 ? 9.327 -7.155 -8.865 1.00 93.12 330 PHE A C 1
ATOM 2709 O O . PHE A 1 330 ? 8.508 -7.724 -8.147 1.00 93.12 330 PHE A O 1
ATOM 2716 N N . GLN A 1 331 ? 10.245 -7.823 -9.575 1.00 86.88 331 GLN A N 1
ATOM 2717 C CA . GLN A 1 331 ? 10.259 -9.272 -9.863 1.00 86.88 331 GLN A CA 1
ATOM 2718 C C . GLN A 1 331 ? 10.159 -10.223 -8.664 1.00 86.88 331 GLN A C 1
ATOM 2720 O O . GLN A 1 331 ? 9.747 -11.368 -8.823 1.00 86.88 331 GLN A O 1
ATOM 2725 N N . ASN A 1 332 ? 10.492 -9.772 -7.453 1.00 86.38 332 ASN A N 1
ATOM 2726 C CA . ASN A 1 332 ? 10.323 -10.584 -6.244 1.00 86.38 332 ASN A CA 1
ATOM 2727 C C . ASN A 1 332 ? 8.840 -10.803 -5.878 1.00 86.38 332 ASN A C 1
ATOM 2729 O O . ASN A 1 332 ? 8.547 -11.503 -4.909 1.00 86.38 332 ASN A O 1
ATOM 2733 N N . ARG A 1 333 ? 7.904 -10.174 -6.608 1.00 92.44 333 ARG A N 1
ATOM 2734 C CA . ARG A 1 333 ? 6.459 -10.208 -6.364 1.00 92.44 333 ARG A CA 1
ATOM 2735 C C . ARG A 1 333 ? 5.683 -10.270 -7.680 1.00 92.44 333 ARG A C 1
ATOM 2737 O O . ARG A 1 333 ? 6.071 -9.652 -8.669 1.00 92.44 333 ARG A O 1
ATOM 2744 N N . THR A 1 334 ? 4.530 -10.933 -7.674 1.00 95.00 334 THR A N 1
ATOM 2745 C CA . THR A 1 334 ? 3.588 -10.873 -8.798 1.00 95.00 334 THR A CA 1
ATOM 2746 C C . THR A 1 334 ? 2.979 -9.478 -8.863 1.00 95.00 334 THR A C 1
ATOM 2748 O O . THR A 1 334 ? 2.364 -9.009 -7.900 1.00 95.00 334 THR A O 1
ATOM 2751 N N . CYS A 1 335 ? 3.155 -8.798 -9.992 1.00 96.62 335 CYS A N 1
ATOM 2752 C CA . CYS A 1 335 ? 2.626 -7.458 -10.200 1.00 96.62 335 CYS A CA 1
ATOM 2753 C C . CYS A 1 335 ? 1.164 -7.526 -10.638 1.00 96.62 335 CYS A C 1
ATOM 2755 O O . CYS A 1 335 ? 0.849 -8.124 -11.666 1.00 96.62 335 CYS A O 1
ATOM 2757 N N . VAL A 1 336 ? 0.271 -6.929 -9.849 1.00 97.25 336 VAL A N 1
ATOM 2758 C CA . VAL A 1 336 ? -1.176 -7.074 -10.018 1.00 97.25 336 VAL A CA 1
ATOM 2759 C C . VAL A 1 336 ? -1.867 -5.720 -10.126 1.00 97.25 336 VAL A C 1
ATOM 2761 O O . VAL A 1 336 ? -1.909 -4.954 -9.167 1.00 97.25 336 VAL A O 1
ATOM 2764 N N . GLY A 1 337 ? -2.461 -5.447 -11.283 1.00 96.62 337 GLY A N 1
ATOM 27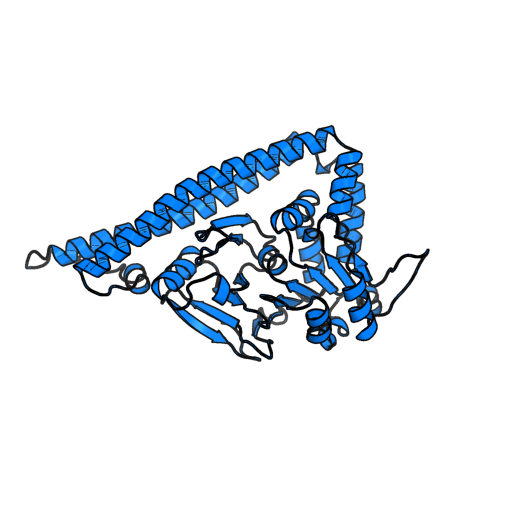65 C CA . GLY A 1 337 ? -3.328 -4.306 -11.539 1.00 96.62 337 GLY A CA 1
ATOM 2766 C C . GLY A 1 337 ? -4.769 -4.539 -11.085 1.00 96.62 337 GLY A C 1
ATOM 2767 O O . GLY A 1 337 ? -5.358 -5.591 -11.346 1.00 96.62 337 GLY A O 1
ATOM 2768 N N . LEU A 1 338 ? -5.348 -3.534 -10.426 1.00 96.12 338 LEU A N 1
ATOM 2769 C CA . LEU A 1 338 ? -6.751 -3.503 -10.007 1.00 96.12 338 LEU A CA 1
ATOM 2770 C C . LEU A 1 338 ? -7.385 -2.191 -10.485 1.00 96.12 338 LEU A C 1
ATOM 2772 O O . LEU A 1 338 ? -6.855 -1.126 -10.179 1.00 96.12 338 LEU A O 1
ATOM 2776 N N . ASN A 1 339 ? -8.512 -2.241 -11.187 1.00 93.44 339 ASN A N 1
ATOM 2777 C CA . ASN A 1 339 ? -9.295 -1.063 -11.574 1.00 93.44 339 ASN A CA 1
ATOM 2778 C C . ASN A 1 339 ? -10.455 -0.812 -10.600 1.00 93.44 339 ASN A C 1
ATOM 2780 O O . ASN A 1 339 ? -10.566 -1.451 -9.547 1.00 93.44 339 ASN A O 1
ATOM 2784 N N . GLU A 1 340 ? -11.323 0.134 -10.964 1.00 90.31 340 GLU A N 1
ATOM 2785 C CA . GLU A 1 340 ? -12.668 0.211 -10.403 1.00 90.31 340 GLU A CA 1
ATOM 2786 C C . GLU A 1 340 ? -13.397 -1.127 -10.592 1.00 90.31 340 GLU A C 1
ATOM 2788 O O . GLU A 1 340 ? -13.280 -1.775 -11.629 1.00 90.31 340 GLU A O 1
ATOM 2793 N N . ASP A 1 341 ? -14.099 -1.570 -9.551 1.00 89.75 341 ASP A N 1
ATOM 2794 C CA . ASP A 1 341 ? -14.810 -2.854 -9.497 1.00 89.75 341 ASP A CA 1
ATOM 2795 C C . ASP A 1 341 ? -13.948 -4.135 -9.640 1.00 89.75 341 ASP A C 1
ATOM 2797 O O . ASP A 1 341 ? -14.489 -5.248 -9.593 1.00 89.75 341 ASP A O 1
ATOM 2801 N N . SER A 1 342 ? -12.616 -4.026 -9.725 1.00 93.81 342 SER A N 1
ATOM 2802 C CA . SER A 1 342 ? -11.706 -5.165 -9.550 1.00 93.81 342 SER A CA 1
ATOM 2803 C C . SER A 1 342 ? -11.618 -5.542 -8.071 1.00 93.81 342 SER A C 1
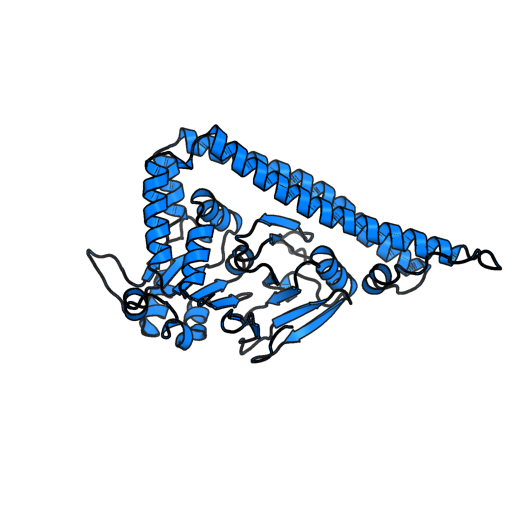ATOM 2805 O O . SER A 1 342 ? -11.278 -4.709 -7.225 1.00 93.81 342 SER A O 1
ATOM 2807 N N . PHE A 1 343 ? -11.854 -6.816 -7.755 1.00 94.56 343 PHE A N 1
ATOM 2808 C CA . PHE A 1 343 ? -11.705 -7.346 -6.398 1.00 94.56 343 PHE A CA 1
ATOM 2809 C C . PHE A 1 343 ? -10.821 -8.586 -6.392 1.00 94.56 343 PHE A C 1
ATOM 2811 O O . PHE A 1 343 ? -11.112 -9.561 -7.087 1.00 94.56 343 PHE A O 1
ATOM 2818 N N . LEU A 1 344 ? -9.782 -8.571 -5.561 1.00 96.56 344 LEU A N 1
ATOM 2819 C CA . LEU A 1 344 ? -8.883 -9.701 -5.361 1.00 96.56 344 LEU A CA 1
ATOM 2820 C C . LEU A 1 344 ? -9.014 -10.225 -3.934 1.00 96.56 344 LEU A C 1
ATOM 2822 O O . LEU A 1 344 ? -8.747 -9.510 -2.971 1.00 96.56 344 LEU A O 1
ATOM 2826 N N . LEU A 1 345 ? -9.411 -11.484 -3.796 1.00 96.00 345 LEU A N 1
ATOM 2827 C CA . LEU A 1 345 ? -9.510 -12.165 -2.515 1.00 96.00 345 LEU A CA 1
ATOM 2828 C C . LEU A 1 345 ? -8.237 -12.969 -2.248 1.00 96.00 345 LEU A C 1
ATOM 2830 O O . LEU A 1 345 ? -7.915 -13.877 -3.009 1.00 96.00 345 LEU A O 1
ATOM 2834 N N . MET A 1 346 ? -7.562 -12.674 -1.142 1.00 95.75 346 MET A N 1
ATOM 2835 C CA . MET A 1 346 ? -6.508 -13.504 -0.573 1.00 95.75 346 MET A CA 1
ATOM 2836 C C . MET A 1 346 ? -7.056 -14.364 0.563 1.00 95.75 346 MET A C 1
ATOM 2838 O O . MET A 1 346 ? -7.614 -13.848 1.536 1.00 95.75 346 MET A O 1
ATOM 2842 N N . GLU A 1 347 ? -6.811 -15.665 0.478 1.00 92.75 347 GLU A N 1
ATOM 2843 C CA . GLU A 1 347 ? -7.062 -16.643 1.537 1.00 92.75 347 GLU A CA 1
ATOM 2844 C C . GLU A 1 347 ? -5.788 -17.455 1.779 1.00 92.75 347 GLU A C 1
ATOM 2846 O O . GLU A 1 347 ? -5.036 -17.696 0.844 1.00 92.75 347 GLU A O 1
ATOM 2851 N N . ALA A 1 348 ? -5.516 -17.840 3.026 1.00 85.12 348 ALA A N 1
ATOM 2852 C CA . ALA A 1 348 ? -4.269 -18.510 3.415 1.00 85.12 348 ALA A CA 1
ATOM 2853 C C . ALA A 1 348 ? -4.497 -19.824 4.186 1.00 85.12 348 ALA A C 1
ATOM 2855 O O . ALA A 1 348 ? -3.628 -20.244 4.955 1.00 85.12 348 ALA A O 1
ATOM 2856 N N . ASP A 1 349 ? -5.676 -20.427 4.020 1.00 79.50 349 ASP A N 1
ATOM 2857 C CA . ASP A 1 349 ? -6.102 -21.675 4.659 1.00 79.50 349 ASP A CA 1
ATOM 2858 C C . ASP A 1 349 ? -7.006 -22.453 3.677 1.00 79.50 349 ASP A C 1
ATOM 2860 O O . ASP A 1 349 ? -8.046 -21.911 3.283 1.00 79.50 349 ASP A O 1
ATOM 2864 N N . PRO A 1 350 ? -6.631 -23.667 3.218 1.00 78.06 350 PRO A N 1
ATOM 2865 C CA . PRO A 1 350 ? -5.448 -24.457 3.605 1.00 78.06 350 PRO A CA 1
ATOM 2866 C C . PRO A 1 350 ? -4.131 -24.022 2.937 1.00 78.06 350 PRO A C 1
ATOM 2868 O O . PRO A 1 350 ? -3.055 -24.325 3.443 1.00 78.06 350 PRO A O 1
ATOM 2871 N N . GLU A 1 351 ? -4.196 -23.293 1.825 1.00 86.88 351 GLU A N 1
ATOM 2872 C CA . GLU A 1 351 ? -3.037 -22.796 1.073 1.00 86.88 351 GLU A CA 1
ATOM 2873 C C . GLU A 1 351 ? -3.245 -21.325 0.718 1.00 86.88 351 GLU A C 1
ATOM 2875 O O . GLU A 1 351 ? -4.384 -20.854 0.653 1.00 86.88 351 GLU A O 1
ATOM 2880 N N . LEU A 1 352 ? -2.150 -20.604 0.467 1.00 91.56 352 LEU A N 1
ATOM 2881 C CA . LEU A 1 352 ? -2.224 -19.230 -0.016 1.00 91.56 352 LEU A CA 1
ATOM 2882 C C . LEU A 1 352 ? -2.812 -19.201 -1.432 1.00 91.56 352 LEU A C 1
ATOM 2884 O O . LEU A 1 352 ? -2.261 -19.803 -2.350 1.00 91.56 352 LEU A O 1
ATOM 2888 N N . ARG A 1 353 ? -3.930 -18.497 -1.602 1.00 94.25 353 ARG A N 1
ATOM 2889 C CA . ARG A 1 353 ? -4.651 -18.364 -2.871 1.00 94.25 353 ARG A CA 1
ATOM 2890 C C . ARG A 1 353 ? -5.097 -16.932 -3.082 1.00 94.25 353 ARG A C 1
ATOM 2892 O O . ARG A 1 353 ? -5.585 -16.285 -2.158 1.00 94.25 353 ARG A O 1
ATOM 2899 N N . PHE A 1 354 ? -4.991 -16.485 -4.327 1.00 96.31 354 PHE A N 1
ATOM 2900 C CA . PHE A 1 354 ? -5.416 -15.167 -4.778 1.00 96.31 354 PHE A CA 1
ATOM 2901 C C . PHE A 1 354 ? -6.466 -15.339 -5.872 1.00 96.31 354 PHE A C 1
ATOM 2903 O O . PHE A 1 354 ? -6.149 -15.797 -6.963 1.00 96.31 354 PHE A O 1
ATOM 2910 N N . THR A 1 355 ? -7.725 -15.022 -5.583 1.00 96.81 355 THR A N 1
ATOM 2911 C CA . THR A 1 355 ? -8.849 -15.269 -6.497 1.00 96.81 355 THR A CA 1
ATOM 2912 C C . THR A 1 355 ? -9.508 -13.962 -6.899 1.00 96.81 355 THR A C 1
ATOM 2914 O O . THR A 1 355 ? -9.889 -13.166 -6.039 1.00 96.81 355 THR A O 1
ATOM 2917 N N . SER A 1 356 ? -9.673 -13.744 -8.201 1.00 97.00 356 SER A N 1
ATOM 2918 C CA . SER A 1 356 ? -10.471 -12.633 -8.716 1.00 97.00 356 SER A CA 1
ATOM 2919 C C . SER A 1 356 ? -11.939 -12.866 -8.358 1.00 97.00 356 SER A C 1
ATOM 2921 O O . SER A 1 356 ? -12.507 -13.914 -8.660 1.00 97.00 356 SER A O 1
ATOM 2923 N N . VAL A 1 357 ? -12.567 -11.924 -7.658 1.00 94.81 357 VAL A N 1
ATOM 2924 C CA . VAL A 1 357 ? -13.969 -12.029 -7.210 1.00 94.81 357 VAL A CA 1
ATOM 2925 C C . VAL A 1 357 ? -14.838 -10.861 -7.679 1.00 94.81 357 VAL A C 1
ATOM 2927 O O . VAL A 1 357 ? -16.024 -10.822 -7.343 1.00 94.81 357 VAL A O 1
ATOM 2930 N N . GLY A 1 358 ? -14.274 -9.941 -8.468 1.00 90.94 358 GLY A N 1
ATOM 2931 C CA . GLY A 1 358 ? -15.002 -8.825 -9.067 1.00 90.94 358 GLY A CA 1
ATOM 2932 C C . GLY A 1 358 ? -16.066 -9.306 -10.048 1.00 90.94 358 GLY A C 1
ATOM 2933 O O . GLY A 1 358 ? -15.886 -10.304 -10.740 1.00 90.94 358 GLY A O 1
ATOM 2934 N N . SER A 1 359 ? -17.223 -8.641 -10.059 1.00 88.44 359 SER A N 1
ATOM 2935 C CA . SER A 1 359 ? -18.345 -9.012 -10.936 1.00 88.44 359 SER A CA 1
ATOM 2936 C C . SER A 1 359 ? -18.414 -8.190 -12.222 1.00 88.44 359 SER A C 1
ATOM 2938 O O . SER A 1 359 ? -19.033 -8.643 -13.181 1.00 88.44 359 SER A O 1
ATOM 2940 N N . ARG A 1 360 ? -17.790 -7.006 -12.239 1.00 90.31 360 ARG A N 1
ATOM 2941 C CA . ARG A 1 360 ? -17.808 -6.069 -13.371 1.00 90.31 360 ARG A CA 1
ATOM 2942 C C . ARG A 1 360 ? -16.451 -5.923 -14.048 1.00 90.31 360 ARG A C 1
ATOM 2944 O O . ARG A 1 360 ? -16.418 -5.807 -15.267 1.00 90.31 360 ARG A O 1
ATOM 2951 N N . ASP A 1 361 ? -15.355 -6.002 -13.293 1.00 93.88 361 ASP A N 1
ATOM 2952 C CA . ASP A 1 361 ? -14.010 -6.096 -13.862 1.00 93.88 361 ASP A CA 1
ATOM 2953 C C . ASP A 1 361 ? -13.203 -7.249 -13.250 1.00 93.88 361 ASP A C 1
ATOM 2955 O O . ASP A 1 361 ? -13.507 -7.759 -12.166 1.00 93.88 361 ASP A O 1
ATOM 2959 N N . GLY A 1 362 ? -12.190 -7.683 -13.998 1.00 94.50 362 GLY A N 1
ATOM 2960 C CA . GLY A 1 362 ? -11.232 -8.700 -13.593 1.00 94.50 362 GLY A CA 1
ATOM 2961 C C . GLY A 1 362 ? -10.032 -8.112 -12.857 1.00 94.50 362 GLY A C 1
ATOM 2962 O O . GLY A 1 362 ? -9.952 -6.918 -12.574 1.00 94.50 362 GLY A O 1
ATOM 2963 N N . VAL A 1 363 ? -9.076 -8.979 -12.554 1.00 97.44 363 VAL A N 1
ATOM 2964 C CA . VAL A 1 363 ? -7.766 -8.622 -12.003 1.00 97.44 363 VAL A CA 1
ATOM 2965 C C . VAL A 1 363 ? -6.717 -8.827 -13.090 1.00 97.44 363 VAL A C 1
ATOM 2967 O O . VAL A 1 363 ? -6.823 -9.774 -13.864 1.00 97.44 363 VAL A O 1
ATOM 2970 N N . TYR A 1 364 ? -5.709 -7.963 -13.166 1.00 97.62 364 TYR A N 1
ATOM 2971 C CA . TYR A 1 364 ? -4.700 -8.014 -14.223 1.00 97.62 364 TYR A CA 1
ATOM 2972 C C . TYR A 1 364 ? -3.345 -8.377 -13.635 1.00 97.62 364 TYR A C 1
ATOM 2974 O O . TYR A 1 364 ? -2.927 -7.772 -12.657 1.00 97.62 364 TYR A O 1
ATOM 2982 N N . VAL A 1 365 ? -2.646 -9.339 -14.223 1.00 97.50 365 VAL A N 1
ATOM 2983 C CA . VAL A 1 365 ? -1.256 -9.658 -13.884 1.00 97.50 365 VAL A CA 1
ATOM 2984 C C . VAL A 1 365 ? -0.353 -9.126 -14.983 1.00 97.50 365 VAL A C 1
ATOM 2986 O O . VAL A 1 365 ? -0.621 -9.346 -16.166 1.00 97.50 365 VAL A O 1
ATOM 2989 N N . PHE A 1 366 ? 0.706 -8.436 -14.573 1.00 96.19 366 PHE A N 1
ATOM 2990 C CA . PHE A 1 366 ? 1.775 -7.969 -15.447 1.00 96.19 366 PHE A CA 1
ATOM 2991 C C . PHE A 1 366 ? 2.987 -8.868 -15.238 1.00 96.19 366 PHE A C 1
ATOM 2993 O O . PHE A 1 366 ? 3.462 -9.006 -14.108 1.00 96.19 366 PHE A O 1
ATOM 3000 N N . ASP A 1 367 ? 3.462 -9.501 -16.307 1.00 93.69 367 ASP A N 1
ATOM 3001 C CA . ASP A 1 367 ? 4.591 -10.426 -16.236 1.00 93.69 367 ASP A CA 1
ATOM 3002 C C . ASP A 1 367 ? 5.863 -9.862 -16.904 1.00 93.69 367 ASP A C 1
ATOM 3004 O O . ASP A 1 367 ? 5.798 -8.893 -17.669 1.00 93.69 367 ASP A O 1
ATOM 3008 N N . PRO A 1 368 ? 7.044 -10.458 -16.643 1.00 94.44 368 PRO A N 1
ATOM 3009 C CA . PRO A 1 368 ? 8.304 -10.008 -17.238 1.00 94.44 368 PRO A CA 1
ATOM 3010 C C . PRO A 1 368 ? 8.374 -10.110 -18.768 1.00 94.44 368 PRO A C 1
ATOM 3012 O O . PRO A 1 368 ? 9.298 -9.560 -19.365 1.00 94.44 368 PRO A O 1
ATOM 3015 N N . SER A 1 369 ? 7.428 -10.802 -19.417 1.00 94.69 369 SER A N 1
ATOM 3016 C CA . SER A 1 369 ? 7.326 -10.838 -20.880 1.00 94.69 369 SER A CA 1
ATOM 3017 C C . SER A 1 369 ? 6.662 -9.581 -21.458 1.00 94.69 369 SER A C 1
ATOM 3019 O O . SER A 1 369 ? 6.676 -9.386 -22.673 1.00 94.69 369 SER A O 1
ATOM 3021 N N . GLY A 1 370 ? 6.108 -8.720 -20.598 1.00 94.50 370 GLY A N 1
ATOM 3022 C CA . GLY A 1 370 ? 5.307 -7.564 -20.992 1.00 94.50 370 GLY A CA 1
ATOM 3023 C C . GLY A 1 370 ? 3.842 -7.914 -21.245 1.00 94.50 370 GLY A C 1
ATOM 3024 O O . GLY A 1 370 ? 3.105 -7.100 -21.802 1.00 94.50 370 GLY A O 1
ATOM 3025 N N . ALA A 1 371 ? 3.401 -9.118 -20.864 1.00 95.75 371 ALA A N 1
ATOM 3026 C CA . ALA A 1 371 ? 2.024 -9.535 -21.059 1.00 95.75 371 ALA A CA 1
ATOM 3027 C C . ALA A 1 371 ? 1.103 -8.964 -19.974 1.00 95.75 371 ALA A C 1
ATOM 3029 O O . ALA A 1 371 ? 1.445 -8.885 -18.792 1.00 95.75 371 ALA A O 1
ATOM 3030 N N . LYS A 1 372 ? -0.114 -8.617 -20.402 1.00 96.31 372 LYS A N 1
ATOM 3031 C CA . LYS A 1 372 ? -1.240 -8.225 -19.553 1.00 96.31 372 LYS A CA 1
ATOM 3032 C C . LYS A 1 372 ? -2.246 -9.368 -19.504 1.00 96.31 372 LYS A C 1
ATOM 3034 O O . LYS A 1 372 ? -3.019 -9.556 -20.442 1.00 96.31 372 LYS A O 1
ATOM 3039 N N . ILE A 1 373 ? -2.234 -10.137 -18.420 1.00 97.12 373 ILE A N 1
ATOM 3040 C CA . ILE A 1 373 ? -3.077 -11.327 -18.265 1.00 97.12 373 ILE A CA 1
ATOM 3041 C C . ILE A 1 373 ? -4.282 -10.974 -17.397 1.00 97.12 373 ILE A C 1
ATOM 3043 O O . ILE A 1 373 ? -4.126 -10.623 -16.230 1.00 97.12 373 ILE A O 1
ATOM 3047 N N . ARG A 1 374 ? -5.489 -11.075 -17.955 1.00 97.00 374 ARG A N 1
ATOM 3048 C CA . ARG A 1 374 ? -6.742 -10.825 -17.231 1.00 97.00 374 ARG A CA 1
ATOM 3049 C C . ARG A 1 374 ? -7.246 -12.103 -16.553 1.00 97.00 374 ARG A C 1
ATOM 3051 O O . ARG A 1 374 ? -7.300 -13.154 -17.184 1.00 97.00 374 ARG A O 1
ATOM 3058 N N . TYR A 1 375 ? -7.654 -11.972 -15.294 1.00 97.88 375 TYR A N 1
ATOM 3059 C CA . TYR A 1 375 ? -8.294 -12.995 -14.473 1.00 97.88 375 TYR A CA 1
ATOM 3060 C C . TYR A 1 375 ? -9.713 -12.549 -14.108 1.00 97.88 375 TYR A C 1
ATOM 3062 O O . TYR A 1 375 ? -9.913 -11.624 -13.313 1.00 97.88 375 TYR A O 1
ATOM 3070 N N . ASP A 1 376 ? -10.707 -13.213 -14.681 1.00 97.31 376 ASP A N 1
ATOM 3071 C CA . ASP A 1 376 ? -12.122 -12.982 -14.411 1.00 97.31 376 ASP A CA 1
ATOM 3072 C C . ASP A 1 376 ? -12.585 -13.686 -13.126 1.00 97.31 376 ASP A C 1
ATOM 3074 O O . ASP A 1 376 ? -11.857 -14.450 -12.485 1.00 97.31 376 ASP A O 1
ATOM 3078 N N . ARG A 1 377 ? -13.831 -13.413 -12.731 1.00 96.56 377 ARG A N 1
ATOM 3079 C CA . ARG A 1 377 ? -14.435 -13.923 -11.498 1.00 96.56 377 ARG A CA 1
ATOM 3080 C C . ARG A 1 377 ? -14.269 -15.439 -11.347 1.00 96.56 377 ARG A C 1
ATOM 3082 O O . ARG A 1 377 ? -14.682 -16.214 -12.203 1.00 96.56 377 ARG A O 1
ATOM 3089 N N . GLY A 1 378 ? -13.748 -15.857 -10.198 1.00 95.62 378 GLY A N 1
ATOM 3090 C CA . GLY A 1 378 ? -13.516 -17.254 -9.836 1.00 95.62 378 GLY A CA 1
ATOM 3091 C C . GLY A 1 378 ? -12.167 -17.806 -10.296 1.00 95.62 378 GLY A C 1
ATOM 3092 O O . GLY A 1 378 ? -11.798 -18.895 -9.865 1.00 95.62 378 GLY A O 1
ATOM 3093 N N . GLN A 1 379 ? -11.410 -17.076 -11.120 1.00 97.25 379 GLN A N 1
ATOM 3094 C CA . GLN A 1 379 ? -10.078 -17.500 -11.538 1.00 97.25 379 GLN A CA 1
ATOM 3095 C C . GLN A 1 379 ? -9.029 -17.158 -10.475 1.00 97.25 379 GLN A C 1
ATOM 3097 O O . GLN A 1 379 ? -9.070 -16.099 -9.841 1.00 97.25 379 GLN A O 1
ATOM 3102 N N . THR A 1 380 ? -8.079 -18.072 -10.291 1.00 96.00 380 THR A N 1
ATOM 3103 C CA . THR A 1 380 ? -6.985 -17.946 -9.324 1.00 96.00 380 THR A CA 1
ATOM 3104 C C . THR A 1 380 ? -5.709 -17.492 -10.026 1.00 96.00 380 THR A C 1
ATOM 3106 O O . THR A 1 380 ? -5.319 -18.078 -11.037 1.00 96.00 380 THR A O 1
ATOM 3109 N N . ILE A 1 381 ? -5.063 -16.468 -9.471 1.00 93.81 381 ILE A N 1
ATOM 3110 C CA . ILE A 1 381 ? -3.738 -16.003 -9.882 1.00 93.81 381 ILE A CA 1
ATOM 3111 C C . ILE A 1 381 ? -2.709 -17.033 -9.419 1.00 93.81 381 ILE A C 1
ATOM 3113 O O . ILE A 1 381 ? -2.763 -17.482 -8.271 1.00 93.81 381 ILE A O 1
ATOM 3117 N N . ARG A 1 382 ? -1.812 -17.419 -10.328 1.00 75.25 382 ARG A N 1
ATOM 3118 C CA . ARG A 1 382 ? -0.725 -18.361 -10.050 1.00 75.25 382 ARG A CA 1
ATOM 3119 C C . ARG A 1 382 ? 0.502 -17.673 -9.479 1.00 75.25 382 ARG A C 1
ATOM 3121 O O . ARG A 1 382 ? 0.778 -16.527 -9.902 1.00 75.25 382 ARG A O 1
#